Protein AF-A0A8T4X0I9-F1 (afdb_monomer_lite)

Foldseek 3Di:
DDDDDDDDDDDFDWDADPPPRDTDGPPDQADPPPGDGDDDPPPDDDDDDDDPDDPPDPDDDDDDDDDDDDDDDDDDDDDDDDDDDDDDDDDDDDDPPPDPDDLVVLLVVLVVLVVVCVVPPDDCVVLVVLSVVLVVCVVVVVVVVVVVSSVVSVVVSVVSVVVSVVVVVVVVVVVVVVPDDDVVVVVVVVVVCVVVVPPVVVVVVLVVVVVVLVVVVVVCVVVVPPPVVVVVVSVVVVVVSVVVVVVVVVVVVVVVVLVVQCVVLVVVPDPVSNVVSVVVVVVVVVLVVLVVLLVVLLVLLVVLLVVCVVVVHDRPVSVVLSVVLVVCVVVSNSVVSVVSSVVSSVVSVVVVVVVVVVVVVVVVVLVVLLVVLVVLLVVLVVLLVLCVVLVWDRPQLVVLSVVLVVCVVVSNSVVSVVSSVVSLVVSLVRLVVSLVVLVVVLVVQDPDPCVVLVVVLVVCSVVVVSVVNSVSSVVSVVVSVVVVVVVVVPPPPVVLVVLLVVLVVVQVLCVVVVHHQPQLVVLSVVLVVCVVVVNNVSSSVSSVVSVCSCLVCLLVVLVVVLVVLVVLLVVLVVLVFDCPQLVVLSVQLVVCSVVSNSVSNSVSVSVSVVVVVVRCVVSVD

pLDDT: mean 76.98, std 19.74, range [31.86, 97.94]

Radius of gyration: 53.5 Å; chains: 1; bounding box: 100×76×156 Å

Sequence (621 aa):
GDEAETETSEEIITFECPICESEVSEDASECPNCGVVFEEPGEGEEEIEETEEELEKEESREFDEGTEDEEESFEFEEDLDIDLDIGEGTEEVGEETEVPLGPEDKIASFHEDIDDLKDSDLNLKSLEDEIEKLEKAQEEGEEEKITELSDNIEEQIQFVQDIRESVKRSQNYIDWLSGRTDVSELKSSIEQIYKGCDIGEYKIAAKRAKDVEEDIKEAASDKGLEDEKLKSEIEEKSEEIEERLSAVESLDIEVDSIKKTLRDALDRKEEEDLEKAFHGIMGALRETEGLSEFSEKMEKAQFHLEKIKEKGQEHEKFADDLEESKEKAKEGKFSEANGILDRTIDEMKSKLKEKEEEKEAEGRDKKDLFKKVQKKIPEMKSLLNTAKDFDVEVEGGKNLINEALKKTKQNDYEEAIDSLEQCRVFFQTKLDKNIDTEIENIKKKTDADVTEIIEDIEEYREKGEYEKVAGLIEKGKEKKEEETEEELEEEPAEEIDEEFFEIKEIIEEAEGLDLKFPKGEHLLDEAKKEWGKGNRDQARENIEKAKNEVSSRLPGIIENEIKGAKEELKKTKVQGANISKPVELLKKTNRALKEGDLQQSFESFKSFKKKMEEIRSNYDI

Secondary structure (DSSP, 8-state):
-------------EEE-TTT--EEETT-SB-TTT-PBPPP--S--------S--SS--S---------------------------------------PPPPHHHHHHHHHHHHHHHHTT----HHHHHHHHHHHHHHHTT-HHHHHHHHHHHHHHHHHHHHHHHHHHHHHHHHHHHHT---HHHHHHHHHHHHHH--HHHHHHHHHHHHHHHHHHHHHHHHTT---HHHHHHHHHHHHHHHHHHHHHHHHHHHHHHHHHHHHHHHHHT-HHHHHHHHHHHHHHHHHHHHHHHHHHHHHHHHHHHHHHHHTT---HHHHHHHHHHHHHHHTT-HHHHHHHHHHHHHHHHHHHHHHHHHHHHHHHHHHHHHHHHHHHHHHHHHHHHHHHHTT---HHHHHHHHHHHHHHHTT-HHHHHHHHHHHHHHHHHHHHHHHHHHHHHHHHH--S--HHHHHHHHHHHHHT-HHHHHHHHHHHHHHHHHHHHHHGGGS-HHHHHHHHHHHHHHHHHHHTTT---HHHHHHHHHHHHHHHTT-HHHHHHHHHHHHHHHHHHHHHHHHHHHHHHHHHHHHHHHTT---HHHHHHHHHHHHHHHHT-HHHHHHHHHHHHHHHHHHHHHHT-

Structure (mmCIF, N/CA/C/O backbone):
data_AF-A0A8T4X0I9-F1
#
_entry.id   AF-A0A8T4X0I9-F1
#
loop_
_atom_site.group_PDB
_atom_site.id
_atom_site.type_symbol
_atom_site.label_atom_id
_atom_site.label_alt_id
_atom_site.label_comp_id
_atom_site.label_asym_id
_atom_site.label_entity_id
_atom_site.label_seq_id
_atom_site.pdbx_PDB_ins_code
_atom_site.Cartn_x
_atom_site.Cartn_y
_atom_site.Cartn_z
_atom_site.occupancy
_atom_site.B_iso_or_equiv
_atom_site.auth_seq_id
_atom_site.auth_comp_id
_atom_site.auth_asym_id
_atom_site.auth_atom_id
_atom_site.pdbx_PDB_model_num
ATOM 1 N N . GLY A 1 1 ? -41.729 48.273 -21.801 1.00 39.22 1 GLY A N 1
ATOM 2 C CA . GLY A 1 1 ? -40.995 49.082 -20.813 1.00 39.22 1 GLY A CA 1
ATOM 3 C C . GLY A 1 1 ? -40.270 48.056 -20.020 1.00 39.22 1 GLY A C 1
ATOM 4 O O . GLY A 1 1 ? -40.797 47.600 -19.020 1.00 39.22 1 GLY A O 1
ATOM 5 N N . ASP A 1 2 ? -39.214 47.573 -20.651 1.00 45.84 2 ASP A N 1
ATOM 6 C CA . ASP A 1 2 ? -38.576 46.296 -20.399 1.00 45.84 2 ASP A CA 1
ATOM 7 C C . ASP A 1 2 ? -37.136 46.649 -20.076 1.00 45.84 2 ASP A C 1
ATOM 9 O O . ASP A 1 2 ? -36.431 47.184 -20.934 1.00 45.84 2 ASP A O 1
ATOM 13 N N . GLU A 1 3 ? -36.748 46.429 -18.829 1.00 46.22 3 GLU A N 1
ATOM 14 C CA . GLU A 1 3 ? -35.356 46.469 -18.409 1.00 46.22 3 GLU A CA 1
ATOM 15 C C . GLU A 1 3 ? -34.975 45.031 -18.073 1.00 46.22 3 GLU A C 1
ATOM 17 O O . GLU A 1 3 ? -35.616 44.368 -17.258 1.00 46.22 3 GLU A O 1
ATOM 22 N N . ALA A 1 4 ? -34.009 44.539 -18.842 1.00 49.84 4 ALA A N 1
ATOM 23 C CA . ALA A 1 4 ? -33.374 43.248 -18.698 1.00 49.84 4 ALA A CA 1
ATOM 24 C C . ALA A 1 4 ? -32.128 43.446 -17.834 1.00 49.84 4 ALA A C 1
ATOM 26 O O . ALA A 1 4 ? -31.266 44.254 -18.183 1.00 49.84 4 ALA A O 1
ATOM 27 N N . GLU A 1 5 ? -32.051 42.720 -16.726 1.00 53.19 5 GLU A N 1
ATOM 28 C CA . GLU A 1 5 ? -30.841 42.598 -15.922 1.00 53.19 5 GLU A CA 1
ATOM 29 C C . GLU A 1 5 ? -29.965 41.503 -16.539 1.00 53.19 5 GLU A C 1
ATOM 31 O O . GLU A 1 5 ? -30.408 40.382 -16.790 1.00 53.19 5 GLU A O 1
ATOM 36 N N . THR A 1 6 ? -28.734 41.875 -16.871 1.00 43.94 6 THR A N 1
ATOM 37 C CA . THR A 1 6 ? -27.675 40.987 -17.347 1.00 43.94 6 THR A CA 1
ATOM 38 C C . THR A 1 6 ? -26.917 40.445 -16.141 1.00 43.94 6 THR A C 1
ATOM 40 O O . THR A 1 6 ? -26.187 41.199 -15.500 1.00 43.94 6 THR A O 1
ATOM 43 N N . GLU A 1 7 ? -27.095 39.159 -15.843 1.00 56.62 7 GLU A N 1
ATOM 44 C CA . GLU A 1 7 ? -26.275 38.403 -14.893 1.00 56.62 7 GLU A CA 1
ATOM 45 C C . GLU A 1 7 ? -24.879 38.171 -15.492 1.00 56.62 7 GLU A C 1
ATOM 47 O O . GLU A 1 7 ? -24.726 37.535 -16.536 1.00 56.62 7 GLU A O 1
ATOM 52 N N . THR A 1 8 ? -23.860 38.723 -14.840 1.00 46.38 8 THR A N 1
ATOM 53 C CA . THR A 1 8 ? -22.450 38.382 -15.033 1.00 46.38 8 THR A CA 1
ATOM 54 C C . THR A 1 8 ? -22.125 37.208 -14.116 1.00 46.38 8 THR A C 1
ATOM 56 O O . THR A 1 8 ? -22.080 37.372 -12.901 1.00 46.38 8 THR A O 1
ATOM 59 N N . SER A 1 9 ? -21.952 36.016 -14.685 1.00 50.47 9 SER A N 1
ATOM 60 C CA . SER A 1 9 ? -21.429 34.847 -13.978 1.00 50.47 9 SER A CA 1
ATOM 61 C C . SER A 1 9 ? -19.910 34.974 -13.874 1.00 50.47 9 SER A C 1
ATOM 63 O O . SER A 1 9 ? -19.214 34.782 -14.870 1.00 50.47 9 SER A O 1
ATOM 65 N N . GLU A 1 10 ? -19.414 35.344 -12.698 1.00 66.94 10 GLU A N 1
ATOM 66 C CA . GLU A 1 10 ? -17.995 35.223 -12.358 1.00 66.94 10 GLU A CA 1
ATOM 67 C C . GLU A 1 10 ? -17.658 33.727 -12.254 1.00 66.94 10 GLU A C 1
ATOM 69 O O . GLU A 1 10 ? -18.356 32.966 -11.578 1.00 66.94 10 GLU A O 1
ATOM 74 N N . GLU A 1 11 ? -16.657 33.282 -13.014 1.00 69.50 11 GLU A N 1
ATOM 75 C CA . GLU A 1 11 ? -16.151 31.910 -12.966 1.00 69.50 11 GLU A CA 1
ATOM 76 C C . GLU A 1 11 ? -15.435 31.713 -11.624 1.00 69.50 11 GLU A C 1
ATOM 78 O O . GLU A 1 11 ? -14.400 32.321 -11.371 1.00 69.50 11 GLU A O 1
ATOM 83 N N . ILE A 1 12 ? -16.025 30.901 -10.744 1.00 77.81 12 ILE A N 1
ATOM 84 C CA . ILE A 1 12 ? -15.439 30.552 -9.447 1.00 77.81 12 ILE A CA 1
ATOM 85 C C . ILE A 1 12 ? -14.297 29.571 -9.711 1.00 77.81 12 ILE A C 1
ATOM 87 O O . ILE A 1 12 ? -14.525 28.481 -10.238 1.00 77.81 12 ILE A O 1
ATOM 91 N N . ILE A 1 13 ? -13.080 29.967 -9.355 1.00 79.12 13 ILE A N 1
ATOM 92 C CA . ILE A 1 13 ? -11.889 29.124 -9.428 1.00 79.12 13 ILE A CA 1
ATOM 93 C C . ILE A 1 13 ? -11.949 28.127 -8.257 1.00 79.12 13 ILE A C 1
ATOM 95 O O . ILE A 1 13 ? -12.160 28.500 -7.102 1.00 79.12 13 ILE A O 1
ATOM 99 N N . THR A 1 14 ? -11.822 26.835 -8.559 1.00 92.56 14 THR A N 1
ATOM 100 C CA . THR A 1 14 ? -11.830 25.732 -7.582 1.00 92.56 14 THR A CA 1
ATOM 101 C C . THR A 1 14 ? -10.543 24.923 -7.704 1.00 92.56 14 THR A C 1
ATOM 103 O O . THR A 1 14 ? -10.088 24.680 -8.822 1.00 92.56 14 THR A O 1
ATOM 106 N N . PHE A 1 15 ? -9.985 24.459 -6.585 1.00 93.62 15 PHE A N 1
ATOM 107 C CA . PHE A 1 15 ? -8.780 23.619 -6.539 1.00 93.62 15 PHE A CA 1
ATOM 108 C C . PHE A 1 15 ? -9.050 22.268 -5.851 1.00 93.62 15 PHE A C 1
ATOM 110 O O . PHE A 1 15 ? -10.021 22.122 -5.114 1.00 93.62 15 PHE A O 1
ATOM 117 N N . GLU A 1 16 ? -8.219 21.250 -6.092 1.00 95.25 16 GLU A N 1
ATOM 118 C CA . GLU A 1 16 ? -8.391 19.907 -5.513 1.00 95.25 16 GLU A CA 1
ATOM 119 C C . GLU A 1 16 ? -7.616 19.757 -4.193 1.00 95.25 16 GLU A C 1
ATOM 121 O O . GLU A 1 16 ? -6.425 20.060 -4.108 1.00 95.25 16 GLU A O 1
ATOM 126 N N . CYS A 1 17 ? -8.273 19.257 -3.141 1.00 94.56 17 CYS A N 1
ATOM 127 C CA . CYS A 1 17 ? -7.619 18.992 -1.859 1.00 94.56 17 CYS A CA 1
ATOM 128 C C . CYS A 1 17 ? -6.549 17.884 -1.995 1.00 94.56 17 CYS A C 1
ATOM 130 O O . CYS A 1 17 ? -6.898 16.762 -2.364 1.00 94.56 17 CYS A O 1
ATOM 132 N N . PRO A 1 18 ? -5.287 18.098 -1.574 1.00 93.50 18 PRO A N 1
ATOM 133 C CA . PRO A 1 18 ? -4.204 17.124 -1.758 1.00 93.50 18 PRO A CA 1
ATOM 134 C C . PRO A 1 18 ? -4.348 15.853 -0.904 1.00 93.50 18 PRO A C 1
ATOM 136 O O . PRO A 1 18 ? -3.674 14.857 -1.152 1.00 93.50 18 PRO A O 1
ATOM 139 N N . ILE A 1 19 ? -5.208 15.870 0.121 1.00 95.56 19 ILE A N 1
ATOM 140 C CA . ILE A 1 19 ? -5.424 14.727 1.021 1.00 95.56 19 ILE A CA 1
ATOM 141 C C . ILE A 1 19 ? -6.563 13.825 0.537 1.00 95.56 19 ILE A C 1
ATOM 143 O O . ILE A 1 19 ? -6.501 12.608 0.707 1.00 95.56 19 ILE A O 1
ATOM 147 N N . CYS A 1 20 ? -7.639 14.408 0.002 1.00 94.50 20 CYS A N 1
ATOM 148 C CA . CYS A 1 20 ? -8.868 13.666 -0.291 1.00 94.50 20 CYS A CA 1
ATOM 149 C C . CYS A 1 20 ? -9.467 13.913 -1.680 1.00 94.50 20 CYS A C 1
ATOM 151 O O . CYS A 1 20 ? -10.534 13.369 -1.955 1.00 94.50 20 CYS A O 1
ATOM 153 N N . GLU A 1 21 ? -8.795 14.702 -2.525 1.00 95.25 21 GLU A N 1
ATOM 154 C CA . GLU A 1 21 ? -9.138 14.968 -3.933 1.00 95.25 21 GLU A CA 1
ATOM 155 C C . GLU A 1 21 ? -10.528 15.603 -4.144 1.00 95.25 21 GLU A C 1
ATOM 157 O O . GLU A 1 21 ? -11.068 15.595 -5.245 1.00 95.25 21 GLU A O 1
ATOM 162 N N . SER A 1 22 ? -11.149 16.164 -3.100 1.00 95.62 22 SER A N 1
ATOM 163 C CA . SER A 1 22 ? -12.401 16.915 -3.249 1.00 95.62 22 SER A CA 1
ATOM 164 C C . SER A 1 22 ? -12.137 18.324 -3.778 1.00 95.62 22 SER A C 1
ATOM 166 O O . SER A 1 22 ? -11.185 18.957 -3.324 1.00 95.62 22 SER A O 1
ATOM 168 N N . GLU A 1 23 ? -13.013 18.833 -4.647 1.00 95.75 23 GLU A N 1
ATOM 169 C CA . GLU A 1 23 ? -13.017 20.235 -5.090 1.00 95.75 23 GLU A CA 1
ATOM 170 C C . GLU A 1 23 ? -13.279 21.177 -3.903 1.00 95.75 23 GLU A C 1
ATOM 172 O O . GLU A 1 23 ? -14.228 20.992 -3.132 1.00 95.75 23 GLU A O 1
ATOM 177 N N . VAL A 1 24 ? -12.423 22.182 -3.748 1.00 95.88 24 VAL A N 1
ATOM 178 C CA . VAL A 1 24 ? -12.447 23.185 -2.685 1.00 95.88 24 VAL A CA 1
ATOM 179 C C . VAL A 1 24 ? -12.430 24.582 -3.319 1.00 95.88 24 VAL A C 1
ATOM 181 O O . VAL A 1 24 ? -11.799 24.805 -4.351 1.00 95.88 24 VAL A O 1
ATOM 184 N N . SER A 1 25 ? -13.181 25.513 -2.728 1.00 93.94 25 SER A N 1
ATOM 185 C CA . SER A 1 25 ? -13.201 26.926 -3.133 1.00 93.94 25 SER A CA 1
ATOM 186 C C . SER A 1 25 ? -11.863 27.589 -2.817 1.00 93.94 25 SER A C 1
ATOM 188 O O . SER A 1 25 ? -11.322 27.316 -1.751 1.00 93.94 25 SER A O 1
ATOM 190 N N . GLU A 1 26 ? -11.383 28.494 -3.675 1.00 92.19 26 GLU A N 1
ATOM 191 C CA . GLU A 1 26 ? -10.120 29.231 -3.476 1.00 92.19 26 GLU A CA 1
ATOM 192 C C . GLU A 1 26 ? -10.021 29.913 -2.096 1.00 92.19 26 GLU A C 1
ATOM 194 O O . GLU A 1 26 ? -8.983 29.845 -1.449 1.00 92.19 26 GLU A O 1
ATOM 199 N N . ASP A 1 27 ? -11.134 30.453 -1.590 1.00 91.06 27 ASP A N 1
ATOM 200 C CA . ASP A 1 27 ? -11.192 31.140 -0.289 1.00 91.06 27 ASP A CA 1
ATOM 201 C C . ASP A 1 27 ? -11.322 30.216 0.943 1.00 91.06 27 ASP A C 1
ATOM 203 O O . ASP A 1 27 ? -11.500 30.699 2.065 1.00 91.06 27 ASP A O 1
ATOM 207 N N . ALA A 1 28 ? -11.338 28.889 0.782 1.00 93.62 28 ALA A N 1
ATOM 208 C CA . ALA A 1 28 ? -11.519 27.989 1.921 1.00 93.62 28 ALA A CA 1
ATOM 209 C C . ALA A 1 28 ? -10.190 27.769 2.657 1.00 93.62 28 ALA A C 1
ATOM 211 O O . ALA A 1 28 ? -9.266 27.179 2.108 1.00 93.62 28 ALA A O 1
ATOM 212 N N . SER A 1 29 ? -10.127 28.162 3.931 1.00 93.94 29 SER A N 1
ATOM 213 C CA . SER A 1 29 ? -8.977 27.925 4.818 1.00 93.94 29 SER A CA 1
ATOM 214 C C . SER A 1 29 ? -8.853 26.470 5.292 1.00 93.94 29 SER A C 1
ATOM 216 O O . SER A 1 29 ? -7.794 26.048 5.752 1.00 93.94 29 SER A O 1
ATOM 218 N N . GLU A 1 30 ? -9.912 25.670 5.147 1.00 96.12 30 GLU A N 1
ATOM 219 C CA . GLU A 1 30 ? -9.932 24.248 5.488 1.00 96.12 30 GLU A CA 1
ATOM 220 C C . GLU A 1 30 ? -10.755 23.431 4.485 1.00 96.12 30 GLU A C 1
ATOM 222 O O . GLU A 1 30 ? -11.767 23.884 3.942 1.00 96.12 30 GLU A O 1
ATOM 227 N N . CYS A 1 31 ? -10.339 22.190 4.227 1.00 95.62 31 CYS A N 1
ATOM 228 C CA . CYS A 1 31 ? -11.093 21.298 3.357 1.00 95.62 31 CYS A CA 1
ATOM 229 C C . CYS A 1 31 ? -12.376 20.812 4.060 1.00 95.62 31 CYS A C 1
ATOM 231 O O . CYS A 1 31 ? -12.278 20.104 5.067 1.00 95.62 31 CYS A O 1
ATOM 233 N N . PRO A 1 32 ? -13.577 21.031 3.489 1.00 95.31 32 PRO A N 1
ATOM 234 C CA . PRO A 1 32 ? -14.837 20.619 4.114 1.00 95.31 32 PRO A CA 1
ATOM 235 C C . PRO A 1 32 ? -15.022 19.094 4.195 1.00 95.31 32 PRO A C 1
ATOM 237 O O . PRO A 1 32 ? -15.919 18.619 4.892 1.00 95.31 32 PRO A O 1
ATOM 240 N N . ASN A 1 33 ? -14.213 18.313 3.469 1.00 94.00 33 ASN A N 1
ATOM 241 C CA . ASN A 1 33 ? -14.329 16.856 3.424 1.00 94.00 33 ASN A CA 1
ATOM 242 C C . ASN A 1 33 ? -13.376 16.142 4.399 1.00 94.00 33 ASN A C 1
ATOM 244 O O . ASN A 1 33 ? -13.785 15.180 5.051 1.00 94.00 33 ASN A O 1
ATOM 248 N N . CYS A 1 34 ? -12.119 16.585 4.518 1.00 93.44 34 CYS A N 1
ATOM 249 C CA . CYS A 1 34 ? -11.123 15.926 5.376 1.00 93.44 34 CYS A CA 1
ATOM 250 C C . CYS A 1 34 ? -10.597 16.773 6.543 1.00 93.44 34 CYS A C 1
ATOM 252 O O . CYS A 1 34 ? -9.908 16.214 7.393 1.00 93.44 34 CYS A O 1
ATOM 254 N N . GLY A 1 35 ? -10.920 18.070 6.605 1.00 94.62 35 GLY A N 1
ATOM 255 C CA . GLY A 1 35 ? -10.491 18.967 7.683 1.00 94.62 35 GLY A CA 1
ATOM 256 C C . GLY A 1 35 ? -9.008 19.344 7.649 1.00 94.62 35 GLY A C 1
ATOM 257 O O . GLY A 1 35 ? -8.475 19.771 8.666 1.00 94.62 35 GLY A O 1
ATOM 258 N N . VAL A 1 36 ? -8.317 19.153 6.516 1.00 95.25 36 VAL A N 1
ATOM 259 C CA . VAL A 1 36 ? -6.950 19.673 6.361 1.00 95.25 36 VAL A CA 1
ATOM 260 C C . VAL A 1 36 ? -7.006 21.195 6.238 1.00 95.25 36 VAL A C 1
ATOM 262 O O . VAL A 1 36 ? -7.776 21.710 5.427 1.00 95.25 36 VAL A O 1
ATOM 265 N N . VAL A 1 37 ? -6.217 21.888 7.055 1.00 95.25 37 VAL A N 1
ATOM 266 C CA . VAL A 1 37 ? -6.059 23.346 7.025 1.00 95.25 37 VAL A CA 1
ATOM 267 C C . VAL A 1 37 ? -5.021 23.690 5.958 1.00 95.25 37 VAL A C 1
ATOM 269 O O . VAL A 1 37 ? -3.970 23.049 5.898 1.00 95.25 37 VAL A O 1
ATOM 272 N N . PHE A 1 38 ? -5.323 24.657 5.096 1.00 93.19 38 PHE A N 1
ATOM 273 C CA . PHE A 1 38 ? -4.377 25.158 4.103 1.00 93.19 38 PHE A CA 1
ATOM 274 C C . PHE A 1 38 ? -3.566 26.291 4.736 1.00 93.19 38 PHE A C 1
ATOM 276 O O . PHE A 1 38 ? -4.142 27.231 5.278 1.00 93.19 38 PHE A O 1
ATOM 283 N N . GLU A 1 39 ? -2.236 26.192 4.713 1.00 84.56 39 GLU A N 1
ATOM 284 C CA . GLU A 1 39 ? -1.379 27.304 5.132 1.00 84.56 39 GLU A CA 1
ATOM 285 C C . GLU A 1 39 ? -1.559 28.449 4.129 1.00 84.56 39 GLU A C 1
ATOM 287 O O . GLU A 1 39 ? -1.289 28.277 2.937 1.00 84.56 39 GLU A O 1
ATOM 292 N N . GLU A 1 40 ? -2.059 29.597 4.598 1.00 76.00 40 GLU A N 1
ATOM 293 C CA . GLU A 1 40 ? -2.139 30.804 3.776 1.00 76.00 40 GLU A CA 1
ATOM 294 C C . GLU A 1 40 ? -0.731 31.121 3.247 1.00 76.00 40 GLU A C 1
ATOM 296 O O . GLU A 1 40 ? 0.215 31.177 4.044 1.00 76.00 40 GLU A O 1
ATOM 301 N N . PRO A 1 41 ? -0.550 31.298 1.924 1.00 56.06 41 PRO A N 1
ATOM 302 C CA . PRO A 1 41 ? 0.745 31.661 1.378 1.00 56.06 41 PRO A CA 1
ATOM 303 C C . PRO A 1 41 ? 1.147 33.004 1.985 1.00 56.06 41 PRO A C 1
ATOM 305 O O . PRO A 1 41 ? 0.520 34.031 1.729 1.00 56.06 41 PRO A O 1
ATOM 308 N N . GLY A 1 42 ? 2.165 32.973 2.846 1.00 46.28 42 GLY A N 1
ATOM 309 C CA . GLY A 1 42 ? 2.672 34.157 3.521 1.00 46.28 42 GLY A CA 1
ATOM 310 C C . GLY A 1 42 ? 3.015 35.240 2.503 1.00 46.28 42 GLY A C 1
ATOM 311 O O . GLY A 1 42 ? 3.740 34.985 1.544 1.00 46.28 42 GLY A O 1
ATOM 312 N N . GLU A 1 43 ? 2.471 36.438 2.722 1.00 50.47 43 GLU A N 1
ATOM 313 C CA . GLU A 1 43 ? 2.720 37.647 1.938 1.00 50.47 43 GLU A CA 1
ATOM 314 C C . GLU A 1 43 ? 4.229 37.891 1.792 1.00 50.47 43 GLU A C 1
ATOM 316 O O . GLU A 1 43 ? 4.891 38.427 2.683 1.00 50.47 43 GLU A O 1
ATOM 321 N N . GLY A 1 44 ? 4.793 37.474 0.666 1.00 47.50 44 GLY A N 1
ATOM 322 C CA . GLY A 1 44 ? 6.221 37.586 0.453 1.00 47.50 44 GLY A CA 1
ATOM 323 C C . GLY A 1 44 ? 6.658 36.960 -0.850 1.00 47.50 44 GLY A C 1
ATOM 324 O O . GLY A 1 44 ? 7.397 35.992 -0.810 1.00 47.50 44 GLY A O 1
ATOM 325 N N . GLU A 1 45 ? 6.227 37.523 -1.978 1.00 38.56 45 GLU A N 1
ATOM 326 C CA . GLU A 1 45 ? 7.054 37.620 -3.185 1.00 38.56 45 GLU A CA 1
ATOM 327 C C . GLU A 1 45 ? 6.416 38.597 -4.183 1.00 38.56 45 GLU A C 1
ATOM 329 O O . GLU A 1 45 ? 5.228 38.536 -4.493 1.00 38.56 45 GLU A O 1
ATOM 334 N N . GLU A 1 46 ? 7.223 39.579 -4.585 1.00 40.12 46 GLU A N 1
ATOM 335 C CA . GLU A 1 46 ? 6.875 40.674 -5.484 1.00 40.12 46 GLU A CA 1
ATOM 336 C C . GLU A 1 46 ? 6.645 40.178 -6.921 1.00 40.12 46 GLU A C 1
ATOM 338 O O . GLU A 1 46 ? 7.285 39.241 -7.397 1.00 40.12 46 GLU A O 1
ATOM 343 N N . GLU A 1 47 ? 5.732 40.874 -7.601 1.00 43.94 47 GLU A N 1
ATOM 344 C CA . GLU A 1 47 ? 5.347 40.728 -9.004 1.00 43.94 47 GLU A CA 1
ATOM 345 C C . GLU A 1 47 ? 6.545 40.569 -9.958 1.00 43.94 47 GLU A C 1
ATOM 347 O O . GLU A 1 47 ? 7.399 41.451 -10.067 1.00 43.94 47 GLU A O 1
ATOM 352 N N . ILE A 1 48 ? 6.528 39.502 -10.761 1.00 35.88 48 ILE A N 1
ATOM 353 C CA . ILE A 1 48 ? 7.206 39.470 -12.060 1.00 35.88 48 ILE A CA 1
ATOM 354 C C . ILE A 1 48 ? 6.118 39.307 -13.127 1.00 35.88 48 ILE A C 1
ATOM 356 O O . ILE A 1 48 ? 5.687 38.202 -13.449 1.00 35.88 48 ILE A O 1
ATOM 360 N N . GLU A 1 49 ? 5.647 40.439 -13.653 1.00 43.19 49 GLU A N 1
ATOM 361 C CA . GLU A 1 49 ? 4.926 40.497 -14.926 1.00 43.19 49 GLU A CA 1
ATOM 362 C C . GLU A 1 49 ? 5.920 40.216 -16.066 1.00 43.19 49 GLU A C 1
ATOM 364 O O . GLU A 1 49 ? 6.657 41.107 -16.492 1.00 43.19 49 GLU A O 1
ATOM 369 N N . GLU A 1 50 ? 5.921 38.998 -16.607 1.00 39.25 50 GLU A N 1
ATOM 370 C CA . GLU A 1 50 ? 6.454 38.741 -17.947 1.00 39.25 50 GLU A CA 1
ATOM 371 C C . GLU A 1 50 ? 5.296 38.562 -18.930 1.00 39.25 50 GLU A C 1
ATOM 373 O O . GLU A 1 50 ? 4.459 37.667 -18.826 1.00 39.25 50 GLU A O 1
ATOM 378 N N . THR A 1 51 ? 5.233 39.492 -19.878 1.00 37.12 51 THR A N 1
ATOM 379 C CA . THR A 1 51 ? 4.247 39.551 -20.952 1.00 37.12 51 THR A CA 1
ATOM 380 C C . THR A 1 51 ? 4.721 38.703 -22.132 1.00 37.12 51 THR A C 1
ATOM 382 O O . THR A 1 51 ? 5.768 38.951 -22.727 1.00 37.12 51 THR A O 1
ATOM 385 N N . GLU A 1 52 ? 3.920 37.704 -22.498 1.00 42.00 52 GLU A N 1
ATOM 386 C CA . GLU A 1 52 ? 4.069 36.906 -23.716 1.00 42.00 52 GLU A CA 1
ATOM 387 C C . GLU A 1 52 ? 3.689 37.730 -24.962 1.00 42.00 52 GLU A C 1
ATOM 389 O O . GLU A 1 52 ? 2.582 37.613 -25.484 1.00 42.00 52 GLU A O 1
ATOM 394 N N . GLU A 1 53 ? 4.582 38.584 -25.473 1.00 44.00 53 GLU A N 1
ATOM 395 C CA . GLU A 1 53 ? 4.368 39.202 -26.795 1.00 44.00 53 GLU A CA 1
ATOM 396 C C . GLU A 1 53 ? 5.665 39.619 -27.516 1.00 44.00 53 GLU A C 1
ATOM 398 O O . GLU A 1 53 ? 5.732 40.711 -28.067 1.00 44.00 53 GLU A O 1
ATOM 403 N N . GLU A 1 54 ? 6.715 38.782 -27.569 1.00 39.03 54 GLU A N 1
ATOM 404 C CA . GLU A 1 54 ? 7.906 39.120 -28.387 1.00 39.03 54 GLU A CA 1
ATOM 405 C C . GLU A 1 54 ? 8.670 37.941 -29.039 1.00 39.03 54 GLU A C 1
ATOM 407 O O . GLU A 1 54 ? 9.867 38.031 -29.291 1.00 39.03 54 GLU A O 1
ATOM 412 N N . LEU A 1 55 ? 7.993 36.843 -29.415 1.00 37.56 55 LEU A N 1
ATOM 413 C CA . LEU A 1 55 ? 8.631 35.703 -30.118 1.00 37.56 55 LEU A CA 1
ATOM 414 C C . LEU A 1 55 ? 8.385 35.609 -31.639 1.00 37.56 55 LEU A C 1
ATOM 416 O O . LEU A 1 55 ? 8.796 34.640 -32.274 1.00 37.56 55 LEU A O 1
ATOM 420 N N . GLU A 1 56 ? 7.809 36.632 -32.275 1.00 41.12 56 GLU A N 1
ATOM 421 C CA . GLU A 1 56 ? 7.636 36.662 -33.738 1.00 41.12 56 GLU A CA 1
ATOM 422 C C . GLU A 1 56 ? 8.220 37.926 -34.385 1.00 41.12 56 GLU A C 1
ATOM 424 O O . GLU A 1 56 ? 7.475 38.698 -34.997 1.00 41.12 56 GLU A O 1
ATOM 429 N N . LYS A 1 57 ? 9.541 38.181 -34.286 1.00 40.94 57 LYS A N 1
ATOM 430 C CA . LYS A 1 57 ? 10.181 39.180 -35.178 1.00 40.94 57 LYS A CA 1
ATOM 431 C C . LYS A 1 57 ? 11.708 39.241 -35.290 1.00 40.94 57 LYS A C 1
ATOM 433 O O . LYS A 1 57 ? 12.224 40.324 -35.533 1.00 40.94 57 LYS A O 1
ATOM 438 N N . GLU A 1 58 ? 12.444 38.134 -35.280 1.00 34.66 58 GLU A N 1
ATOM 439 C CA . GLU A 1 58 ? 13.870 38.177 -35.668 1.00 34.66 58 GLU A CA 1
ATOM 440 C C . GLU A 1 58 ? 14.253 37.114 -36.705 1.00 34.66 58 GLU A C 1
ATOM 442 O O . GLU A 1 58 ? 15.096 36.253 -36.496 1.00 34.66 58 GLU A O 1
ATOM 447 N N . GLU A 1 59 ? 13.662 37.227 -37.898 1.00 38.19 59 GLU A N 1
ATOM 448 C CA . GLU A 1 59 ? 14.207 36.636 -39.127 1.00 38.19 59 GLU A CA 1
ATOM 449 C C . GLU A 1 59 ? 14.330 37.720 -40.211 1.00 38.19 59 GLU A C 1
ATOM 451 O O . GLU A 1 59 ? 13.661 37.683 -41.235 1.00 38.19 59 GLU A O 1
ATOM 456 N N . SER A 1 60 ? 15.143 38.751 -39.950 1.00 40.97 60 SER A N 1
ATOM 457 C CA . SER A 1 60 ? 15.878 39.512 -40.977 1.00 40.97 60 SER A CA 1
ATOM 458 C C . SER A 1 60 ? 16.563 40.734 -40.361 1.00 40.97 60 SER A C 1
ATOM 460 O O . SER A 1 60 ? 15.964 41.812 -40.313 1.00 40.97 60 SER A O 1
ATOM 462 N N . ARG A 1 61 ? 17.842 40.638 -39.980 1.00 36.34 61 ARG A N 1
ATOM 463 C CA . ARG A 1 61 ? 18.709 41.817 -40.078 1.00 36.34 61 ARG A CA 1
ATOM 464 C C . ARG A 1 61 ? 20.185 41.469 -40.172 1.00 36.34 61 ARG A C 1
ATOM 466 O O . ARG A 1 61 ? 20.713 40.646 -39.441 1.00 36.34 61 ARG A O 1
ATOM 473 N N . GLU A 1 62 ? 20.794 42.100 -41.161 1.00 41.78 62 GLU A N 1
ATOM 474 C CA . GLU A 1 62 ? 22.180 41.993 -41.578 1.00 41.78 62 GLU A CA 1
ATOM 475 C C . GLU A 1 62 ? 23.153 42.485 -40.496 1.00 41.78 62 GLU A C 1
ATOM 477 O O . GLU A 1 62 ? 22.934 43.526 -39.884 1.00 41.78 62 GLU A O 1
ATOM 482 N N . PHE A 1 63 ? 24.229 41.716 -40.323 1.00 39.81 63 PHE A N 1
ATOM 483 C CA . PHE A 1 63 ? 25.635 42.142 -40.330 1.00 39.81 63 PHE A CA 1
ATOM 484 C C . PHE A 1 63 ? 25.908 43.642 -40.089 1.00 39.81 63 PHE A C 1
ATOM 486 O O . PHE A 1 63 ? 25.767 44.440 -41.015 1.00 39.81 63 PHE A O 1
ATOM 493 N N . ASP A 1 64 ? 26.420 43.996 -38.906 1.00 37.84 64 ASP A N 1
ATOM 494 C CA . ASP A 1 64 ? 27.370 45.109 -38.757 1.00 37.84 64 ASP A CA 1
ATOM 495 C C . ASP A 1 64 ? 28.263 44.927 -37.511 1.00 37.84 64 ASP A C 1
ATOM 497 O O . ASP A 1 64 ? 27.836 44.369 -36.502 1.00 37.84 64 ASP A O 1
ATOM 501 N N . GLU A 1 65 ? 29.523 45.340 -37.636 1.00 49.41 65 GLU A N 1
ATOM 502 C CA . GLU A 1 65 ? 30.652 45.110 -36.719 1.00 49.41 65 GLU A CA 1
ATOM 503 C C . GLU A 1 65 ? 30.723 46.128 -35.554 1.00 49.41 65 GLU A C 1
ATOM 505 O O . GLU A 1 65 ? 30.352 47.289 -35.718 1.00 49.41 65 GLU A O 1
ATOM 510 N N . GLY A 1 66 ? 31.329 45.734 -34.420 1.00 35.09 66 GLY A N 1
ATOM 511 C CA . GLY A 1 66 ? 31.859 46.645 -33.378 1.00 35.09 66 GLY A CA 1
ATOM 512 C C . GLY A 1 66 ? 31.731 46.071 -31.956 1.00 35.09 66 GLY A C 1
ATOM 513 O O . GLY A 1 66 ? 30.619 45.968 -31.463 1.00 35.09 66 GLY A O 1
ATOM 514 N N . THR A 1 67 ? 32.764 45.445 -31.370 1.00 39.44 67 THR A N 1
ATOM 515 C CA . THR A 1 67 ? 33.893 45.987 -30.558 1.00 39.44 67 THR A CA 1
ATOM 516 C C . THR A 1 67 ? 33.583 46.297 -29.086 1.00 39.44 67 THR A C 1
ATOM 518 O O . THR A 1 67 ? 32.625 47.008 -28.812 1.00 39.44 67 THR A O 1
ATOM 521 N N . GLU A 1 68 ? 34.538 45.872 -28.236 1.00 39.03 68 GLU A N 1
ATOM 522 C CA . GLU A 1 68 ? 34.834 46.238 -26.827 1.00 39.03 68 GLU A CA 1
ATOM 523 C C . GLU A 1 68 ? 34.032 45.450 -25.769 1.00 39.03 68 GLU A C 1
ATOM 525 O O . GLU A 1 68 ? 32.809 45.498 -25.732 1.00 39.03 68 GLU A O 1
ATOM 530 N N . ASP A 1 69 ? 34.655 44.460 -25.116 1.00 40.78 69 ASP A N 1
ATOM 531 C CA . ASP A 1 69 ? 35.562 44.532 -23.943 1.00 40.78 69 ASP A CA 1
ATOM 532 C C . ASP A 1 69 ? 34.781 44.779 -22.643 1.00 40.78 69 ASP A C 1
ATOM 534 O O . ASP A 1 69 ? 34.258 45.867 -22.452 1.00 40.78 69 ASP A O 1
ATOM 538 N N . GLU A 1 70 ? 34.752 43.786 -21.745 1.00 43.81 70 GLU A N 1
ATOM 539 C CA . GLU A 1 70 ? 35.063 43.967 -20.317 1.00 43.81 70 GLU A CA 1
ATOM 540 C C . GLU A 1 70 ? 35.150 42.607 -19.596 1.00 43.81 70 GLU A C 1
ATOM 542 O O . GLU A 1 70 ? 34.267 41.752 -19.670 1.00 43.81 70 GLU A O 1
ATOM 547 N N . GLU A 1 71 ? 36.302 42.410 -18.956 1.00 48.03 71 GLU A N 1
ATOM 548 C CA . GLU A 1 71 ? 36.651 41.326 -18.045 1.00 48.03 71 GLU A CA 1
ATOM 549 C C . GLU A 1 71 ? 35.995 41.581 -16.680 1.00 48.03 71 GLU A C 1
ATOM 551 O O . GLU A 1 71 ? 36.062 42.706 -16.193 1.00 48.03 71 GLU A O 1
ATOM 556 N N . GLU A 1 72 ? 35.502 40.550 -15.987 1.00 41.00 72 GLU A N 1
ATOM 557 C CA . GLU A 1 72 ? 35.592 40.558 -14.522 1.00 41.00 72 GLU A CA 1
ATOM 558 C C . GLU A 1 72 ? 35.671 39.144 -13.930 1.00 41.00 72 GLU A C 1
ATOM 560 O O . GLU A 1 72 ? 34.893 38.237 -14.227 1.00 41.00 72 GLU A O 1
ATOM 565 N N . SER A 1 73 ? 36.718 38.976 -13.131 1.00 37.59 73 SER A N 1
ATOM 566 C CA . SER A 1 73 ? 37.198 37.784 -12.446 1.00 37.59 73 SER A CA 1
ATOM 567 C C . SER A 1 73 ? 36.426 37.502 -11.157 1.00 37.59 73 SER A C 1
ATOM 569 O O . SER A 1 73 ? 36.226 38.409 -10.352 1.00 37.59 73 SER A O 1
ATOM 571 N N . PHE A 1 74 ? 36.102 36.232 -10.909 1.00 31.86 74 PHE A N 1
ATOM 572 C CA . PHE A 1 74 ? 35.550 35.743 -9.645 1.00 31.86 74 PHE A CA 1
ATOM 573 C C . PHE A 1 74 ? 36.624 34.923 -8.908 1.00 31.86 74 PHE A C 1
ATOM 575 O O . PHE A 1 74 ? 37.029 33.864 -9.391 1.00 31.86 74 PHE A O 1
ATOM 582 N N . GLU A 1 75 ? 37.121 35.437 -7.778 1.00 41.62 75 GLU A N 1
ATOM 583 C CA . GLU A 1 75 ? 38.064 34.751 -6.881 1.00 41.62 75 GLU A CA 1
ATOM 584 C C . GLU A 1 75 ? 37.327 34.095 -5.701 1.00 41.62 75 GLU A C 1
ATOM 586 O O . GLU A 1 75 ? 36.368 34.635 -5.150 1.00 41.62 75 GLU A O 1
ATOM 591 N N . PHE A 1 76 ? 37.817 32.913 -5.339 1.00 37.62 76 PHE A N 1
ATOM 592 C CA . PHE A 1 76 ? 37.354 31.989 -4.307 1.00 37.62 76 PHE A CA 1
ATOM 593 C C . PHE A 1 76 ? 38.510 31.795 -3.315 1.00 37.62 76 PHE A C 1
ATOM 595 O O . PHE A 1 76 ? 39.622 31.598 -3.789 1.00 37.62 76 PHE A O 1
ATOM 602 N N . GLU A 1 77 ? 38.263 31.837 -2.001 1.00 40.84 77 GLU A N 1
ATOM 603 C CA . GLU A 1 77 ? 39.098 31.289 -0.899 1.00 40.84 77 GLU A CA 1
ATOM 604 C C . GLU A 1 77 ? 38.327 31.552 0.423 1.00 40.84 77 GLU A C 1
ATOM 606 O O . GLU A 1 77 ? 37.898 32.679 0.666 1.00 40.84 77 GLU A O 1
ATOM 611 N N . GLU A 1 78 ? 37.807 30.554 1.147 1.00 45.16 78 GLU A N 1
ATOM 612 C CA . GLU A 1 78 ? 38.428 29.578 2.074 1.00 45.16 78 GLU A CA 1
ATOM 613 C C . GLU A 1 78 ? 38.995 30.142 3.405 1.00 45.16 78 GLU A C 1
ATOM 615 O O . GLU A 1 78 ? 39.856 31.015 3.435 1.00 45.16 78 GLU A O 1
ATOM 620 N N . ASP A 1 79 ? 38.494 29.518 4.485 1.00 40.47 79 ASP A N 1
ATOM 621 C CA . ASP A 1 79 ? 39.057 29.265 5.822 1.00 40.47 79 ASP A CA 1
ATOM 622 C C . ASP A 1 79 ? 39.207 30.378 6.881 1.00 40.47 79 ASP A C 1
ATOM 624 O O . ASP A 1 79 ? 39.877 31.390 6.681 1.00 40.47 79 ASP A O 1
ATOM 628 N N . LEU A 1 80 ? 38.704 30.101 8.104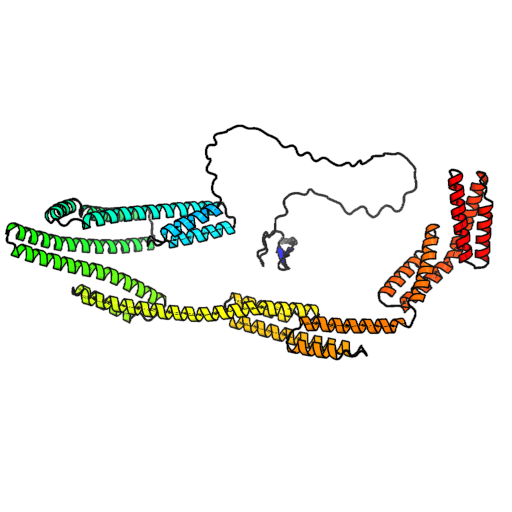 1.00 33.91 80 LEU A N 1
ATOM 629 C CA . LEU A 1 80 ? 39.557 29.856 9.290 1.00 33.91 80 LEU A CA 1
ATOM 630 C C . LEU A 1 80 ? 38.771 29.588 10.595 1.00 33.91 80 LEU A C 1
ATOM 632 O O . LEU A 1 80 ? 38.076 30.458 11.119 1.00 33.91 80 LEU A O 1
ATOM 636 N N . ASP A 1 81 ? 39.017 28.403 11.163 1.00 41.50 81 ASP A N 1
ATOM 637 C CA . ASP A 1 81 ? 38.786 28.018 12.562 1.00 41.50 81 ASP A CA 1
ATOM 638 C C . ASP A 1 81 ? 39.739 28.752 13.523 1.00 41.50 81 ASP A C 1
ATOM 640 O O . ASP A 1 81 ? 40.949 28.785 13.277 1.00 41.50 81 ASP A O 1
ATOM 644 N N . ILE A 1 82 ? 39.241 29.234 14.673 1.00 34.09 82 ILE A N 1
ATOM 645 C CA . ILE A 1 82 ? 40.065 29.524 15.864 1.00 34.09 82 ILE A CA 1
ATOM 646 C C . ILE A 1 82 ? 39.297 29.174 17.149 1.00 34.09 82 ILE A C 1
ATOM 648 O O . ILE A 1 82 ? 38.427 29.922 17.593 1.00 34.09 82 ILE A O 1
ATOM 652 N N . ASP A 1 83 ? 39.713 28.078 17.787 1.00 41.00 83 ASP A N 1
ATOM 653 C CA . ASP A 1 83 ? 39.529 27.806 19.216 1.00 41.00 83 ASP A CA 1
ATOM 654 C C . ASP A 1 83 ? 40.507 28.651 20.048 1.00 41.00 83 ASP A C 1
ATOM 656 O O . ASP A 1 83 ? 41.718 28.600 19.815 1.00 41.00 83 ASP A O 1
ATOM 660 N N . LEU A 1 84 ? 40.020 29.344 21.083 1.00 35.56 84 LEU A N 1
ATOM 661 C CA . LEU A 1 84 ? 40.849 29.812 22.198 1.00 35.56 84 LEU A CA 1
ATOM 662 C C . LEU A 1 84 ? 40.065 29.786 23.514 1.00 35.56 84 LEU A C 1
ATOM 664 O O . LEU A 1 84 ? 39.122 30.543 23.727 1.00 35.56 84 LEU A O 1
ATOM 668 N N . ASP A 1 85 ? 40.533 28.911 24.396 1.00 40.84 85 ASP A N 1
ATOM 669 C CA . ASP A 1 85 ? 40.123 28.743 25.785 1.00 40.84 85 ASP A CA 1
ATOM 670 C C . ASP A 1 85 ? 41.025 29.579 26.730 1.00 40.84 85 ASP A C 1
ATOM 672 O O . ASP A 1 85 ? 42.123 29.996 26.345 1.00 40.84 85 ASP A O 1
ATOM 676 N N . ILE A 1 86 ? 40.597 29.694 27.997 1.00 34.50 86 ILE A N 1
ATOM 677 C CA . ILE A 1 86 ? 41.253 30.247 29.211 1.00 34.50 86 ILE A CA 1
ATOM 678 C C . ILE A 1 86 ? 40.785 31.656 29.660 1.00 34.50 86 ILE A C 1
ATOM 680 O O . ILE A 1 86 ? 41.364 32.676 29.299 1.00 34.50 86 ILE A O 1
ATOM 684 N N . GLY A 1 87 ? 39.842 31.677 30.616 1.00 32.00 87 GLY A N 1
ATOM 685 C CA . GLY A 1 87 ? 40.206 31.792 32.042 1.00 32.00 87 GLY A CA 1
ATOM 686 C C . GLY A 1 87 ? 39.895 33.088 32.824 1.00 32.00 87 GLY A C 1
ATOM 687 O O . GLY A 1 87 ? 40.349 34.169 32.474 1.00 32.00 87 GLY A O 1
ATOM 688 N N . GLU A 1 88 ? 39.288 32.869 34.003 1.00 34.88 88 GLU A N 1
ATOM 689 C CA . GLU A 1 88 ? 39.323 33.667 35.254 1.00 34.88 88 GLU A CA 1
ATOM 690 C C . GLU A 1 88 ? 38.267 34.775 35.493 1.00 34.88 88 GLU A C 1
ATOM 692 O O . GLU A 1 88 ? 38.493 35.955 35.262 1.00 34.88 88 GLU A O 1
ATOM 697 N N . GLY A 1 89 ? 37.157 34.374 36.131 1.00 33.62 89 GLY A N 1
ATOM 698 C CA . GLY A 1 89 ? 36.891 34.685 37.546 1.00 33.62 89 GLY A CA 1
ATOM 699 C C . GLY A 1 89 ? 36.198 36.005 37.908 1.00 33.62 89 GLY A C 1
ATOM 700 O O . GLY A 1 89 ? 36.848 37.039 37.934 1.00 33.62 89 GLY A O 1
ATOM 701 N N . THR A 1 90 ? 34.958 35.915 38.409 1.00 34.22 90 THR A N 1
ATOM 702 C CA . THR A 1 90 ? 34.418 36.756 39.499 1.00 34.22 90 THR A CA 1
ATOM 703 C C . THR A 1 90 ? 33.252 36.044 40.193 1.00 34.22 90 THR A C 1
ATOM 705 O O . THR A 1 90 ? 32.340 35.557 39.533 1.00 34.22 90 THR A O 1
ATOM 708 N N . GLU A 1 91 ? 33.305 35.972 41.526 1.00 46.12 91 GLU A N 1
ATOM 709 C CA . GLU A 1 91 ? 32.199 35.574 42.405 1.00 46.12 91 GLU A CA 1
ATOM 710 C C . GLU A 1 91 ? 31.070 36.614 42.318 1.00 46.12 91 GLU A C 1
ATOM 712 O O . GLU A 1 91 ? 31.274 37.769 42.695 1.00 46.12 91 GLU A O 1
ATOM 717 N N . GLU A 1 92 ? 29.881 36.203 41.873 1.00 39.66 92 GLU A N 1
ATOM 718 C CA . GLU A 1 92 ? 28.640 36.960 42.049 1.00 39.66 92 GLU A CA 1
ATOM 719 C C . GLU A 1 92 ? 27.628 36.130 42.843 1.00 39.66 92 GLU A C 1
ATOM 721 O O . GLU A 1 92 ? 27.382 34.954 42.579 1.00 39.66 92 GLU A O 1
ATOM 726 N N . VAL A 1 93 ? 27.084 36.773 43.873 1.00 44.41 93 VAL A N 1
ATOM 727 C CA . VAL A 1 93 ? 25.991 36.293 44.713 1.00 44.41 93 VAL A CA 1
ATOM 728 C C . VAL A 1 93 ? 24.708 36.467 43.901 1.00 44.41 93 VAL A C 1
ATOM 730 O O . VAL A 1 93 ? 24.223 37.588 43.772 1.00 44.41 93 VAL A O 1
ATOM 733 N N . GLY A 1 94 ? 24.204 35.382 43.314 1.00 36.44 94 GLY A N 1
ATOM 734 C CA . GLY A 1 94 ? 22.923 35.370 42.611 1.00 36.44 94 GLY A CA 1
ATOM 735 C C . GLY A 1 94 ? 21.762 35.286 43.599 1.00 36.44 94 GLY A C 1
ATOM 736 O O . GLY A 1 94 ? 21.696 34.352 44.395 1.00 36.44 94 GLY A O 1
ATOM 737 N N . GLU A 1 95 ? 20.861 36.268 43.553 1.00 44.69 95 GLU A N 1
ATOM 738 C CA . GLU A 1 95 ? 19.486 36.097 44.024 1.00 44.69 95 GLU A CA 1
ATOM 739 C C . GLU A 1 95 ? 18.854 34.963 43.207 1.00 44.69 95 GLU A C 1
ATOM 741 O O . GLU A 1 95 ? 18.857 35.011 41.974 1.00 44.69 95 GLU A O 1
ATOM 746 N N . GLU A 1 96 ? 18.361 33.931 43.895 1.00 37.81 96 GLU A N 1
ATOM 747 C CA . GLU A 1 96 ? 17.564 32.858 43.301 1.00 37.81 96 GLU A CA 1
ATOM 748 C C . GLU A 1 96 ? 16.299 33.491 42.716 1.00 37.81 96 GLU A C 1
ATOM 750 O O . GLU A 1 96 ? 15.326 33.779 43.408 1.00 37.81 96 GLU A O 1
ATOM 755 N N . THR A 1 97 ? 16.355 33.792 41.424 1.00 42.44 97 THR A N 1
ATOM 756 C CA . THR A 1 97 ? 15.171 34.054 40.621 1.00 42.44 97 THR A CA 1
ATOM 757 C C . THR A 1 97 ? 14.548 32.690 40.385 1.00 42.44 97 THR A C 1
ATOM 759 O O . THR A 1 97 ? 15.120 31.865 39.674 1.00 42.44 97 THR A O 1
ATOM 762 N N . GLU A 1 98 ? 13.429 32.421 41.061 1.00 49.16 98 GLU A N 1
ATOM 763 C CA . GLU A 1 98 ? 12.608 31.242 40.795 1.00 49.16 98 GLU A CA 1
ATOM 764 C C . GLU A 1 98 ? 12.277 31.247 39.303 1.00 49.16 98 GLU A C 1
ATOM 766 O O . GLU A 1 98 ? 11.592 32.138 38.795 1.00 49.16 98 GLU A O 1
ATOM 771 N N . VAL A 1 99 ? 12.867 30.299 38.578 1.00 55.75 99 VAL A N 1
ATOM 772 C CA . VAL A 1 99 ? 12.572 30.100 37.165 1.00 55.75 99 VAL A CA 1
ATOM 773 C C . VAL A 1 99 ? 11.134 29.586 37.118 1.00 55.75 99 VAL A C 1
ATOM 775 O O . VAL A 1 99 ? 10.861 28.567 37.756 1.00 55.75 99 VAL A O 1
ATOM 778 N N . PRO A 1 100 ? 10.204 30.277 36.435 1.00 61.78 100 PRO A N 1
ATOM 779 C CA . PRO A 1 100 ? 8.836 29.798 36.326 1.00 61.78 100 PRO A CA 1
ATOM 780 C C . PRO A 1 100 ? 8.851 28.397 35.709 1.00 61.78 100 PRO A C 1
ATOM 782 O O . PRO A 1 100 ? 9.447 28.190 34.650 1.00 61.78 100 PRO A O 1
ATOM 785 N N . LEU A 1 101 ? 8.242 27.441 36.416 1.00 74.00 101 LEU A N 1
ATOM 786 C CA . LEU A 1 101 ? 8.112 26.058 35.966 1.00 74.00 101 LEU A CA 1
ATOM 787 C C . LEU A 1 101 ? 7.380 26.015 34.623 1.00 74.00 101 LEU A C 1
ATOM 789 O O . LEU A 1 101 ? 6.408 26.749 34.415 1.00 74.00 101 LEU A O 1
ATOM 793 N N . GLY A 1 102 ? 7.853 25.153 33.722 1.00 76.19 102 GLY A N 1
ATOM 794 C CA . GLY A 1 102 ? 7.171 24.905 32.458 1.00 76.19 102 GLY A CA 1
ATOM 795 C C . GLY A 1 102 ? 5.804 24.239 32.683 1.00 76.19 102 GLY A C 1
ATOM 796 O O . GLY A 1 102 ? 5.579 23.646 33.740 1.00 76.19 102 GLY A O 1
ATOM 797 N N . PRO A 1 103 ? 4.887 24.293 31.699 1.00 74.94 103 PRO A N 1
ATOM 798 C CA . PRO A 1 103 ? 3.562 23.669 31.804 1.00 74.94 103 PRO A CA 1
ATOM 799 C C . PRO A 1 103 ? 3.619 22.175 32.164 1.00 74.94 103 PRO A C 1
ATOM 801 O O . PRO A 1 103 ? 2.825 21.704 32.973 1.00 74.94 103 PRO A O 1
ATOM 804 N N . GLU A 1 104 ? 4.608 21.451 31.629 1.00 72.94 104 GLU A N 1
ATOM 805 C CA . GLU A 1 104 ? 4.843 20.028 31.918 1.00 72.94 104 GLU A CA 1
ATOM 806 C C . GLU A 1 104 ? 5.191 19.776 33.393 1.00 72.94 104 GLU A C 1
ATOM 808 O O . GLU A 1 104 ? 4.670 18.844 34.008 1.00 72.94 104 GLU A O 1
ATOM 813 N N . ASP A 1 105 ? 6.024 20.636 33.984 1.00 81.62 105 ASP A N 1
ATOM 814 C CA . ASP A 1 105 ? 6.437 20.519 35.384 1.00 81.62 105 ASP A CA 1
ATOM 815 C C . ASP A 1 105 ? 5.288 20.870 36.347 1.00 81.62 105 ASP A C 1
ATOM 817 O O . ASP A 1 105 ? 5.171 20.264 37.413 1.00 81.62 105 ASP A O 1
ATOM 821 N N . LYS A 1 106 ? 4.405 21.805 35.962 1.00 80.44 106 LYS A N 1
ATOM 822 C CA . LYS A 1 106 ? 3.198 22.150 36.736 1.00 80.44 106 LYS A CA 1
ATOM 823 C C . LYS A 1 106 ? 2.170 21.019 36.756 1.00 80.44 106 LYS A C 1
ATOM 825 O O . LYS A 1 106 ? 1.608 20.708 37.801 1.00 80.44 106 LYS A O 1
ATOM 830 N N . ILE A 1 107 ? 1.938 20.366 35.617 1.00 78.56 107 ILE A N 1
ATOM 831 C CA . ILE A 1 107 ? 1.021 19.218 35.551 1.00 78.56 107 ILE A CA 1
ATOM 832 C C . ILE A 1 107 ? 1.551 18.064 36.405 1.00 78.56 107 ILE A C 1
ATOM 834 O O . ILE A 1 107 ? 0.791 17.437 37.144 1.00 78.56 107 ILE A O 1
ATOM 838 N N . ALA A 1 108 ? 2.864 17.823 36.369 1.00 80.44 108 ALA A N 1
ATOM 839 C CA . ALA A 1 108 ? 3.495 16.830 37.228 1.00 80.44 108 ALA A CA 1
ATOM 840 C C . ALA A 1 108 ? 3.325 17.155 38.725 1.00 80.44 108 ALA A C 1
ATOM 842 O O . ALA A 1 108 ? 3.021 16.244 39.497 1.00 80.44 108 ALA A O 1
ATOM 843 N N . SER A 1 109 ? 3.451 18.426 39.136 1.00 86.06 109 SER A N 1
ATOM 844 C CA . SER A 1 109 ? 3.226 18.809 40.537 1.00 86.06 109 SER A CA 1
ATOM 845 C C . SER A 1 109 ? 1.765 18.651 40.964 1.00 86.06 109 SER A C 1
ATOM 847 O O . SER A 1 109 ? 1.511 18.185 42.069 1.00 86.06 109 SER A O 1
ATOM 849 N N . PHE A 1 110 ? 0.796 18.950 40.090 1.00 81.50 110 PHE A N 1
ATOM 850 C CA . PHE A 1 110 ? -0.622 18.737 40.407 1.00 81.50 110 PHE A CA 1
ATOM 851 C C . PHE A 1 110 ? -0.975 17.259 40.593 1.00 81.50 110 PHE A C 1
ATOM 853 O O . PHE A 1 110 ? -1.750 16.924 41.489 1.00 81.50 110 PHE A O 1
ATOM 860 N N . HIS A 1 111 ? -0.392 16.360 39.794 1.00 79.06 111 HIS A N 1
ATOM 861 C CA . HIS A 1 111 ? -0.565 14.917 39.991 1.00 79.06 111 HIS A CA 1
ATOM 862 C C . HIS A 1 111 ? 0.014 14.448 41.335 1.00 79.06 111 HIS A C 1
ATOM 864 O O . HIS A 1 111 ? -0.626 13.649 42.021 1.00 79.06 111 HIS A O 1
ATOM 870 N N . GLU A 1 112 ? 1.176 14.972 41.744 1.00 82.19 112 GLU A N 1
ATOM 871 C CA . GLU A 1 112 ? 1.779 14.684 43.056 1.00 82.19 112 GLU A CA 1
ATOM 872 C C . GLU A 1 112 ? 0.898 15.195 44.212 1.00 82.19 112 GLU A C 1
ATOM 874 O O . GLU A 1 112 ? 0.595 14.439 45.139 1.00 82.19 112 GLU A O 1
ATOM 879 N N . ASP A 1 113 ? 0.394 16.429 44.117 1.00 76.31 113 ASP A N 1
ATOM 880 C CA . ASP A 1 113 ? -0.510 17.015 45.113 1.00 76.31 113 ASP A CA 1
ATOM 881 C C . ASP A 1 113 ? -1.834 16.239 45.229 1.00 76.31 113 ASP A C 1
ATOM 883 O O . ASP A 1 113 ? -2.339 16.017 46.334 1.00 76.31 113 ASP A O 1
ATOM 887 N N . ILE A 1 114 ? -2.407 15.783 44.108 1.00 69.94 114 ILE A N 1
ATOM 888 C CA . ILE A 1 114 ? -3.606 14.934 44.122 1.00 69.94 114 ILE A CA 1
ATOM 889 C C . ILE A 1 114 ? -3.322 13.591 44.790 1.00 69.94 114 ILE A C 1
ATOM 891 O O . ILE A 1 114 ? -4.148 13.117 45.575 1.00 69.94 114 ILE A O 1
ATOM 895 N N . ASP A 1 115 ? -2.191 12.958 44.489 1.00 73.06 115 ASP A N 1
ATOM 896 C CA . ASP A 1 115 ? -1.835 11.672 45.085 1.00 73.06 115 ASP A CA 1
ATOM 897 C C . ASP A 1 115 ? -1.683 11.785 46.612 1.00 73.06 115 ASP A C 1
ATOM 899 O O . ASP A 1 115 ? -2.204 10.936 47.343 1.00 73.06 115 ASP A O 1
ATOM 903 N N . ASP A 1 116 ? -1.123 12.889 47.110 1.00 73.94 116 ASP A N 1
ATOM 904 C CA . ASP A 1 116 ? -1.052 13.217 48.542 1.00 73.94 116 ASP A CA 1
ATOM 905 C C . ASP A 1 116 ? -2.424 13.510 49.191 1.00 73.94 116 ASP A C 1
ATOM 907 O O . ASP A 1 116 ? -2.587 13.454 50.426 1.00 73.94 116 ASP A O 1
ATOM 911 N N . LEU A 1 117 ? -3.430 13.831 48.371 1.00 70.69 117 LEU A N 1
ATOM 912 C CA . LEU A 1 117 ? -4.813 14.075 48.777 1.00 70.69 117 LEU A CA 1
ATOM 913 C C . LEU A 1 117 ? -5.710 12.837 48.654 1.00 70.69 117 LEU A C 1
ATOM 915 O O . LEU A 1 117 ? -6.715 12.767 49.367 1.00 70.69 117 LEU A O 1
ATOM 919 N N . LYS A 1 118 ? -5.366 11.831 47.841 1.00 70.69 118 LYS A N 1
ATOM 920 C CA . LYS A 1 118 ? -6.162 10.593 47.682 1.00 70.69 118 LYS A CA 1
ATOM 921 C C . LYS A 1 118 ? -6.333 9.812 48.987 1.00 70.69 118 LYS A C 1
ATOM 923 O O . LYS A 1 118 ? -7.346 9.142 49.173 1.00 70.69 118 LYS A O 1
ATOM 928 N N . ASP A 1 119 ? -5.412 9.974 49.932 1.00 65.00 119 ASP A N 1
ATOM 929 C CA . ASP A 1 119 ? -5.495 9.386 51.274 1.00 65.00 119 ASP A CA 1
ATOM 930 C C . ASP A 1 119 ? -6.517 10.079 52.207 1.00 65.00 119 ASP A C 1
ATOM 932 O O . ASP A 1 119 ? -6.675 9.671 53.360 1.00 65.00 119 ASP A O 1
ATOM 936 N N . SER A 1 120 ? -7.197 11.148 51.765 1.00 57.56 120 SER A N 1
ATOM 937 C CA . SER A 1 120 ? -8.016 12.010 52.636 1.00 57.56 120 SER A CA 1
ATOM 938 C C . SER A 1 120 ? -9.536 11.754 52.641 1.00 57.56 120 SER A C 1
ATOM 940 O O . SER A 1 120 ? -10.256 12.530 53.263 1.00 57.56 120 SER A O 1
ATOM 942 N N . ASP A 1 121 ? -10.046 10.675 52.030 1.00 55.75 121 ASP A N 1
ATOM 943 C CA . ASP A 1 121 ? -11.494 10.356 51.901 1.00 55.75 121 ASP A CA 1
ATOM 944 C C . ASP A 1 121 ? -12.348 11.470 51.233 1.00 55.75 121 ASP A C 1
ATOM 946 O O . ASP A 1 121 ? -13.581 11.400 51.207 1.00 55.75 121 ASP A O 1
ATOM 950 N N . LEU A 1 122 ? -11.719 12.502 50.659 1.00 65.75 122 LEU A N 1
ATOM 951 C CA . LEU A 1 122 ? -12.396 13.598 49.964 1.00 65.75 122 LEU A CA 1
ATOM 952 C C . LEU A 1 122 ? -12.685 13.227 48.500 1.00 65.75 122 LEU A C 1
ATOM 954 O O . LEU A 1 122 ? -11.929 12.509 47.850 1.00 65.75 122 LEU A O 1
ATOM 958 N N . ASN A 1 123 ? -13.811 13.709 47.970 1.00 68.50 123 ASN A N 1
ATOM 959 C CA . ASN A 1 123 ? -14.208 13.466 46.582 1.00 68.50 123 ASN A CA 1
ATOM 960 C C . ASN A 1 123 ? -13.427 14.394 45.636 1.00 68.50 123 ASN A C 1
ATOM 962 O O . ASN A 1 123 ? -13.806 15.551 45.471 1.00 68.50 123 ASN A O 1
ATOM 966 N N . LEU A 1 124 ? -12.361 13.877 45.019 1.00 79.44 124 LEU A N 1
ATOM 967 C CA . LEU A 1 124 ? -11.447 14.635 44.148 1.00 79.44 124 LEU A CA 1
ATOM 968 C C . LEU A 1 124 ? -11.852 14.662 42.665 1.00 79.44 124 LEU A C 1
ATOM 970 O O . LEU A 1 124 ? -11.138 15.246 41.859 1.00 79.44 124 LEU A O 1
ATOM 974 N N . LYS A 1 125 ? -13.003 14.088 42.287 1.00 75.62 125 LYS A N 1
ATOM 975 C CA . LYS A 1 125 ? -13.410 13.963 40.872 1.00 75.62 125 LYS A CA 1
ATOM 976 C C . LYS A 1 125 ? -13.439 15.284 40.106 1.00 75.62 125 LYS A C 1
ATOM 978 O O . LYS A 1 125 ? -13.072 15.316 38.946 1.00 75.62 125 LYS A O 1
ATOM 983 N N . SER A 1 126 ? -13.855 16.368 40.764 1.00 77.06 126 SER A N 1
ATOM 984 C CA . SER A 1 126 ? -13.870 17.700 40.142 1.00 77.06 126 SER A CA 1
ATOM 985 C C . SER A 1 126 ? -12.469 18.166 39.733 1.00 77.06 126 SER A C 1
ATOM 987 O O . SER A 1 126 ? -12.328 18.842 38.724 1.00 77.06 126 SER A O 1
ATOM 989 N N . LEU A 1 127 ? -11.451 17.780 40.506 1.00 81.75 127 LEU A N 1
ATOM 990 C CA . LEU A 1 127 ? -10.051 18.152 40.313 1.00 81.75 127 LEU A CA 1
ATOM 991 C C . LEU A 1 127 ? -9.390 17.253 39.253 1.00 81.75 127 LEU A C 1
ATOM 993 O O . LEU A 1 127 ? -8.648 17.736 38.405 1.00 81.75 127 LEU A O 1
ATOM 997 N N 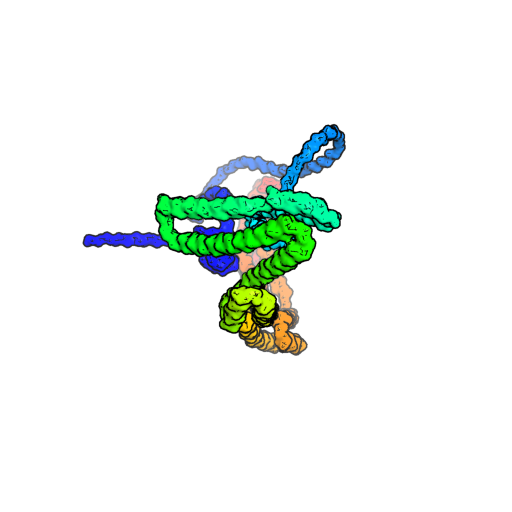. GLU A 1 128 ? -9.742 15.961 39.237 1.00 82.06 128 GLU A N 1
ATOM 998 C CA . GLU A 1 128 ? -9.350 15.018 38.176 1.00 82.06 128 GLU A CA 1
ATOM 999 C C . GLU A 1 128 ? -9.903 15.451 36.801 1.00 82.06 128 GLU A C 1
ATOM 1001 O O . GLU A 1 128 ? -9.159 15.482 35.822 1.00 82.06 128 GLU A O 1
ATOM 1006 N N . ASP A 1 129 ? -11.176 15.868 36.739 1.00 83.56 129 ASP A N 1
ATOM 1007 C CA . ASP A 1 129 ? -11.821 16.357 35.511 1.00 83.56 129 ASP A CA 1
ATOM 1008 C C . ASP A 1 129 ? -11.203 17.679 34.998 1.00 83.56 129 ASP A C 1
ATOM 1010 O O . ASP A 1 129 ? -11.281 17.986 33.806 1.00 83.56 129 ASP A O 1
ATOM 1014 N N . GLU A 1 130 ? -10.638 18.512 35.879 1.00 86.62 130 GLU A N 1
ATOM 1015 C CA . GLU A 1 130 ? -9.946 19.747 35.485 1.00 86.62 130 GLU A CA 1
ATOM 1016 C C . GLU A 1 130 ? -8.524 19.494 34.984 1.00 86.62 130 GLU A C 1
ATOM 1018 O O . GLU A 1 130 ? -8.122 20.122 34.003 1.00 86.62 130 GLU A O 1
ATOM 1023 N N . ILE A 1 131 ? -7.805 18.524 35.558 1.00 87.94 131 ILE A N 1
ATOM 1024 C CA . ILE A 1 131 ? -6.502 18.093 35.032 1.00 87.94 131 ILE A CA 1
ATOM 1025 C C . ILE A 1 131 ? -6.646 17.474 33.640 1.00 87.94 131 ILE A C 1
ATOM 1027 O O . ILE A 1 131 ? -5.866 17.811 32.754 1.00 87.94 131 ILE A O 1
ATOM 1031 N N . GLU A 1 132 ? -7.675 16.658 33.391 1.00 89.25 132 GLU A N 1
ATOM 1032 C CA . GLU A 1 132 ? -7.916 16.102 32.048 1.00 89.25 132 GLU A CA 1
ATOM 1033 C C . GLU A 1 132 ? -8.158 17.216 31.006 1.00 89.25 132 GLU A C 1
ATOM 1035 O O . GLU A 1 132 ? -7.698 17.140 29.864 1.00 89.25 132 GLU A O 1
ATOM 1040 N N . LYS A 1 133 ? -8.836 18.306 31.398 1.00 92.31 133 LYS A N 1
ATOM 1041 C CA . LYS A 1 133 ? -9.002 19.487 30.531 1.00 92.31 133 LYS A CA 1
ATOM 1042 C C . LYS A 1 133 ? -7.685 20.227 30.306 1.00 92.31 133 LYS A C 1
ATOM 1044 O O . LYS A 1 133 ? -7.488 20.743 29.206 1.00 92.31 133 LYS A O 1
ATOM 1049 N N . LEU A 1 134 ? -6.825 20.301 31.323 1.00 90.44 134 LEU A N 1
ATOM 1050 C CA . LEU A 1 134 ? -5.517 20.954 31.248 1.00 90.44 134 LEU A CA 1
ATOM 1051 C C . LEU A 1 134 ? -4.572 20.186 30.312 1.00 90.44 134 LEU A C 1
ATOM 1053 O O . LEU A 1 134 ? -3.965 20.798 29.436 1.00 90.44 134 LEU A O 1
ATOM 1057 N N . GLU A 1 135 ? -4.519 18.856 30.433 1.00 89.88 135 GLU A N 1
ATOM 1058 C CA . GLU A 1 135 ? -3.742 17.973 29.549 1.00 89.88 135 GLU A CA 1
ATOM 1059 C C . GLU A 1 135 ? -4.188 18.129 28.089 1.00 89.88 135 GLU A C 1
ATOM 1061 O O . GLU A 1 135 ? -3.367 18.313 27.192 1.00 89.88 135 GLU A O 1
ATOM 1066 N N . LYS A 1 136 ? -5.504 18.168 27.851 1.00 92.00 136 LYS A N 1
ATOM 1067 C CA . LYS A 1 136 ? -6.049 18.395 26.512 1.00 92.00 136 LYS A CA 1
ATOM 1068 C C . LYS A 1 136 ? -5.698 19.781 25.949 1.00 92.00 136 LYS A C 1
ATOM 1070 O O . LYS A 1 136 ? -5.322 19.884 24.785 1.00 92.00 136 LYS A O 1
ATOM 1075 N N . ALA A 1 137 ? -5.798 20.838 26.758 1.00 90.38 137 ALA A N 1
ATOM 1076 C CA . ALA A 1 137 ? -5.424 22.191 26.334 1.00 90.38 137 ALA A CA 1
ATOM 1077 C C . ALA A 1 137 ? -3.929 22.291 25.976 1.00 90.38 137 ALA A C 1
ATOM 1079 O O . ALA A 1 137 ? -3.559 23.041 25.072 1.00 90.38 137 ALA A O 1
ATOM 1080 N N . GLN A 1 138 ? -3.076 21.507 26.646 1.00 90.94 138 GLN A N 1
ATOM 1081 C CA . GLN A 1 138 ? -1.656 21.395 26.322 1.00 90.94 138 GLN A CA 1
ATOM 1082 C C . GLN A 1 138 ? -1.411 20.687 24.984 1.00 90.94 138 GLN A C 1
ATOM 1084 O O . GLN A 1 138 ? -0.611 21.175 24.188 1.00 90.94 138 GLN A O 1
ATOM 1089 N N . GLU A 1 139 ? -2.105 19.577 24.709 1.00 88.75 139 GLU A N 1
ATOM 1090 C CA . GLU A 1 139 ? -2.026 18.884 23.412 1.00 88.75 139 GLU A CA 1
ATOM 1091 C C . GLU A 1 139 ? -2.472 19.781 22.243 1.00 88.75 139 GLU A C 1
ATOM 1093 O O . GLU A 1 139 ? -1.927 19.684 21.143 1.00 88.75 139 GLU A O 1
ATOM 1098 N N . GLU A 1 140 ? -3.440 20.668 22.489 1.00 92.62 140 GLU A N 1
ATOM 1099 C CA . GLU A 1 140 ? -3.993 21.614 21.510 1.00 92.62 140 GLU A CA 1
ATOM 1100 C C . GLU A 1 140 ? -3.161 22.911 21.374 1.00 92.62 140 GLU A C 1
ATOM 1102 O O . GLU A 1 140 ? -3.403 23.697 20.459 1.00 92.62 140 GLU A O 1
ATOM 1107 N N . GLY A 1 141 ? -2.159 23.138 22.236 1.00 91.06 141 GLY A N 1
ATOM 1108 C CA . GLY A 1 141 ? -1.317 24.343 22.215 1.00 91.06 141 GLY A CA 1
ATOM 1109 C C . GLY A 1 141 ? -2.034 25.628 22.658 1.00 91.06 141 GLY A C 1
ATOM 1110 O O . GLY A 1 141 ? -1.638 26.725 22.266 1.00 91.06 141 GLY A O 1
ATOM 1111 N N . GLU A 1 142 ? -3.096 25.520 23.464 1.00 95.06 142 GLU A N 1
ATOM 1112 C CA . GLU A 1 142 ? -3.946 26.647 23.877 1.00 95.06 142 GLU A CA 1
ATOM 1113 C C . GLU A 1 142 ? -3.390 27.370 25.128 1.00 95.06 142 GLU A C 1
ATOM 1115 O O . GLU A 1 142 ? -3.926 27.238 26.230 1.00 95.06 142 GLU A O 1
ATOM 1120 N N . GLU A 1 143 ? -2.317 28.160 24.980 1.00 87.50 143 GLU A N 1
ATOM 1121 C CA . GLU A 1 143 ? -1.575 28.786 26.102 1.00 87.50 143 GLU A CA 1
ATOM 1122 C C . GLU A 1 143 ? -2.441 29.586 27.107 1.00 87.50 143 GLU A C 1
ATOM 1124 O O . GLU A 1 143 ? -2.216 29.525 28.321 1.00 87.50 143 GLU A O 1
ATOM 1129 N N . GLU A 1 144 ? -3.459 30.315 26.633 1.00 87.19 144 GLU A N 1
ATOM 1130 C CA . GLU A 1 144 ? -4.351 31.114 27.494 1.00 87.19 144 GLU A CA 1
ATOM 1131 C C . GLU A 1 144 ? -5.213 30.221 28.402 1.00 87.19 144 GLU A C 1
ATOM 1133 O O . GLU A 1 144 ? -5.352 30.474 29.600 1.00 87.19 144 GLU A O 1
ATOM 1138 N N . LYS A 1 145 ? -5.715 29.113 27.853 1.00 90.19 145 LYS A N 1
ATOM 1139 C CA . LYS A 1 145 ? -6.559 28.150 28.564 1.00 90.19 145 LYS A CA 1
ATOM 1140 C C . LYS A 1 145 ? -5.756 27.280 29.526 1.00 90.19 145 LYS A C 1
ATOM 1142 O O . LYS A 1 145 ? -6.259 26.932 30.591 1.00 90.19 145 LYS A O 1
ATOM 1147 N N . ILE A 1 146 ? -4.502 26.971 29.186 1.00 89.94 146 ILE A N 1
ATOM 1148 C CA . ILE A 1 146 ? -3.558 26.298 30.094 1.00 89.94 146 ILE A CA 1
ATOM 1149 C C . ILE A 1 146 ? -3.358 27.136 31.361 1.00 89.94 146 ILE A C 1
ATOM 1151 O O . ILE A 1 146 ? -3.358 26.595 32.468 1.00 89.94 146 ILE A O 1
ATOM 1155 N N . THR A 1 147 ? -3.227 28.455 31.208 1.00 89.06 147 THR A N 1
ATOM 1156 C CA . THR A 1 147 ? -3.049 29.377 32.338 1.00 89.06 147 THR A CA 1
ATOM 1157 C C . THR A 1 147 ? -4.307 29.432 33.211 1.00 89.06 147 THR A C 1
ATOM 1159 O O . THR A 1 147 ? -4.215 29.224 34.417 1.00 89.06 147 THR A O 1
ATOM 1162 N N . GLU A 1 148 ? -5.489 29.612 32.610 1.00 92.19 148 GLU A N 1
ATOM 1163 C CA . GLU A 1 148 ? -6.770 29.659 33.337 1.00 92.19 148 GLU A CA 1
ATOM 1164 C C . GLU A 1 148 ? -7.060 28.360 34.109 1.00 92.19 148 GLU A C 1
ATOM 1166 O O . GLU A 1 148 ? -7.451 28.395 35.278 1.00 92.19 148 GLU A O 1
ATOM 1171 N N . LEU A 1 149 ? -6.850 27.205 33.471 1.00 88.81 149 LEU A N 1
ATOM 1172 C CA . LEU A 1 149 ? -7.071 25.904 34.104 1.00 88.81 149 LEU A CA 1
ATOM 1173 C C . LEU A 1 149 ? -6.066 25.635 35.230 1.00 88.81 149 LEU A C 1
ATOM 1175 O O . LEU A 1 149 ? -6.460 25.096 36.261 1.00 88.81 149 LEU A O 1
ATOM 1179 N N . SER A 1 150 ? -4.804 26.045 35.068 1.00 88.94 150 SER A N 1
ATOM 1180 C CA . SER A 1 150 ? -3.788 25.909 36.122 1.00 88.94 150 SER A CA 1
ATOM 1181 C C . SER A 1 150 ? -4.154 26.712 37.374 1.00 88.94 150 SER A C 1
ATOM 1183 O O . SER A 1 150 ? -4.083 26.174 38.476 1.00 88.94 150 SER A O 1
ATOM 1185 N N . ASP A 1 151 ? -4.604 27.961 37.214 1.00 88.00 151 ASP A N 1
ATOM 1186 C CA . ASP A 1 151 ? -4.990 28.817 38.345 1.00 88.00 151 ASP A CA 1
ATOM 1187 C C . ASP A 1 151 ? -6.204 28.247 39.110 1.00 88.00 151 ASP A C 1
ATOM 1189 O O . ASP A 1 151 ? -6.240 28.268 40.342 1.00 88.00 151 ASP A O 1
ATOM 1193 N N . ASN A 1 152 ? -7.191 27.692 38.395 1.00 85.00 152 ASN A N 1
ATOM 1194 C CA . ASN A 1 152 ? -8.371 27.070 39.009 1.00 85.00 152 ASN A CA 1
ATOM 1195 C C . ASN A 1 152 ? -8.007 25.785 39.781 1.00 85.00 152 ASN A C 1
ATOM 1197 O O . ASN A 1 152 ? -8.472 25.577 40.904 1.00 85.00 152 ASN A O 1
ATOM 1201 N N . ILE A 1 153 ? -7.114 24.959 39.224 1.00 86.88 153 ILE A N 1
ATOM 1202 C CA . ILE A 1 153 ? -6.607 23.753 39.895 1.00 86.88 153 ILE A CA 1
ATOM 1203 C C . ILE A 1 153 ? -5.841 24.128 41.176 1.00 86.88 153 ILE A C 1
ATOM 1205 O O . ILE A 1 153 ? -6.088 23.526 42.224 1.00 86.88 153 ILE A O 1
ATOM 1209 N N . GLU A 1 154 ? -4.980 25.154 41.138 1.00 87.94 154 GLU A N 1
ATOM 1210 C CA . GLU A 1 154 ? -4.278 25.668 42.327 1.00 87.94 154 GLU A CA 1
ATOM 1211 C C . GLU A 1 154 ? -5.260 26.131 43.421 1.00 87.94 154 GLU A C 1
ATOM 1213 O O . GLU A 1 154 ? -5.100 25.777 44.596 1.00 87.94 154 GLU A O 1
ATOM 1218 N N . GLU A 1 155 ? -6.318 26.866 43.056 1.00 84.75 155 GLU A N 1
ATOM 1219 C CA . GLU A 1 155 ? -7.339 27.331 44.005 1.00 84.75 155 GLU A CA 1
ATOM 1220 C C . GLU A 1 155 ? -8.099 26.159 44.657 1.00 84.75 155 GLU A C 1
ATOM 1222 O O . GLU A 1 155 ? -8.324 26.149 45.875 1.00 84.75 155 GLU A O 1
ATOM 1227 N N . GLN A 1 156 ? -8.449 25.130 43.878 1.00 80.00 156 GLN A N 1
ATOM 1228 C CA . GLN A 1 156 ? -9.138 23.944 44.393 1.00 80.00 156 GLN A CA 1
ATOM 1229 C C . GLN A 1 156 ? -8.248 23.098 45.311 1.00 80.00 156 GLN A C 1
ATOM 1231 O O . GLN A 1 156 ? -8.720 22.638 46.357 1.00 80.00 156 GLN A O 1
ATOM 1236 N N . ILE A 1 157 ? -6.964 22.929 44.977 1.00 80.75 157 ILE A N 1
ATOM 1237 C CA . ILE A 1 157 ? -5.994 22.235 45.839 1.00 80.75 157 ILE A CA 1
ATOM 1238 C C . ILE A 1 157 ? -5.878 22.965 47.179 1.00 80.75 157 ILE A C 1
ATOM 1240 O O . ILE A 1 157 ? -5.991 22.335 48.237 1.00 80.75 157 ILE A O 1
ATOM 1244 N N . GLN A 1 158 ? -5.744 24.294 47.159 1.00 81.69 158 GLN A N 1
ATOM 1245 C CA . GLN A 1 158 ? -5.654 25.094 48.380 1.00 81.69 158 GLN A CA 1
ATOM 1246 C C . GLN A 1 158 ? -6.916 24.961 49.250 1.00 81.69 158 GLN A C 1
ATOM 1248 O O . GLN A 1 158 ? -6.820 24.774 50.466 1.00 81.69 158 GLN A O 1
ATOM 1253 N N . PHE A 1 159 ? -8.108 24.981 48.645 1.00 75.06 159 PHE A N 1
ATOM 1254 C CA . PHE A 1 159 ? -9.371 24.788 49.365 1.00 75.06 159 PHE A CA 1
ATOM 1255 C C . PHE A 1 159 ? -9.451 23.416 50.059 1.00 75.06 159 PHE A C 1
ATOM 1257 O O . PHE A 1 159 ? -9.869 23.309 51.218 1.00 75.06 159 PHE A O 1
ATOM 1264 N N . VAL A 1 160 ? -9.020 22.354 49.375 1.00 72.81 160 VAL A N 1
ATOM 1265 C CA . VAL A 1 160 ? -8.992 20.995 49.933 1.00 72.81 160 VAL A CA 1
ATOM 1266 C C . VAL A 1 160 ? -7.989 20.892 51.090 1.00 72.81 160 VAL A C 1
ATOM 1268 O O . VAL A 1 160 ? -8.299 20.294 52.129 1.00 72.81 160 VAL A O 1
ATOM 1271 N N . GLN A 1 161 ? -6.814 21.513 50.959 1.00 75.25 161 GLN A N 1
ATOM 1272 C CA . GLN A 1 161 ? -5.818 21.577 52.031 1.00 75.25 161 GLN A CA 1
ATOM 1273 C C . GLN A 1 161 ? -6.366 22.296 53.279 1.00 75.25 161 GLN A C 1
ATOM 1275 O O . GLN A 1 161 ? -6.214 21.789 54.398 1.00 75.25 161 GLN A O 1
ATOM 1280 N N . ASP A 1 162 ? -7.099 23.397 53.105 1.00 71.44 162 ASP A N 1
ATOM 1281 C CA . ASP A 1 162 ? -7.736 24.135 54.202 1.00 71.44 162 ASP A CA 1
ATOM 1282 C C . ASP A 1 162 ? -8.791 23.288 54.945 1.00 71.44 162 ASP A C 1
ATOM 1284 O O . ASP A 1 162 ? -8.854 23.285 56.186 1.00 71.44 162 ASP A O 1
ATOM 1288 N N . ILE A 1 163 ? -9.600 22.508 54.213 1.00 65.62 163 ILE A N 1
ATOM 1289 C CA . ILE A 1 163 ? -10.555 21.554 54.805 1.00 65.62 163 ILE A CA 1
ATOM 1290 C C . ILE A 1 163 ? -9.813 20.493 55.619 1.00 65.62 163 ILE A C 1
ATOM 1292 O O . ILE A 1 163 ? -10.183 20.228 56.770 1.00 65.62 163 ILE A O 1
ATOM 1296 N N . ARG A 1 164 ? -8.751 19.902 55.059 1.00 71.56 164 ARG A N 1
ATOM 1297 C CA . ARG A 1 164 ? -7.943 18.872 55.729 1.00 71.56 164 ARG A CA 1
ATOM 1298 C C . ARG A 1 164 ? -7.378 19.388 57.050 1.00 71.56 164 ARG A C 1
ATOM 1300 O O . ARG A 1 164 ? -7.445 18.695 58.072 1.00 71.56 164 ARG A O 1
ATOM 1307 N N . GLU A 1 165 ? -6.867 20.617 57.072 1.00 70.62 165 GLU A N 1
ATOM 1308 C CA . GLU A 1 165 ? -6.411 21.249 58.307 1.00 70.62 165 GLU A CA 1
ATOM 1309 C C . GLU A 1 165 ? -7.538 21.446 59.328 1.00 70.62 165 GLU A C 1
ATOM 1311 O O . GLU A 1 165 ? -7.342 21.196 60.523 1.00 70.62 165 GLU A O 1
ATOM 1316 N N . SER A 1 166 ? -8.720 21.876 58.883 1.00 59.16 166 SER A N 1
ATOM 1317 C CA . SER A 1 166 ? -9.892 22.076 59.743 1.00 59.16 166 SER A CA 1
ATOM 1318 C C . SER A 1 166 ? -10.370 20.767 60.391 1.00 59.16 166 SER A C 1
ATOM 1320 O O . SER A 1 166 ? -10.604 20.708 61.607 1.00 59.16 166 SER A O 1
ATOM 1322 N N . VAL A 1 167 ? -10.421 19.680 59.614 1.00 61.66 167 VAL A N 1
ATOM 1323 C CA . VAL A 1 167 ? -10.743 18.331 60.108 1.00 61.66 167 VAL A CA 1
ATOM 1324 C C . VAL A 1 167 ? -9.696 17.872 61.120 1.00 61.66 167 VAL A C 1
ATOM 1326 O O . VAL A 1 167 ? -10.047 17.420 62.210 1.00 61.66 167 VAL A O 1
ATOM 1329 N N . LYS A 1 168 ? -8.405 18.076 60.834 1.00 65.56 168 LYS A N 1
ATOM 1330 C CA . LYS A 1 168 ? -7.313 17.735 61.758 1.00 65.56 168 LYS A CA 1
ATOM 1331 C C . LYS A 1 168 ? -7.418 18.495 63.085 1.00 65.56 168 LYS A C 1
ATOM 1333 O O . LYS A 1 168 ? -7.191 17.911 64.145 1.00 65.56 168 LYS A O 1
ATOM 1338 N N . ARG A 1 169 ? -7.793 19.782 63.066 1.00 62.88 169 ARG A N 1
ATOM 1339 C CA . ARG A 1 169 ? -8.048 20.568 64.292 1.00 62.88 169 ARG A CA 1
ATOM 1340 C C . ARG A 1 169 ? -9.225 19.998 65.091 1.00 62.88 169 ARG A C 1
ATOM 1342 O O . ARG A 1 169 ? -9.103 19.851 66.306 1.00 62.88 169 ARG A O 1
ATOM 1349 N N . SER A 1 170 ? -10.318 19.638 64.417 1.00 55.97 170 SER A N 1
ATOM 1350 C CA . SER A 1 170 ? -11.501 19.026 65.040 1.00 55.97 170 SER A CA 1
ATOM 1351 C C . SER A 1 170 ? -11.189 17.658 65.656 1.00 55.97 170 SER A C 1
ATOM 1353 O O . SER A 1 170 ? -11.564 17.397 66.798 1.00 55.97 170 SER A O 1
ATOM 1355 N N . GLN A 1 171 ? -10.424 16.817 64.958 1.00 55.53 171 GLN A N 1
ATOM 1356 C CA . GLN A 1 171 ? -10.024 15.496 65.446 1.00 55.53 171 GLN A CA 1
ATOM 1357 C C . GLN A 1 171 ? -9.118 15.590 66.681 1.00 55.53 171 GLN A C 1
ATOM 1359 O O . GLN A 1 171 ? -9.383 14.943 67.691 1.00 55.53 171 GLN A O 1
ATOM 1364 N N . ASN A 1 172 ? -8.119 16.481 66.660 1.00 63.97 172 ASN A N 1
ATOM 1365 C CA . ASN A 1 172 ? -7.271 16.754 67.827 1.00 63.97 172 ASN A CA 1
ATOM 1366 C C . ASN A 1 172 ? -8.089 17.211 69.049 1.00 63.97 172 ASN A C 1
ATOM 1368 O O . ASN A 1 172 ? -7.723 16.928 70.192 1.00 63.97 172 ASN A O 1
ATOM 1372 N N . TYR A 1 173 ? -9.193 17.926 68.824 1.00 56.16 173 TYR A N 1
ATOM 1373 C CA . TYR A 1 173 ? -10.094 18.364 69.885 1.00 56.16 173 TYR A CA 1
ATOM 1374 C C . TYR A 1 173 ? -10.946 17.213 70.450 1.00 56.16 173 TYR A C 1
ATOM 1376 O O . TYR A 1 173 ? -11.113 17.109 71.666 1.00 56.16 173 TYR A O 1
ATOM 1384 N N . ILE A 1 174 ? -11.432 16.309 69.594 1.00 53.00 174 ILE A N 1
ATOM 1385 C CA . ILE A 1 174 ? -12.151 15.089 69.999 1.00 53.00 174 ILE A CA 1
ATOM 1386 C C . ILE A 1 174 ? -11.235 14.153 70.802 1.00 53.00 174 ILE A C 1
ATOM 1388 O O . ILE A 1 174 ? -11.615 13.661 71.871 1.00 53.00 174 ILE A O 1
ATOM 1392 N N . ASP A 1 175 ? -10.002 13.954 70.340 1.00 57.25 175 ASP A N 1
ATOM 1393 C CA . ASP A 1 175 ? -8.990 13.152 71.033 1.00 57.25 175 ASP A CA 1
ATOM 1394 C C . ASP A 1 175 ? -8.633 13.765 72.399 1.00 57.25 175 ASP A C 1
ATOM 1396 O O . ASP A 1 175 ? -8.458 13.061 73.396 1.00 57.25 175 ASP A O 1
ATOM 1400 N N . TRP A 1 176 ? -8.609 15.098 72.487 1.00 70.81 176 TRP A N 1
ATOM 1401 C CA . TRP A 1 176 ? -8.435 15.803 73.755 1.00 70.81 176 TRP A CA 1
ATOM 1402 C C . TRP A 1 176 ? -9.610 15.592 74.729 1.00 70.81 176 TRP A C 1
ATOM 1404 O O . TRP A 1 176 ? -9.385 15.412 75.929 1.00 70.81 176 TRP A O 1
ATOM 1414 N N . LEU A 1 177 ? -10.855 15.585 74.238 1.00 49.25 177 LEU A N 1
ATOM 1415 C CA . LEU A 1 177 ? -12.054 15.363 75.060 1.00 49.25 177 LEU A CA 1
ATOM 1416 C C . LEU A 1 177 ? -12.167 13.920 75.569 1.00 49.25 177 LEU A C 1
ATOM 1418 O O . LEU A 1 177 ? -12.508 13.694 76.732 1.00 49.25 177 LEU A O 1
ATOM 1422 N N . SER A 1 178 ? -11.858 12.944 74.718 1.00 50.19 178 SER A N 1
ATOM 1423 C CA . SER A 1 178 ? -11.992 11.513 75.022 1.00 50.19 178 SER A CA 1
ATOM 1424 C C . SER A 1 178 ? -11.016 11.004 76.098 1.00 50.19 178 SER A C 1
ATOM 1426 O O . SER A 1 178 ? -11.250 9.958 76.704 1.00 50.19 178 SER A O 1
ATOM 1428 N N . GLY A 1 179 ? -9.965 11.767 76.416 1.00 61.41 179 GLY A N 1
ATOM 1429 C CA . GLY A 1 179 ? -8.974 11.429 77.443 1.00 61.41 179 GLY A CA 1
ATOM 1430 C C . GLY A 1 179 ? -9.344 11.752 78.902 1.00 61.41 179 GLY A C 1
ATOM 1431 O O . GLY A 1 179 ? -8.520 11.509 79.787 1.00 61.41 179 GLY A O 1
ATOM 1432 N N . ARG A 1 180 ? -10.530 12.306 79.207 1.00 56.66 180 ARG A N 1
ATOM 1433 C CA . ARG A 1 180 ? -10.906 12.714 80.582 1.00 56.66 180 ARG A CA 1
ATOM 1434 C C . ARG A 1 180 ? -11.925 11.774 81.242 1.00 56.66 180 ARG A C 1
ATOM 1436 O O . ARG A 1 180 ? -13.020 11.575 80.734 1.00 56.66 180 ARG A O 1
ATOM 1443 N N . THR A 1 181 ? -11.597 11.255 82.433 1.00 43.97 181 THR A N 1
ATOM 1444 C CA . THR A 1 181 ? -12.428 10.304 83.214 1.00 43.97 181 THR A CA 1
ATOM 1445 C C . THR A 1 181 ? -13.074 10.884 84.485 1.00 43.97 181 THR A C 1
ATOM 1447 O O . THR A 1 181 ? -13.681 10.134 85.248 1.00 43.97 181 THR A O 1
ATOM 1450 N N . ASP A 1 182 ? -12.952 12.187 84.766 1.00 49.78 182 ASP A N 1
ATOM 1451 C CA . ASP A 1 182 ? -13.507 12.794 85.988 1.00 49.78 182 ASP A CA 1
ATOM 1452 C C . ASP A 1 182 ? -14.858 13.486 85.726 1.00 49.78 182 ASP A C 1
ATOM 1454 O O . ASP A 1 182 ? -14.953 14.472 84.994 1.00 49.78 182 ASP A O 1
ATOM 1458 N N . VAL A 1 183 ? -15.913 12.981 86.371 1.00 44.44 183 VAL A N 1
ATOM 1459 C CA . VAL A 1 183 ? -17.302 13.467 86.276 1.00 44.44 183 VAL A CA 1
ATOM 1460 C C . VAL A 1 183 ? -17.440 14.939 86.698 1.00 44.44 183 VAL A C 1
ATOM 1462 O O . VAL A 1 183 ? -18.333 15.636 86.216 1.00 44.44 183 VAL A O 1
ATOM 1465 N N . SER A 1 184 ? -16.558 15.455 87.561 1.00 48.44 184 SER A N 1
ATOM 1466 C CA . SER A 1 184 ? -16.568 16.866 87.974 1.00 48.44 184 SER A CA 1
ATOM 1467 C C . SER A 1 184 ? -16.019 17.809 86.894 1.00 48.44 184 SER A C 1
ATOM 1469 O O . SER A 1 184 ? -16.554 18.904 86.702 1.00 48.44 184 SER A O 1
ATOM 1471 N N . GLU A 1 185 ? -15.030 17.358 86.118 1.00 48.22 185 GLU A N 1
ATOM 1472 C CA . GLU A 1 185 ? -14.537 18.071 84.936 1.00 48.22 185 GLU A CA 1
ATOM 1473 C C . GLU A 1 185 ? -15.490 17.917 83.750 1.00 48.22 185 GLU A C 1
ATOM 1475 O O . GLU A 1 185 ? -15.689 18.877 83.004 1.00 48.22 185 GLU A O 1
ATOM 1480 N N . LEU A 1 186 ? -16.154 16.762 83.621 1.00 47.28 186 LEU A N 1
ATOM 1481 C CA . LEU A 1 186 ? -17.238 16.566 82.660 1.00 47.28 186 LEU A CA 1
ATOM 1482 C C . LEU A 1 186 ? -18.396 17.528 82.953 1.00 47.28 186 LEU A C 1
ATOM 1484 O O . LEU A 1 186 ? -18.941 18.120 82.036 1.00 47.28 186 LEU A O 1
ATOM 1488 N N . LYS A 1 187 ? -18.718 17.769 84.231 1.00 45.97 187 LYS A N 1
ATOM 1489 C CA . LYS A 1 187 ? -19.727 18.750 84.655 1.00 45.97 187 LYS A CA 1
ATOM 1490 C C . LYS A 1 187 ? -19.324 20.191 84.328 1.00 45.97 187 LYS A C 1
ATOM 1492 O O . LYS A 1 187 ? -20.162 20.943 83.848 1.00 45.97 187 LYS A O 1
ATOM 1497 N N . SER A 1 188 ? -18.054 20.563 84.521 1.00 48.19 188 SER A N 1
ATOM 1498 C CA . SER A 1 188 ? -17.528 21.873 84.095 1.00 48.19 188 SER A CA 1
ATOM 1499 C C . SER A 1 188 ? -17.497 22.022 82.570 1.00 48.19 188 SER A C 1
ATOM 1501 O O . SER A 1 188 ? -17.706 23.120 82.062 1.00 48.19 188 SER A O 1
ATOM 1503 N N . SER A 1 189 ? -17.238 20.936 81.840 1.00 46.69 189 SER A N 1
ATOM 1504 C CA . SER A 1 189 ? -17.206 20.917 80.373 1.00 46.69 189 SER A CA 1
ATOM 1505 C C . SER A 1 189 ? -18.620 20.951 79.798 1.00 46.69 189 SER A C 1
ATOM 1507 O O . SER A 1 189 ? -18.884 21.723 78.891 1.00 46.69 189 SER A O 1
ATOM 1509 N N . ILE A 1 190 ? -19.567 20.233 80.406 1.00 46.97 190 ILE A N 1
ATOM 1510 C CA . ILE A 1 190 ? -21.001 20.327 80.127 1.00 46.97 190 ILE A CA 1
ATOM 1511 C C . ILE A 1 190 ? -21.517 21.724 80.483 1.00 46.97 190 ILE A C 1
ATOM 1513 O O . ILE A 1 190 ? -22.275 22.274 79.708 1.00 46.97 190 ILE A O 1
ATOM 1517 N N . GLU A 1 191 ? -21.085 22.358 81.580 1.00 47.78 191 GLU A N 1
ATOM 1518 C CA . GLU A 1 191 ? -21.421 23.760 81.896 1.00 47.78 191 GLU A CA 1
ATOM 1519 C C . GLU A 1 191 ? -20.804 24.774 80.910 1.00 47.78 191 GLU A C 1
ATOM 1521 O O . GLU A 1 191 ? -21.390 25.833 80.679 1.00 47.78 191 GLU A O 1
ATOM 1526 N N . GLN A 1 192 ? -19.648 24.468 80.307 1.00 48.75 192 GLN A N 1
ATOM 1527 C CA . GLN A 1 192 ? -19.069 25.251 79.207 1.00 48.75 192 GLN A CA 1
ATOM 1528 C C . GLN A 1 192 ? -19.792 25.003 77.876 1.00 48.75 192 GLN A C 1
ATOM 1530 O O . GLN A 1 192 ? -20.024 25.959 77.146 1.00 48.75 192 GLN A O 1
ATOM 1535 N N . ILE A 1 193 ? -20.252 23.779 77.614 1.00 44.53 193 ILE A N 1
ATOM 1536 C CA . ILE A 1 193 ? -21.156 23.432 76.508 1.00 44.53 193 ILE A CA 1
ATOM 1537 C C . ILE A 1 193 ? -22.534 24.087 76.726 1.00 44.53 193 ILE A C 1
ATOM 1539 O O . ILE A 1 193 ? -23.079 24.665 75.805 1.00 44.53 193 ILE A O 1
ATOM 1543 N N . TYR A 1 194 ? -23.064 24.167 77.951 1.00 43.91 194 TYR A N 1
ATOM 1544 C CA . TYR A 1 194 ? -24.269 24.946 78.295 1.00 43.91 194 TYR A CA 1
ATOM 1545 C C . TYR A 1 194 ? -24.095 26.454 78.052 1.00 43.91 194 TYR A C 1
ATOM 1547 O O . TYR A 1 194 ? -25.088 27.169 77.937 1.00 43.91 194 TYR A O 1
ATOM 1555 N N . LYS A 1 195 ? -22.849 26.946 78.010 1.00 46.53 195 LYS A N 1
ATOM 1556 C CA . LYS A 1 195 ? -22.504 28.333 77.665 1.00 46.53 195 LYS A CA 1
ATOM 1557 C C . LYS A 1 195 ? -22.088 28.518 76.200 1.00 46.53 195 LYS A C 1
ATOM 1559 O O . LYS A 1 195 ? -21.963 29.667 75.793 1.00 46.53 195 LYS A O 1
ATOM 1564 N N . GLY A 1 196 ? -21.856 27.437 75.451 1.00 43.16 196 GLY A N 1
ATOM 1565 C CA . GLY A 1 196 ? -21.275 27.458 74.101 1.00 43.16 196 GLY A CA 1
ATOM 1566 C C . GLY A 1 196 ? -22.066 26.705 73.024 1.00 43.16 196 GLY A C 1
ATOM 1567 O O . GLY A 1 196 ? -21.835 26.939 71.848 1.00 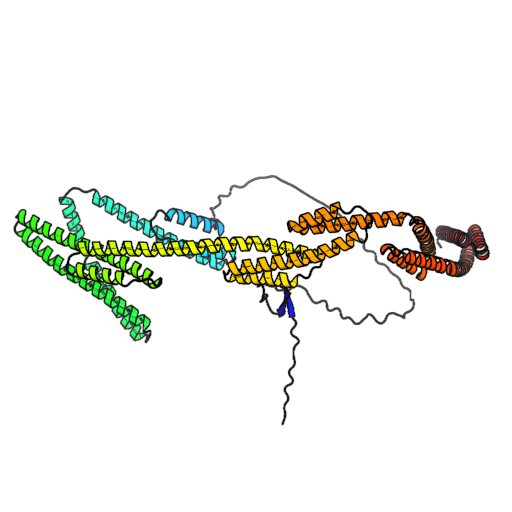43.16 196 GLY A O 1
ATOM 1568 N N . CYS A 1 197 ? -23.028 25.850 73.380 1.00 39.06 197 CYS A N 1
ATOM 1569 C CA . CYS A 1 197 ? -24.063 25.365 72.469 1.00 39.06 197 CYS A CA 1
ATOM 1570 C C . CYS A 1 197 ? -25.101 26.467 72.340 1.00 39.06 197 CYS A C 1
ATOM 1572 O O . CYS A 1 197 ? -26.128 26.487 73.027 1.00 39.06 197 CYS A O 1
ATOM 1574 N N . ASP A 1 198 ? -24.790 27.424 71.480 1.00 48.22 198 ASP A N 1
ATOM 1575 C CA . ASP A 1 198 ? -25.695 28.496 71.153 1.00 48.22 198 ASP A CA 1
ATOM 1576 C C . ASP A 1 198 ? -26.794 27.926 70.242 1.00 48.22 198 ASP A C 1
ATOM 1578 O O . ASP A 1 198 ? -26.757 27.993 69.020 1.00 48.22 198 ASP A O 1
ATOM 1582 N N . ILE A 1 199 ? -27.839 27.357 70.848 1.00 45.31 199 ILE A N 1
ATOM 1583 C CA . ILE A 1 199 ? -29.142 27.193 70.176 1.00 45.31 199 ILE A CA 1
ATOM 1584 C C . ILE A 1 199 ? -29.607 28.567 69.638 1.00 45.31 199 ILE A C 1
ATOM 1586 O O . ILE A 1 199 ? -30.386 28.643 68.689 1.00 45.31 199 ILE A O 1
ATOM 1590 N N . GLY A 1 200 ? -29.084 29.667 70.199 1.00 49.56 200 GLY A N 1
ATOM 1591 C CA . GLY A 1 200 ? -29.169 31.003 69.633 1.00 49.56 200 GLY A CA 1
ATOM 1592 C C . GLY A 1 200 ? -28.489 31.146 68.272 1.00 49.56 200 GLY A C 1
ATOM 1593 O O . GLY A 1 200 ? -29.067 31.827 67.442 1.00 49.56 200 GLY A O 1
ATOM 1594 N N . GLU A 1 201 ? -27.373 30.479 67.966 1.00 46.59 201 GLU A N 1
ATOM 1595 C CA . GLU A 1 201 ? -26.740 30.520 66.636 1.00 46.59 201 GLU A CA 1
ATOM 1596 C C . GLU A 1 201 ? -27.574 29.798 65.577 1.00 46.59 201 GLU A C 1
ATOM 1598 O O . GLU A 1 201 ? -27.745 30.345 64.495 1.00 46.59 201 GLU A O 1
ATOM 1603 N N . TYR A 1 202 ? -28.198 28.657 65.894 1.00 47.81 202 TYR A N 1
ATOM 1604 C CA . TYR A 1 202 ? -29.176 28.025 64.992 1.00 47.81 202 TYR A CA 1
ATOM 1605 C C . TYR A 1 202 ? -30.444 28.877 64.833 1.00 47.81 202 TYR A C 1
ATOM 1607 O O . TYR A 1 202 ? -30.957 29.009 63.725 1.00 47.81 202 TYR A O 1
ATOM 1615 N N . LYS A 1 203 ? -30.921 29.537 65.901 1.00 49.59 203 LYS A N 1
ATOM 1616 C CA . LYS A 1 203 ? -32.031 30.508 65.819 1.00 49.59 203 LYS A CA 1
ATOM 1617 C C . LYS A 1 203 ? -31.644 31.760 65.026 1.00 49.59 203 LYS A C 1
ATOM 1619 O O . LYS A 1 203 ? -32.480 32.299 64.311 1.00 49.59 203 LYS A O 1
ATOM 1624 N N . ILE A 1 204 ? -30.396 32.218 65.117 1.00 54.53 204 ILE A N 1
ATOM 1625 C CA . ILE A 1 204 ? -29.854 33.347 64.352 1.00 54.53 204 ILE A CA 1
ATOM 1626 C C . ILE A 1 204 ? -29.648 32.939 62.893 1.00 54.53 204 ILE A C 1
ATOM 1628 O O . ILE A 1 204 ? -29.964 33.735 62.020 1.00 54.53 204 ILE A O 1
ATOM 1632 N N . ALA A 1 205 ? -29.175 31.725 62.611 1.00 48.97 205 ALA A N 1
ATOM 1633 C CA . ALA A 1 205 ? -28.989 31.200 61.263 1.00 48.97 205 ALA A CA 1
ATOM 1634 C C . ALA A 1 205 ? -30.332 30.961 60.565 1.00 48.97 205 ALA A C 1
ATOM 1636 O O . ALA A 1 205 ? -30.513 31.417 59.444 1.00 48.97 205 ALA A O 1
ATOM 1637 N N . ALA A 1 206 ? -31.305 30.354 61.248 1.00 52.41 206 ALA A N 1
ATOM 1638 C CA . ALA A 1 206 ? -32.650 30.166 60.713 1.00 52.41 206 ALA A CA 1
ATOM 1639 C C . ALA A 1 206 ? -33.399 31.496 60.542 1.00 52.41 206 ALA A C 1
ATOM 1641 O O . ALA A 1 206 ? -34.092 31.699 59.550 1.00 52.41 206 ALA A O 1
ATOM 1642 N N . LYS A 1 207 ? -33.213 32.447 61.470 1.00 61.72 207 LYS A N 1
ATOM 1643 C CA . LYS A 1 207 ? -33.748 33.803 61.317 1.00 61.72 207 LYS A CA 1
ATOM 1644 C C . LYS A 1 207 ? -33.081 34.552 60.161 1.00 61.72 207 LYS A C 1
ATOM 1646 O O . LYS A 1 207 ? -33.787 35.158 59.377 1.00 61.72 207 LYS A O 1
ATOM 1651 N N . ARG A 1 208 ? -31.757 34.451 60.005 1.00 55.88 208 ARG A N 1
ATOM 1652 C CA . ARG A 1 208 ? -31.028 35.019 58.859 1.00 55.88 208 ARG A CA 1
ATOM 1653 C C . ARG A 1 208 ? -31.447 34.381 57.540 1.00 55.88 208 ARG A C 1
ATOM 1655 O O . ARG A 1 208 ? -31.562 35.102 56.568 1.00 55.88 208 ARG A O 1
ATOM 1662 N N . ALA A 1 209 ? -31.696 33.073 57.502 1.00 55.25 209 ALA A N 1
ATOM 1663 C CA . ALA A 1 209 ? -32.212 32.401 56.311 1.00 55.25 209 ALA A CA 1
ATOM 1664 C C . ALA A 1 209 ? -33.599 32.939 55.929 1.00 55.25 209 ALA A C 1
ATOM 1666 O O . ALA A 1 209 ? -33.838 33.213 54.759 1.00 55.25 209 ALA A O 1
ATOM 1667 N N . LYS A 1 210 ? -34.467 33.183 56.920 1.00 62.94 210 LYS A N 1
ATOM 1668 C CA . LYS A 1 210 ? -35.787 33.792 56.714 1.00 62.94 210 LYS A CA 1
ATOM 1669 C C . LYS A 1 210 ? -35.715 35.265 56.293 1.00 62.94 210 LYS A C 1
ATOM 1671 O O . LYS A 1 210 ? -36.463 35.679 55.417 1.00 62.94 210 LYS A O 1
ATOM 1676 N N . ASP A 1 211 ? -34.798 36.033 56.880 1.00 67.69 211 ASP A N 1
ATOM 1677 C CA . ASP A 1 211 ? -34.553 37.430 56.504 1.00 67.69 211 ASP A CA 1
ATOM 1678 C C . ASP A 1 211 ? -33.999 37.505 55.057 1.00 67.69 211 ASP A C 1
ATOM 1680 O O . ASP A 1 211 ? -34.470 38.301 54.254 1.00 67.69 211 ASP A O 1
ATOM 1684 N N . VAL A 1 212 ? -33.077 36.605 54.677 1.00 57.28 212 VAL A N 1
ATOM 1685 C CA . VAL A 1 212 ? -32.549 36.480 53.301 1.00 57.28 212 VAL A CA 1
ATOM 1686 C C . VAL A 1 212 ? -33.637 36.045 52.314 1.00 57.28 212 VAL A C 1
ATOM 1688 O O . VAL A 1 212 ? -33.661 36.510 51.179 1.00 57.28 212 VAL A O 1
ATOM 1691 N N . GLU A 1 213 ? -34.554 35.172 52.724 1.00 63.09 213 GLU A N 1
ATOM 1692 C CA . GLU A 1 213 ? -35.699 34.767 51.907 1.00 63.09 213 GLU A CA 1
ATOM 1693 C C . GLU A 1 213 ? -36.669 35.935 51.651 1.00 63.09 213 GLU A C 1
ATOM 1695 O O . GLU A 1 213 ? -37.126 36.112 50.520 1.00 63.09 213 GLU A O 1
ATOM 1700 N N . GLU A 1 214 ? -36.969 36.751 52.670 1.00 68.06 214 GLU A N 1
ATOM 1701 C CA . GLU A 1 214 ? -37.761 37.978 52.502 1.00 68.06 214 GLU A CA 1
ATOM 1702 C C . GLU A 1 214 ? -37.048 38.982 51.585 1.00 68.06 214 GLU A C 1
ATOM 1704 O O . GLU A 1 214 ? -37.683 39.495 50.662 1.00 68.06 214 GLU A O 1
ATOM 1709 N N . ASP A 1 215 ? -35.734 39.170 51.745 1.00 66.69 215 ASP A N 1
ATOM 1710 C CA . ASP A 1 215 ? -34.924 40.047 50.889 1.00 66.69 215 ASP A CA 1
ATOM 1711 C C . ASP A 1 215 ? -34.901 39.564 49.423 1.00 66.69 215 ASP A C 1
ATOM 1713 O O . ASP A 1 215 ? -34.983 40.369 48.492 1.00 66.69 215 ASP A O 1
ATOM 1717 N N . ILE A 1 216 ? -34.832 38.247 49.187 1.00 59.44 216 ILE A N 1
ATOM 1718 C CA . ILE A 1 216 ? -34.901 37.654 47.840 1.00 59.44 216 ILE A CA 1
ATOM 1719 C C . ILE A 1 216 ? -36.298 37.847 47.237 1.00 59.44 216 ILE A C 1
ATOM 1721 O O . ILE A 1 216 ? -36.407 38.200 46.060 1.00 59.44 216 ILE A O 1
ATOM 1725 N N . LYS A 1 217 ? -37.371 37.660 48.019 1.00 65.06 217 LYS A N 1
ATOM 1726 C CA . LYS A 1 217 ? -38.755 37.890 47.567 1.00 65.06 217 LYS A CA 1
ATOM 1727 C C . LYS A 1 217 ? -39.008 39.366 47.241 1.00 65.06 217 LYS A C 1
ATOM 1729 O O . LYS A 1 217 ? -39.656 39.659 46.233 1.00 65.06 217 LYS A O 1
ATOM 1734 N N . GLU A 1 218 ? -38.472 40.288 48.039 1.00 68.81 218 GLU A N 1
ATOM 1735 C CA . GLU A 1 218 ? -38.548 41.734 47.800 1.00 68.81 218 GLU A CA 1
ATOM 1736 C C . GLU A 1 218 ? -37.744 42.129 46.549 1.00 68.81 218 GLU A C 1
ATOM 1738 O O . GLU A 1 218 ? -38.282 42.768 45.645 1.00 68.81 218 GLU A O 1
ATOM 1743 N N . ALA A 1 219 ? -36.509 41.634 46.406 1.00 58.53 219 ALA A N 1
ATOM 1744 C CA . ALA A 1 219 ? -35.669 41.888 45.234 1.00 58.53 219 ALA A CA 1
ATOM 1745 C C . ALA A 1 219 ? -36.238 41.297 43.929 1.00 58.53 219 ALA A C 1
ATOM 1747 O O . ALA A 1 219 ? -36.099 41.907 42.864 1.00 58.53 219 ALA A O 1
ATOM 1748 N N . ALA A 1 220 ? -36.881 40.126 43.989 1.00 59.12 220 ALA A N 1
ATOM 1749 C CA . ALA A 1 220 ? -37.563 39.516 42.847 1.00 59.12 220 ALA A CA 1
ATOM 1750 C C . ALA A 1 220 ? -38.808 40.322 42.431 1.00 59.12 220 ALA A C 1
ATOM 1752 O O . ALA A 1 220 ? -39.039 40.528 41.236 1.00 59.12 220 ALA A O 1
ATOM 1753 N N . SER A 1 221 ? -39.565 40.840 43.409 1.00 65.44 221 SER A N 1
ATOM 1754 C CA . SER A 1 221 ? -40.715 41.724 43.182 1.00 65.44 221 SER A CA 1
ATOM 1755 C C . SER A 1 221 ? -40.301 43.072 42.577 1.00 65.44 221 SER A C 1
ATOM 1757 O O . SER A 1 221 ? -40.948 43.552 41.646 1.00 65.44 221 SER A O 1
ATOM 1759 N N . ASP A 1 222 ? -39.202 43.666 43.049 1.00 68.00 222 ASP A N 1
ATOM 1760 C CA . ASP A 1 222 ? -38.709 44.968 42.576 1.00 68.00 222 ASP A CA 1
ATOM 1761 C C . ASP A 1 222 ? -38.092 44.914 41.170 1.00 68.00 222 ASP A C 1
ATOM 1763 O O . ASP A 1 222 ? -38.115 45.908 40.437 1.00 68.00 222 ASP A O 1
ATOM 1767 N N . LYS A 1 223 ? -37.557 43.756 40.764 1.00 60.41 223 LYS A N 1
ATOM 1768 C CA . LYS A 1 223 ? -36.940 43.563 39.441 1.00 60.41 223 LYS A CA 1
ATOM 1769 C C . LYS A 1 223 ? -37.898 43.056 38.361 1.00 60.41 223 LYS A C 1
ATOM 1771 O O . LYS A 1 223 ? -37.478 42.949 37.212 1.00 60.41 223 LYS A O 1
ATOM 1776 N N . GLY A 1 224 ? -39.160 42.765 38.691 1.00 57.47 224 GLY A N 1
ATOM 1777 C CA . GLY A 1 224 ? -40.147 42.274 37.719 1.00 57.47 224 GLY A CA 1
ATOM 1778 C C . GLY A 1 224 ? -39.742 40.954 37.053 1.00 57.47 224 GLY A C 1
ATOM 1779 O O . GLY A 1 224 ? -40.058 40.733 35.885 1.00 57.47 224 GLY A O 1
ATOM 1780 N N . LEU A 1 225 ? -38.999 40.103 37.769 1.00 52.31 225 LEU A N 1
ATOM 1781 C CA . LEU A 1 225 ? -38.558 38.803 37.270 1.00 52.31 225 LEU A CA 1
ATOM 1782 C C . LEU A 1 225 ? -39.742 37.822 37.311 1.00 52.31 225 LEU A C 1
ATOM 1784 O O . LEU A 1 225 ? -40.023 37.216 38.341 1.00 52.31 225 LEU A O 1
ATOM 1788 N N . GLU A 1 226 ? -40.447 37.678 36.186 1.00 52.44 226 GLU A N 1
ATOM 1789 C CA . GLU A 1 226 ? -41.506 36.675 35.966 1.00 52.44 226 GLU A CA 1
ATOM 1790 C C . GLU A 1 226 ? -40.931 35.292 35.584 1.00 52.44 226 GLU A C 1
ATOM 1792 O O . GLU A 1 226 ? -41.477 34.597 34.729 1.00 52.44 226 GLU A O 1
ATOM 1797 N N . ASP A 1 227 ? -39.810 34.877 36.182 1.00 63.75 227 ASP A N 1
ATOM 1798 C CA . ASP A 1 227 ? -39.287 33.524 35.967 1.00 63.75 227 ASP A CA 1
ATOM 1799 C C . ASP A 1 227 ? -40.026 32.539 36.888 1.00 63.75 227 ASP A C 1
ATOM 1801 O O . ASP A 1 227 ? -39.724 32.411 38.079 1.00 63.75 227 ASP A O 1
ATOM 1805 N N . GLU A 1 228 ? -41.049 31.873 36.341 1.00 64.19 228 GLU A N 1
ATOM 1806 C CA . GLU A 1 228 ? -41.853 30.875 37.061 1.00 64.19 228 GLU A CA 1
ATOM 1807 C C . GLU A 1 228 ? -41.000 29.735 37.637 1.00 64.19 228 GLU A C 1
ATOM 1809 O O . GLU A 1 228 ? -41.356 29.193 38.685 1.00 64.19 228 GLU A O 1
ATOM 1814 N N . LYS A 1 229 ? -39.860 29.405 37.013 1.00 59.47 229 LYS A N 1
ATOM 1815 C CA . LYS A 1 229 ? -38.987 28.319 37.468 1.00 59.47 229 LYS A CA 1
ATOM 1816 C C . LYS A 1 229 ? -38.244 28.703 38.745 1.00 59.47 229 LYS A C 1
ATOM 1818 O O . LYS A 1 229 ? -38.283 27.960 39.726 1.00 59.47 229 LYS A O 1
ATOM 1823 N N . LEU A 1 230 ? -37.653 29.899 38.770 1.00 57.62 230 LEU A N 1
ATOM 1824 C CA . LEU A 1 230 ? -36.974 30.424 39.959 1.00 57.62 230 LEU A CA 1
ATOM 1825 C C . LEU A 1 230 ? -37.953 30.558 41.134 1.00 57.62 230 LEU A C 1
ATOM 1827 O O . LEU A 1 230 ? -37.619 30.267 42.280 1.00 57.62 230 LEU A O 1
ATOM 1831 N N . LYS A 1 231 ? -39.195 30.959 40.843 1.00 60.59 231 LYS A N 1
ATOM 1832 C CA . LYS A 1 231 ? -40.247 31.071 41.851 1.00 60.59 231 LYS A CA 1
ATOM 1833 C C . LYS A 1 231 ? -40.617 29.712 42.453 1.00 60.59 231 LYS A C 1
ATOM 1835 O O . LYS A 1 231 ? -40.729 29.632 43.671 1.00 60.59 231 LYS A O 1
ATOM 1840 N N . SER A 1 232 ? -40.747 28.663 41.634 1.00 67.25 232 SER A N 1
ATOM 1841 C CA . SER A 1 232 ? -41.011 27.307 42.135 1.00 67.25 232 SER A CA 1
ATOM 1842 C C . SER A 1 232 ? -39.858 26.736 42.965 1.00 67.25 232 SER A C 1
ATOM 1844 O O . SER A 1 232 ? -40.112 26.129 43.999 1.00 67.25 232 SER A O 1
ATOM 1846 N N . GLU A 1 233 ? -38.602 26.991 42.578 1.00 59.00 233 GLU A N 1
ATOM 1847 C CA . GLU A 1 233 ? -37.423 26.531 43.330 1.00 59.00 233 GLU A CA 1
ATOM 1848 C C . GLU A 1 233 ? -37.311 27.230 44.699 1.00 59.00 233 GLU A C 1
ATOM 1850 O O . GLU A 1 233 ? -36.980 26.596 45.702 1.00 59.00 233 GLU A O 1
ATOM 1855 N N . ILE A 1 234 ? -37.637 28.528 44.772 1.00 58.50 234 ILE A N 1
ATOM 1856 C CA . ILE A 1 234 ? -37.685 29.278 46.039 1.00 58.50 234 ILE A CA 1
ATOM 1857 C C . ILE A 1 234 ? -38.813 28.763 46.943 1.00 58.50 234 ILE A C 1
ATOM 1859 O O . ILE A 1 234 ? -38.630 28.668 48.155 1.00 58.50 234 ILE A O 1
ATOM 1863 N N . GLU A 1 235 ? -39.977 28.441 46.376 1.00 65.06 235 GLU A N 1
ATOM 1864 C CA . GLU A 1 235 ? -41.142 27.962 47.128 1.00 65.06 235 GLU A CA 1
ATOM 1865 C C . GLU A 1 235 ? -40.897 26.552 47.702 1.00 65.06 235 GLU A C 1
ATOM 1867 O O . GLU A 1 235 ? -41.131 26.334 48.888 1.00 65.06 235 GLU A O 1
ATOM 1872 N N . GLU A 1 236 ? -40.291 25.645 46.926 1.00 64.56 236 GLU A N 1
ATOM 1873 C CA . GLU A 1 236 ? -39.867 24.312 47.390 1.00 64.56 236 GLU A CA 1
ATOM 1874 C C . GLU A 1 236 ? -38.827 24.396 48.522 1.00 64.56 236 GLU A C 1
ATOM 1876 O O . GLU A 1 236 ? -38.949 23.728 49.552 1.00 64.56 236 GLU A O 1
ATOM 1881 N N . LYS A 1 237 ? -37.822 25.272 48.379 1.00 59.22 237 LYS A N 1
ATOM 1882 C CA . LYS A 1 237 ? -36.805 25.487 49.421 1.00 59.22 237 LYS A CA 1
ATOM 1883 C C . LYS A 1 237 ? -37.379 26.123 50.688 1.00 59.22 237 LYS A C 1
ATOM 1885 O O . LYS A 1 237 ? -36.895 25.831 51.780 1.00 59.22 237 LYS A O 1
ATOM 1890 N N . SER A 1 238 ? -38.401 26.967 50.557 1.00 57.81 238 SER A N 1
ATOM 1891 C CA . SER A 1 238 ? -39.115 27.570 51.688 1.00 57.81 238 SER A CA 1
ATOM 1892 C C . SER A 1 238 ? -39.866 26.509 52.501 1.00 57.81 238 SER A C 1
ATOM 1894 O O . SER A 1 238 ? -39.725 26.464 53.725 1.00 57.81 238 SER A O 1
ATOM 1896 N N . GLU A 1 239 ? -40.576 25.593 51.833 1.00 64.88 239 GLU A N 1
ATOM 1897 C CA . GLU A 1 239 ? -41.270 24.479 52.495 1.00 64.88 239 GLU A CA 1
ATOM 1898 C C . GLU A 1 239 ? -40.290 23.541 53.229 1.00 64.88 239 GLU A C 1
ATOM 1900 O O . GLU A 1 239 ? -40.534 23.184 54.384 1.00 64.88 239 GLU A O 1
ATOM 1905 N N . GLU A 1 240 ? -39.136 23.221 52.624 1.00 54.44 240 GLU A N 1
ATOM 1906 C CA . GLU A 1 240 ? -38.069 22.418 53.256 1.00 54.44 240 GLU A CA 1
ATOM 1907 C C . GLU A 1 240 ? -37.535 23.085 54.545 1.00 54.44 240 GLU A C 1
ATOM 1909 O O . GLU A 1 240 ? -37.282 22.425 55.561 1.00 54.44 240 GLU A O 1
ATOM 1914 N N . ILE A 1 241 ? -37.373 24.413 54.527 1.00 53.53 241 ILE A N 1
ATOM 1915 C CA . ILE A 1 241 ? -36.906 25.196 55.680 1.00 53.53 241 ILE A CA 1
ATOM 1916 C C . ILE A 1 241 ? -37.974 25.252 56.782 1.00 53.53 241 ILE A C 1
ATOM 1918 O O . ILE A 1 241 ? -37.632 25.098 57.958 1.00 53.53 241 ILE A O 1
ATOM 1922 N N . GLU A 1 242 ? -39.252 25.445 56.440 1.00 61.59 242 GLU A N 1
ATOM 1923 C CA . GLU A 1 242 ? -40.348 25.442 57.419 1.00 61.59 242 GLU A CA 1
ATOM 1924 C C . GLU A 1 242 ? -40.528 24.069 58.083 1.00 61.59 242 GLU A C 1
ATOM 1926 O O . GLU A 1 242 ? -40.704 23.998 59.305 1.00 61.59 242 GLU A O 1
ATOM 1931 N N . GLU A 1 243 ? -40.405 22.973 57.328 1.00 61.56 243 GLU A N 1
ATOM 1932 C CA . GLU A 1 243 ? -40.458 21.614 57.875 1.00 61.56 243 GLU A CA 1
ATOM 1933 C C . GLU A 1 243 ? -39.319 21.386 58.882 1.00 61.56 243 GLU A C 1
ATOM 1935 O O . GLU A 1 243 ? -39.562 20.969 60.022 1.00 61.56 243 GLU A O 1
ATOM 1940 N N . ARG A 1 244 ? -38.088 21.772 58.520 1.00 50.81 244 ARG A N 1
ATOM 1941 C CA . ARG A 1 244 ? -36.919 21.709 59.413 1.00 50.81 244 ARG A CA 1
ATOM 1942 C C . ARG A 1 244 ? -37.078 22.577 60.660 1.00 50.81 244 ARG A C 1
ATOM 1944 O O . ARG A 1 244 ? -36.728 22.139 61.756 1.00 50.81 244 ARG A O 1
ATOM 1951 N N . LEU A 1 245 ? -37.636 23.779 60.529 1.00 52.34 245 LEU A N 1
ATOM 1952 C CA . LEU A 1 245 ? -37.925 24.661 61.662 1.00 52.34 245 LEU A CA 1
ATOM 1953 C C . LEU A 1 245 ? -38.957 24.050 62.614 1.00 52.34 245 LEU A C 1
ATOM 1955 O O . LEU A 1 245 ? -38.753 24.075 63.828 1.00 52.34 245 LEU A O 1
ATOM 1959 N N . SER A 1 246 ? -40.022 23.448 62.082 1.00 60.03 246 SER A N 1
ATOM 1960 C CA . SER A 1 246 ? -41.050 22.787 62.892 1.00 60.03 246 SER A CA 1
ATOM 1961 C C . SER A 1 246 ? -40.500 21.580 63.667 1.00 60.03 246 SER A C 1
ATOM 1963 O O . SER A 1 246 ? -40.843 21.379 64.837 1.00 60.03 246 SER A O 1
ATOM 1965 N N . ALA A 1 247 ? -39.572 20.825 63.066 1.00 54.53 247 ALA A N 1
ATOM 1966 C CA . ALA A 1 247 ? -38.862 19.737 63.731 1.00 54.53 247 ALA A CA 1
ATOM 1967 C C . ALA A 1 247 ? -37.986 20.261 64.885 1.00 54.53 247 ALA A C 1
ATOM 1969 O O . ALA A 1 247 ? -38.022 19.711 65.988 1.00 54.53 247 ALA A O 1
ATOM 1970 N N . VAL A 1 248 ? -37.273 21.374 64.680 1.00 46.81 248 VAL A N 1
ATOM 1971 C CA . VAL A 1 248 ? -36.472 22.036 65.727 1.00 46.81 248 VAL A CA 1
ATOM 1972 C C . VAL A 1 248 ? -37.348 22.573 66.868 1.00 46.81 248 VAL A C 1
ATOM 1974 O O . VAL A 1 248 ? -36.984 22.432 68.036 1.00 46.81 248 VAL A O 1
ATOM 1977 N N . GLU A 1 249 ? -38.524 23.135 66.575 1.00 56.16 249 GLU A N 1
ATOM 1978 C CA . GLU A 1 249 ? -39.474 23.586 67.604 1.00 56.16 249 GLU A CA 1
ATOM 1979 C C . GLU A 1 249 ? -40.062 22.420 68.413 1.00 56.16 249 GLU A C 1
ATOM 1981 O O . GLU A 1 249 ? -40.255 22.541 69.626 1.00 56.16 249 GLU A O 1
ATOM 1986 N N . SER A 1 250 ? -40.298 21.268 67.775 1.00 54.31 250 SER A N 1
ATOM 1987 C CA . SER A 1 250 ? -40.766 20.057 68.462 1.00 54.31 250 SER A CA 1
ATOM 1988 C C . SER A 1 250 ? -39.728 19.506 69.451 1.00 54.31 250 SER A C 1
ATOM 1990 O O . SER A 1 250 ? -40.085 19.127 70.570 1.00 54.31 250 SER A O 1
ATOM 1992 N N . LEU A 1 251 ? -38.438 19.585 69.101 1.00 48.88 251 LEU A N 1
ATOM 1993 C CA . LEU A 1 251 ? -37.328 19.245 69.992 1.00 48.88 251 LEU A CA 1
ATOM 1994 C C . LEU A 1 251 ? -37.245 20.204 71.194 1.00 48.88 251 LEU A C 1
ATOM 1996 O O . LEU A 1 251 ? -36.914 19.768 72.295 1.00 48.88 251 LEU A O 1
ATOM 2000 N N . ASP A 1 252 ? -37.605 21.486 71.039 1.00 48.97 252 ASP A N 1
ATOM 2001 C CA . ASP A 1 252 ? -37.625 22.468 72.144 1.00 48.97 252 ASP A CA 1
ATOM 2002 C C . ASP A 1 252 ? -38.665 22.074 73.223 1.00 48.97 252 ASP A C 1
ATOM 2004 O O . ASP A 1 252 ? -38.409 22.197 74.425 1.00 48.97 252 ASP A O 1
ATOM 2008 N N . ILE A 1 253 ? -39.810 21.501 72.820 1.00 52.81 253 ILE A N 1
ATOM 2009 C CA . ILE A 1 253 ? -40.869 21.026 73.735 1.00 52.81 253 ILE A CA 1
ATOM 2010 C C . ILE A 1 253 ? -40.393 19.823 74.566 1.00 52.81 253 ILE A C 1
ATOM 2012 O O . ILE A 1 253 ? -40.646 19.758 75.778 1.00 52.81 253 ILE A O 1
ATOM 2016 N N . GLU A 1 254 ? -39.682 18.878 73.950 1.00 55.38 254 GLU A N 1
ATOM 2017 C CA . GLU A 1 254 ? -39.117 17.725 74.658 1.00 55.38 254 GLU A CA 1
ATOM 2018 C C . GLU A 1 254 ? -37.954 18.130 75.561 1.00 55.38 254 GLU A C 1
ATOM 2020 O O . GLU A 1 254 ? -37.894 17.713 76.722 1.00 55.38 254 GLU A O 1
ATOM 2025 N N . VAL A 1 255 ? -37.088 19.029 75.087 1.00 53.47 255 VAL A N 1
ATOM 2026 C CA . VAL A 1 255 ? -35.978 19.585 75.863 1.00 53.47 255 VAL A CA 1
ATOM 2027 C C . VAL A 1 255 ? -36.490 20.343 77.091 1.00 53.47 255 VAL A C 1
ATOM 2029 O O . VAL A 1 255 ? -35.913 20.205 78.169 1.00 53.47 255 VAL A O 1
ATOM 2032 N N . ASP A 1 256 ? -37.584 21.100 77.000 1.00 59.50 256 ASP A N 1
ATOM 2033 C CA . ASP A 1 256 ? -38.174 21.789 78.154 1.00 59.50 256 ASP A CA 1
ATOM 2034 C C . ASP A 1 256 ? -38.862 20.837 79.143 1.00 59.50 256 ASP A C 1
ATOM 2036 O O . ASP A 1 256 ? -38.767 21.034 80.362 1.00 59.50 256 ASP A O 1
ATOM 2040 N N . SER A 1 257 ? -39.482 19.762 78.652 1.00 58.84 257 SER A N 1
ATOM 2041 C CA . SER A 1 257 ? -40.015 18.680 79.489 1.00 58.84 257 SER A CA 1
ATOM 2042 C C . SER A 1 257 ? -38.897 17.942 80.242 1.00 58.84 257 SER A C 1
ATOM 2044 O O . SER A 1 257 ? -38.982 17.722 81.458 1.00 58.84 257 SER A O 1
ATOM 2046 N N . ILE A 1 258 ? -37.790 17.653 79.554 1.00 56.94 258 ILE A N 1
ATOM 2047 C CA . ILE A 1 258 ? -36.576 17.050 80.114 1.00 56.94 258 ILE A CA 1
ATOM 2048 C C . ILE A 1 258 ? -35.926 17.993 81.132 1.00 56.94 258 ILE A C 1
ATOM 2050 O O . ILE A 1 258 ? -35.658 17.586 82.264 1.00 56.94 258 ILE A O 1
ATOM 2054 N N . LYS A 1 259 ? -35.744 19.276 80.789 1.00 59.97 259 LYS A N 1
ATOM 2055 C CA . LYS A 1 259 ? -35.207 20.314 81.687 1.00 59.97 259 LYS A CA 1
ATOM 2056 C C . LYS A 1 259 ? -36.049 20.454 82.948 1.00 59.97 259 LYS A C 1
ATOM 2058 O O . LYS A 1 259 ? -35.489 20.651 84.025 1.00 59.97 259 LYS A O 1
ATOM 2063 N N . LYS A 1 260 ? -37.378 20.385 82.829 1.00 70.69 260 LYS A N 1
ATOM 2064 C CA . LYS A 1 260 ? -38.300 20.442 83.967 1.00 70.69 260 LYS A CA 1
ATOM 2065 C C . LYS A 1 260 ? -38.159 19.206 84.854 1.00 70.69 260 LYS A C 1
ATOM 2067 O O . LYS A 1 260 ? -38.019 19.359 86.060 1.00 70.69 260 LYS A O 1
ATOM 2072 N N . THR A 1 261 ? -38.112 18.015 84.263 1.00 61.19 261 THR A N 1
ATOM 2073 C CA . THR A 1 261 ? -37.944 16.746 84.993 1.00 61.19 261 THR A CA 1
ATOM 2074 C C . THR A 1 261 ? -36.595 16.682 85.717 1.00 61.19 261 THR A C 1
ATOM 2076 O O . THR A 1 261 ? -36.537 16.302 86.884 1.00 61.19 261 THR A O 1
ATOM 2079 N N . LEU A 1 262 ? -35.518 17.143 85.073 1.00 56.34 262 LEU A N 1
ATOM 2080 C CA . LEU A 1 262 ? -34.192 17.294 85.681 1.00 56.34 262 LEU A CA 1
ATOM 2081 C C . LEU A 1 262 ? -34.182 18.313 86.822 1.00 56.34 262 LEU A C 1
ATOM 2083 O O . LEU A 1 262 ? -33.578 18.044 87.856 1.00 56.34 262 LEU A O 1
ATOM 2087 N N . ARG A 1 263 ? -34.846 19.467 86.661 1.00 67.06 263 ARG A N 1
ATOM 2088 C CA . ARG A 1 263 ? -34.983 20.473 87.729 1.00 67.06 263 ARG A CA 1
ATOM 2089 C C . ARG A 1 263 ? -35.741 19.914 88.928 1.00 67.06 263 ARG A C 1
ATOM 2091 O O . ARG A 1 263 ? -35.250 20.008 90.048 1.00 67.06 263 ARG A O 1
ATOM 2098 N N . ASP A 1 264 ? -36.880 19.275 88.680 1.00 64.06 264 ASP A N 1
ATOM 2099 C CA . ASP A 1 264 ? -37.717 18.684 89.722 1.00 64.06 264 ASP A CA 1
ATOM 2100 C C . ASP A 1 264 ? -36.984 17.544 90.463 1.00 64.06 264 ASP A C 1
ATOM 2102 O O . ASP A 1 264 ? -37.149 17.400 91.675 1.00 64.06 264 ASP A O 1
ATOM 2106 N N . ALA A 1 265 ? -36.141 16.765 89.771 1.00 56.81 265 ALA A N 1
ATOM 2107 C CA . ALA A 1 265 ? -35.296 15.727 90.374 1.00 56.81 265 ALA A CA 1
ATOM 2108 C C . ALA A 1 265 ? -34.108 16.313 91.167 1.00 56.81 265 ALA A C 1
ATOM 2110 O O . ALA A 1 265 ? -33.827 15.880 92.288 1.00 56.81 265 ALA A O 1
ATOM 2111 N N . LEU A 1 266 ? -33.441 17.342 90.629 1.00 57.78 266 LEU A N 1
ATOM 2112 C CA . LEU A 1 266 ? -32.347 18.057 91.299 1.00 57.78 266 LEU A CA 1
ATOM 2113 C C . LEU A 1 266 ? -32.808 18.741 92.594 1.00 57.78 266 LEU A C 1
ATOM 2115 O O . LEU A 1 266 ? -32.078 18.722 93.588 1.00 57.78 266 LEU A O 1
ATOM 2119 N N . ASP A 1 267 ? -34.022 19.294 92.609 1.00 66.56 267 ASP A N 1
ATOM 2120 C CA . ASP A 1 267 ? -34.594 19.955 93.786 1.00 66.56 267 ASP A CA 1
ATOM 2121 C C . ASP A 1 267 ? -34.968 18.965 94.904 1.00 66.56 267 ASP A C 1
ATOM 2123 O O . ASP A 1 267 ? -34.935 19.324 96.085 1.00 66.56 267 ASP A O 1
ATOM 2127 N N . ARG A 1 268 ? -35.271 17.704 94.565 1.00 64.31 268 ARG A N 1
ATOM 2128 C CA . ARG A 1 268 ? -35.636 16.656 95.538 1.00 64.31 268 ARG A CA 1
ATOM 2129 C C . ARG A 1 268 ? -34.439 15.959 96.183 1.00 64.31 268 ARG A C 1
ATOM 2131 O O . ARG A 1 268 ? -34.585 15.433 97.281 1.00 64.31 268 ARG A O 1
ATOM 2138 N N . LYS A 1 269 ? -33.254 16.012 95.561 1.00 55.03 269 LYS A N 1
ATOM 2139 C CA . LYS A 1 269 ? -31.995 15.399 96.047 1.00 55.03 269 LYS A CA 1
ATOM 2140 C C . LYS A 1 269 ? -32.071 13.891 96.342 1.00 55.03 269 LYS A C 1
ATOM 2142 O O . LYS A 1 269 ? -31.252 13.388 97.110 1.00 55.03 269 LYS A O 1
ATOM 2147 N N . GLU A 1 270 ? -33.018 13.171 95.751 1.00 61.62 270 GLU A N 1
ATOM 2148 C CA . GLU A 1 270 ? -33.113 11.716 95.883 1.00 61.62 270 GLU A CA 1
ATOM 2149 C C . GLU A 1 270 ? -32.463 11.051 94.662 1.00 61.62 270 GLU A C 1
ATOM 2151 O O . GLU A 1 270 ? -32.806 11.332 93.516 1.00 61.62 270 GLU A O 1
ATOM 2156 N N . GLU A 1 271 ? -31.478 10.192 94.919 1.00 55.34 271 GLU A N 1
ATOM 2157 C CA . GLU A 1 271 ? -30.644 9.526 93.906 1.00 55.34 271 GLU A CA 1
ATOM 2158 C C . GLU A 1 271 ? -31.482 8.661 92.944 1.00 55.34 271 GLU A C 1
ATOM 2160 O O . GLU A 1 271 ? -31.237 8.649 91.740 1.00 55.34 271 GLU A O 1
ATOM 2165 N N . GLU A 1 272 ? -32.555 8.045 93.448 1.00 61.06 272 GLU A N 1
ATOM 2166 C CA . GLU A 1 272 ? -33.467 7.199 92.666 1.00 61.06 272 GLU A CA 1
ATOM 2167 C C . GLU A 1 272 ? -34.299 7.994 91.634 1.00 61.06 272 GLU A C 1
ATOM 2169 O O . GLU A 1 272 ? -34.608 7.490 90.551 1.00 61.06 272 GLU A O 1
ATOM 2174 N N . ASP A 1 273 ? -34.646 9.250 91.934 1.00 62.50 273 ASP A N 1
ATOM 2175 C CA . ASP A 1 273 ? -35.392 10.122 91.015 1.00 62.50 273 ASP A CA 1
ATOM 2176 C C . ASP A 1 273 ? -34.479 10.668 89.903 1.00 62.50 273 ASP A C 1
ATOM 2178 O O . ASP A 1 273 ? -34.911 10.814 88.757 1.00 62.50 273 ASP A O 1
ATOM 2182 N N . LEU A 1 274 ? -33.197 10.902 90.211 1.00 58.00 274 LEU A N 1
ATOM 2183 C CA . LEU A 1 274 ? -32.183 11.272 89.220 1.00 58.00 274 LEU A CA 1
ATOM 2184 C C . LEU A 1 274 ? -31.857 10.108 88.278 1.00 58.00 274 LEU A C 1
ATOM 2186 O O . LEU A 1 274 ? -31.738 10.331 87.076 1.00 58.00 274 LEU A O 1
ATOM 2190 N N . GLU A 1 275 ? -31.778 8.873 88.780 1.00 60.94 275 GLU A N 1
ATOM 2191 C CA . GLU A 1 275 ? -31.597 7.690 87.931 1.00 60.94 275 GLU A CA 1
ATOM 2192 C C . GLU A 1 275 ? -32.785 7.467 86.989 1.00 60.94 275 GLU A C 1
ATOM 2194 O O . GLU A 1 275 ? -32.578 7.170 85.811 1.00 60.94 275 GLU A O 1
ATOM 2199 N N . LYS A 1 276 ? -34.026 7.649 87.462 1.00 68.00 276 LYS A N 1
ATOM 2200 C CA . LYS A 1 276 ? -35.227 7.557 86.610 1.00 68.00 276 LYS A CA 1
ATOM 2201 C C . LYS A 1 276 ? -35.266 8.661 85.555 1.00 68.00 276 LYS A C 1
ATOM 2203 O O . LYS A 1 276 ? -35.577 8.374 84.401 1.00 68.00 276 LYS A O 1
ATOM 2208 N N . ALA A 1 277 ? -34.917 9.895 85.922 1.00 63.03 277 ALA A N 1
ATOM 2209 C CA . ALA A 1 277 ? -34.804 10.999 84.972 1.00 63.03 277 ALA A CA 1
ATOM 2210 C C . ALA A 1 277 ? -33.704 10.731 83.931 1.00 63.03 277 ALA A C 1
ATOM 2212 O O . ALA A 1 277 ? -33.934 10.918 82.741 1.00 63.03 277 ALA A O 1
ATOM 2213 N N . PHE A 1 278 ? -32.545 10.216 84.352 1.00 58.66 278 PHE A N 1
ATOM 2214 C CA . PHE A 1 278 ? -31.449 9.844 83.457 1.00 58.66 278 PHE A CA 1
ATOM 2215 C C . PHE A 1 278 ? -31.849 8.720 82.494 1.00 58.66 278 PHE A C 1
ATOM 2217 O O . PHE A 1 278 ? -31.612 8.837 81.298 1.00 58.66 278 PHE A O 1
ATOM 2224 N N . HIS A 1 279 ? -32.528 7.670 82.966 1.00 65.06 279 HIS A N 1
ATOM 2225 C CA . HIS A 1 279 ? -33.038 6.612 82.085 1.00 65.06 279 HIS A CA 1
ATOM 2226 C C . HIS A 1 279 ? -34.103 7.124 81.108 1.00 65.06 279 HIS A C 1
ATOM 2228 O O . HIS A 1 279 ? -34.114 6.692 79.959 1.00 65.06 279 HIS A O 1
ATOM 2234 N N . GLY A 1 280 ? -34.960 8.061 81.528 1.00 65.81 280 GLY A N 1
ATOM 2235 C CA . GLY A 1 280 ? -35.911 8.728 80.634 1.00 65.81 280 GLY A CA 1
ATOM 2236 C C . GLY A 1 280 ? -35.218 9.552 79.545 1.00 65.81 280 GLY A C 1
ATOM 2237 O O . GLY A 1 280 ? -35.596 9.465 78.382 1.00 65.81 280 GLY A O 1
ATOM 2238 N N . ILE A 1 281 ? -34.158 10.282 79.902 1.00 60.12 281 ILE A N 1
ATOM 2239 C CA . ILE A 1 281 ? -33.353 11.076 78.961 1.00 60.12 281 ILE A CA 1
ATOM 2240 C C . ILE A 1 281 ? -32.578 10.183 78.000 1.00 60.12 281 ILE A C 1
ATOM 2242 O O . ILE A 1 281 ? -32.580 10.440 76.806 1.00 60.12 281 ILE A O 1
ATOM 2246 N N . MET A 1 282 ? -31.946 9.118 78.492 1.00 56.47 282 MET A N 1
ATOM 2247 C CA . MET A 1 282 ? -31.241 8.161 77.639 1.00 56.47 282 MET A CA 1
ATOM 2248 C C . MET A 1 282 ? -32.206 7.384 76.733 1.00 56.47 282 MET A C 1
ATOM 2250 O O . MET A 1 282 ? -31.823 7.004 75.632 1.00 56.47 282 MET A O 1
ATOM 2254 N N . GLY A 1 283 ? -33.449 7.162 77.174 1.00 65.81 283 GLY A N 1
ATOM 2255 C CA . GLY A 1 283 ? -34.525 6.624 76.341 1.00 65.81 283 GLY A CA 1
ATOM 2256 C C . GLY A 1 283 ? -34.879 7.564 75.189 1.00 65.81 283 GLY A C 1
ATOM 2257 O O . GLY A 1 283 ? -34.813 7.144 74.040 1.00 65.81 283 GLY A O 1
ATOM 2258 N N . ALA A 1 284 ? -35.141 8.839 75.490 1.00 60.25 284 ALA A N 1
ATOM 2259 C CA . ALA A 1 284 ? -35.428 9.864 74.483 1.00 60.25 284 ALA A CA 1
ATOM 2260 C C . ALA A 1 284 ? -34.240 10.096 73.530 1.00 60.25 284 ALA A C 1
ATOM 2262 O O . ALA A 1 284 ? -34.420 10.158 72.320 1.00 60.25 284 ALA A O 1
ATOM 2263 N N . LEU A 1 285 ? -33.006 10.134 74.048 1.00 51.16 285 LEU A N 1
ATOM 2264 C CA . LEU A 1 285 ? -31.798 10.258 73.225 1.00 51.16 285 LEU A CA 1
ATOM 2265 C C . LEU A 1 285 ? -31.632 9.067 72.272 1.00 51.16 285 LEU A C 1
ATOM 2267 O O . LEU A 1 285 ? -31.320 9.257 71.100 1.00 51.16 285 LEU A O 1
ATOM 2271 N N . ARG A 1 286 ? -31.908 7.842 72.734 1.00 61.34 286 ARG A N 1
ATOM 2272 C CA . ARG A 1 286 ? -31.875 6.646 71.880 1.00 61.34 286 ARG A CA 1
ATOM 2273 C C . ARG A 1 286 ? -32.975 6.666 70.810 1.00 61.34 286 ARG A C 1
ATOM 2275 O O . ARG A 1 286 ? -32.762 6.163 69.711 1.00 61.34 286 ARG A O 1
ATOM 2282 N N . GLU A 1 287 ? -34.134 7.249 71.107 1.00 65.81 287 GLU A N 1
ATOM 2283 C CA . GLU A 1 287 ? -35.191 7.485 70.114 1.00 65.81 287 GLU A CA 1
ATOM 2284 C C . GLU A 1 287 ? -34.758 8.539 69.075 1.00 65.81 287 GLU A C 1
ATOM 2286 O O . GLU A 1 287 ? -34.979 8.332 67.882 1.00 65.81 287 GLU A O 1
ATOM 2291 N N . THR A 1 288 ? -34.039 9.595 69.483 1.00 67.75 288 THR A N 1
ATOM 2292 C CA . THR A 1 288 ? -33.463 10.584 68.549 1.00 67.75 288 THR A CA 1
ATOM 2293 C C . THR A 1 288 ? -32.311 10.037 67.697 1.00 67.75 288 THR A C 1
ATOM 2295 O O . THR A 1 288 ? -32.205 10.388 66.523 1.00 67.75 288 THR A O 1
ATOM 2298 N N . GLU A 1 289 ? -31.486 9.129 68.229 1.00 68.75 289 GLU A N 1
ATOM 2299 C CA . GLU A 1 289 ? -30.476 8.408 67.437 1.00 68.75 289 GLU A CA 1
ATOM 2300 C C . GLU A 1 289 ? -31.146 7.532 66.367 1.00 68.75 289 GLU A C 1
ATOM 2302 O O . GLU A 1 289 ? -30.725 7.535 65.210 1.00 68.75 289 GLU A O 1
ATOM 2307 N N . GLY A 1 290 ? -32.244 6.851 66.721 1.00 72.19 290 GLY A N 1
ATOM 2308 C CA . GLY A 1 290 ? -33.044 6.071 65.774 1.00 72.19 290 GLY A CA 1
ATOM 2309 C C . GLY A 1 290 ? -33.678 6.918 64.664 1.00 72.19 290 GLY A C 1
ATOM 2310 O O . GLY A 1 290 ? -33.752 6.458 63.526 1.00 72.19 290 GLY A O 1
ATOM 2311 N N . LEU A 1 291 ? -34.087 8.155 64.970 1.00 68.25 291 LEU A N 1
ATOM 2312 C CA . LEU A 1 291 ? -34.580 9.140 63.995 1.00 68.25 291 LEU A CA 1
ATOM 2313 C C . LEU A 1 291 ? -33.490 9.585 63.014 1.00 68.25 291 LEU A C 1
ATOM 2315 O O . LEU A 1 291 ? -33.740 9.629 61.811 1.00 68.25 291 LEU A O 1
ATOM 2319 N N . SER A 1 292 ? -32.288 9.880 63.516 1.00 75.31 292 SER A N 1
ATOM 2320 C CA . SER A 1 292 ? -31.149 10.260 62.671 1.00 75.31 292 SER A CA 1
ATOM 2321 C C . SER A 1 292 ? -30.761 9.127 61.719 1.00 75.31 292 SER A C 1
ATOM 2323 O O . SER A 1 292 ? -30.604 9.355 60.522 1.00 75.31 292 SER A O 1
ATOM 2325 N N . GLU A 1 293 ? -30.655 7.897 62.232 1.00 77.44 293 GLU A N 1
ATOM 2326 C CA . GLU A 1 293 ? -30.334 6.718 61.419 1.00 77.44 293 GLU A CA 1
ATOM 2327 C C . GLU A 1 293 ? -31.429 6.432 60.378 1.00 77.44 293 GLU A C 1
ATOM 2329 O O . GLU A 1 293 ? -31.134 6.106 59.226 1.00 77.44 293 GLU A O 1
ATOM 2334 N N . PHE A 1 294 ? -32.699 6.590 60.764 1.00 79.38 294 PHE A N 1
ATOM 2335 C CA . PHE A 1 294 ? -33.834 6.431 59.859 1.00 79.38 294 PHE A CA 1
ATOM 2336 C C . PHE A 1 294 ? -33.811 7.454 58.721 1.00 79.38 294 PHE A C 1
ATOM 2338 O O . PHE A 1 294 ? -33.980 7.066 57.566 1.00 79.38 294 PHE A O 1
ATOM 2345 N N . SER A 1 295 ? -33.555 8.733 59.019 1.00 78.50 295 SER A N 1
ATOM 2346 C CA . SER A 1 295 ? -33.466 9.794 58.006 1.00 78.50 295 SER A CA 1
ATOM 2347 C C . SER A 1 295 ? -32.381 9.495 56.969 1.00 78.50 295 SER A C 1
ATOM 2349 O O . SER A 1 295 ? -32.648 9.523 55.770 1.00 78.50 295 SER A O 1
ATOM 2351 N N . GLU A 1 296 ? -31.181 9.117 57.417 1.00 83.94 296 GLU A N 1
ATOM 2352 C CA . GLU A 1 296 ? -30.059 8.813 56.522 1.00 83.94 296 GLU A CA 1
ATOM 2353 C C . GLU A 1 296 ? -30.348 7.591 55.628 1.00 83.94 296 GLU A C 1
ATOM 2355 O O . GLU A 1 296 ? -30.058 7.582 54.427 1.00 83.94 296 GLU A O 1
ATOM 2360 N N . LYS A 1 297 ? -30.957 6.540 56.191 1.00 88.50 297 LYS A N 1
ATOM 2361 C CA . LYS A 1 297 ? -31.364 5.354 55.421 1.00 88.50 297 LYS A CA 1
ATOM 2362 C C . LYS A 1 297 ? -32.485 5.675 54.432 1.00 88.50 297 LYS A C 1
ATOM 2364 O O . LYS A 1 297 ? -32.487 5.144 53.322 1.00 88.50 297 LYS A O 1
ATOM 2369 N N . MET A 1 298 ? -33.414 6.550 54.807 1.00 85.75 298 MET A N 1
ATOM 2370 C CA . MET A 1 298 ? -34.528 6.974 53.962 1.00 85.75 298 MET A CA 1
ATOM 2371 C C . MET A 1 298 ? -34.029 7.737 52.725 1.00 85.75 298 MET A C 1
ATOM 2373 O O . MET A 1 298 ? -34.454 7.419 51.614 1.00 85.75 298 MET A O 1
ATOM 2377 N N . GLU A 1 299 ? -33.075 8.658 52.893 1.00 85.06 299 GLU A N 1
ATOM 2378 C CA . GLU A 1 299 ? -32.417 9.373 51.786 1.00 85.06 299 GLU A CA 1
ATOM 2379 C C . GLU A 1 299 ? -31.675 8.407 50.850 1.00 85.06 299 GLU A C 1
ATOM 2381 O O . GLU A 1 299 ? -31.870 8.430 49.631 1.00 85.06 299 GLU A O 1
ATOM 2386 N N . LYS A 1 300 ? -30.883 7.476 51.405 1.00 86.94 300 LYS A N 1
ATOM 2387 C CA . LYS A 1 300 ? -30.177 6.453 50.609 1.00 86.94 300 LYS A CA 1
ATOM 2388 C C . LYS A 1 300 ? -31.140 5.587 49.800 1.00 86.94 300 LYS A C 1
ATOM 2390 O O . LYS A 1 300 ? -30.872 5.274 48.639 1.00 86.94 300 LYS A O 1
ATOM 2395 N N . ALA A 1 301 ? -32.260 5.188 50.396 1.00 83.69 301 ALA A N 1
ATOM 2396 C CA . ALA A 1 301 ? -33.261 4.386 49.711 1.00 83.69 301 ALA A CA 1
ATOM 2397 C C . ALA A 1 301 ? -33.977 5.173 48.598 1.00 83.69 301 ALA A C 1
ATOM 2399 O O . ALA A 1 301 ? -34.208 4.621 47.522 1.00 83.69 301 ALA A O 1
ATOM 2400 N N . GLN A 1 302 ? -34.271 6.461 48.810 1.00 87.06 302 GLN A N 1
ATOM 2401 C CA . GLN A 1 302 ? -34.838 7.337 47.777 1.00 87.06 302 GLN A CA 1
ATOM 2402 C C . GLN A 1 302 ? -33.893 7.507 46.584 1.00 87.06 302 GLN A C 1
ATOM 2404 O O . GLN A 1 302 ? -34.318 7.321 45.445 1.00 87.06 302 GLN A O 1
ATOM 2409 N N . PHE A 1 303 ? -32.605 7.744 46.840 1.00 89.94 303 PHE A N 1
ATOM 2410 C CA . PHE A 1 303 ? -31.582 7.840 45.797 1.00 89.94 303 PHE A CA 1
ATOM 2411 C C . PHE A 1 303 ? -31.493 6.570 44.934 1.00 89.94 303 PHE A C 1
ATOM 2413 O O . PHE A 1 303 ? -31.436 6.628 43.704 1.00 89.94 303 PHE A O 1
ATOM 2420 N N . HIS A 1 304 ? -31.505 5.390 45.561 1.00 85.81 304 HIS A N 1
ATOM 2421 C CA . HIS A 1 304 ? -31.483 4.127 44.821 1.00 85.81 304 HIS A CA 1
ATOM 2422 C C . HIS A 1 304 ? -32.768 3.894 44.013 1.00 85.81 304 HIS A C 1
ATOM 2424 O O . HIS A 1 304 ? -32.690 3.394 42.888 1.00 85.81 304 HIS A O 1
ATOM 2430 N N . LEU A 1 305 ? -33.929 4.289 44.544 1.00 84.25 305 LEU A N 1
ATOM 2431 C CA . LEU A 1 305 ? -35.207 4.195 43.839 1.00 84.25 305 LEU A CA 1
ATOM 2432 C C . LEU A 1 305 ? -35.211 5.057 42.571 1.00 84.25 305 LEU A C 1
ATOM 2434 O O . LEU A 1 305 ? -35.686 4.612 41.527 1.00 84.25 305 LEU A O 1
ATOM 2438 N N . GLU A 1 306 ? -34.670 6.270 42.651 1.00 86.94 306 GLU A N 1
ATOM 2439 C CA . GLU A 1 306 ? -34.572 7.190 41.519 1.00 86.94 306 GLU A CA 1
ATOM 2440 C C . GLU A 1 306 ? -33.689 6.618 40.402 1.00 86.94 306 GLU A C 1
ATOM 2442 O O . GLU A 1 306 ? -34.137 6.516 39.260 1.00 86.94 306 GLU A O 1
ATOM 2447 N N . LYS A 1 307 ? -32.522 6.056 40.743 1.00 85.62 307 LYS A N 1
ATOM 2448 C CA . LYS A 1 307 ? -31.667 5.342 39.773 1.00 85.62 307 LYS A CA 1
ATOM 2449 C C . LYS A 1 307 ? -32.359 4.157 39.095 1.00 85.62 307 LYS A C 1
ATOM 2451 O O . LYS A 1 307 ? -32.116 3.871 37.922 1.00 85.62 307 LYS A O 1
ATOM 2456 N N . ILE A 1 308 ? -33.204 3.426 39.821 1.00 83.62 308 ILE A N 1
ATOM 2457 C CA . ILE A 1 308 ? -33.982 2.306 39.265 1.00 83.62 308 ILE A CA 1
ATOM 2458 C C . ILE A 1 308 ? -35.064 2.824 38.305 1.00 83.62 308 ILE A C 1
ATOM 2460 O O . ILE A 1 308 ? -35.267 2.228 37.241 1.00 83.62 308 ILE A O 1
ATOM 2464 N N . LYS A 1 309 ? -35.717 3.948 38.639 1.00 85.19 309 LYS A N 1
ATOM 2465 C CA . LYS A 1 309 ? -36.696 4.623 37.771 1.00 85.19 309 LYS A CA 1
ATOM 2466 C C . LYS A 1 309 ? -36.059 5.130 36.480 1.00 85.19 309 LYS A C 1
ATOM 2468 O O . LYS A 1 309 ? -36.588 4.843 35.410 1.00 85.19 309 LYS A O 1
ATOM 2473 N N . GLU A 1 310 ? -34.907 5.794 36.557 1.00 84.88 310 GLU A N 1
ATOM 2474 C CA . GLU A 1 310 ? -34.140 6.240 35.382 1.00 84.88 310 GLU A CA 1
ATOM 2475 C C . GLU A 1 310 ? -33.757 5.068 34.471 1.00 84.88 310 GLU A C 1
ATOM 2477 O O . GLU A 1 310 ? -33.826 5.155 33.246 1.00 84.88 310 GLU A O 1
ATOM 2482 N N . LYS A 1 311 ? -33.410 3.919 35.067 1.00 81.12 311 LYS A N 1
ATOM 2483 C CA . LYS A 1 311 ? -33.121 2.681 34.336 1.00 81.12 311 LYS A CA 1
ATOM 2484 C C . LYS A 1 311 ? -34.389 1.970 33.824 1.00 81.12 311 LYS A C 1
ATOM 2486 O O . LYS A 1 311 ? -34.244 0.899 33.229 1.00 81.12 311 LYS A O 1
ATOM 2491 N N . GLY A 1 312 ? -35.595 2.507 34.031 1.00 84.62 312 GLY A N 1
ATOM 2492 C CA . GLY A 1 312 ? -36.864 1.954 33.538 1.00 84.62 312 GLY A CA 1
ATOM 2493 C C . GLY A 1 312 ? -37.240 0.593 34.135 1.00 84.62 312 GLY A C 1
ATOM 2494 O O . GLY A 1 312 ? -37.892 -0.209 33.471 1.00 84.62 312 GLY A O 1
ATOM 2495 N N . GLN A 1 313 ? -36.771 0.282 35.345 1.00 82.56 313 GLN A N 1
ATOM 2496 C CA . GLN A 1 313 ? -37.043 -0.993 36.015 1.00 82.56 313 GLN A CA 1
ATOM 2497 C C . GLN A 1 313 ? -38.324 -0.928 36.867 1.00 82.56 313 GLN A C 1
ATOM 2499 O O . GLN A 1 313 ? -38.769 0.142 37.292 1.00 82.56 313 GLN A O 1
ATOM 2504 N N . GLU A 1 314 ? -38.913 -2.096 37.143 1.00 85.25 314 GLU A N 1
ATOM 2505 C CA . GLU A 1 314 ? -40.049 -2.218 38.062 1.00 85.25 314 GLU A CA 1
ATOM 2506 C C . GLU A 1 314 ? -39.657 -1.736 39.467 1.00 85.25 314 GLU A C 1
ATOM 2508 O O . GLU A 1 314 ? -38.779 -2.315 40.119 1.00 85.25 314 GLU A O 1
ATOM 2513 N N . HIS A 1 315 ? -40.319 -0.670 39.919 1.00 88.94 315 HIS A N 1
ATOM 2514 C CA . HIS A 1 315 ? -39.998 0.046 41.155 1.00 88.94 315 HIS A CA 1
ATOM 2515 C C . HIS A 1 315 ? -41.170 0.128 42.144 1.00 88.94 315 HIS A C 1
ATOM 2517 O O . HIS A 1 315 ? -40.964 0.572 43.269 1.00 88.94 315 HIS A O 1
ATOM 2523 N N . GLU A 1 316 ? -42.373 -0.318 41.759 1.00 89.31 316 GLU A N 1
ATOM 2524 C CA . GLU A 1 316 ? -43.590 -0.230 42.587 1.00 89.31 316 GLU A CA 1
ATOM 2525 C C . GLU A 1 316 ? -43.398 -0.906 43.951 1.00 89.31 316 GLU A C 1
ATOM 2527 O O . GLU A 1 316 ? -43.595 -0.269 44.978 1.00 89.31 316 GLU A O 1
ATOM 2532 N N . LYS A 1 317 ? -42.846 -2.129 43.975 1.00 91.25 317 LYS A N 1
ATOM 2533 C CA . LYS A 1 317 ? -42.539 -2.851 45.225 1.00 91.25 317 LYS A CA 1
ATOM 2534 C C . LYS A 1 317 ? -41.634 -2.045 46.174 1.00 91.25 317 LYS A C 1
ATOM 2536 O O . LYS A 1 317 ? -41.822 -2.072 47.382 1.00 91.25 317 LYS A O 1
ATOM 2541 N N . PHE A 1 318 ? -40.643 -1.334 45.636 1.00 92.62 318 PHE A N 1
ATOM 2542 C CA . PHE A 1 318 ? -39.713 -0.551 46.451 1.00 92.62 318 PHE A CA 1
ATOM 2543 C C . PHE A 1 318 ? -40.348 0.737 46.976 1.00 92.62 318 PHE A C 1
ATOM 2545 O O . PHE A 1 318 ? -40.011 1.176 48.071 1.00 92.62 318 PHE A O 1
ATOM 2552 N N . ALA A 1 319 ? -41.262 1.339 46.210 1.00 89.75 319 ALA A N 1
ATOM 2553 C CA . ALA A 1 319 ? -42.043 2.481 46.668 1.00 89.75 319 ALA A CA 1
ATOM 2554 C C . ALA A 1 319 ? -42.987 2.083 47.816 1.00 89.75 319 ALA A C 1
ATOM 2556 O O . ALA A 1 319 ? -43.047 2.802 48.813 1.00 89.75 319 ALA A O 1
ATOM 2557 N N . ASP A 1 320 ? -43.628 0.915 47.712 1.00 92.94 320 ASP A N 1
ATOM 2558 C CA . ASP A 1 320 ? -44.500 0.366 48.757 1.00 92.94 320 ASP A CA 1
ATOM 2559 C C . ASP A 1 320 ? -43.721 0.089 50.058 1.00 92.94 320 ASP A C 1
ATOM 2561 O O . ASP A 1 320 ? -44.149 0.503 51.135 1.00 92.94 320 ASP A O 1
ATOM 2565 N N . ASP A 1 321 ? -42.536 -0.533 49.971 1.00 92.50 321 ASP A N 1
ATOM 2566 C CA . ASP A 1 321 ? -41.677 -0.792 51.140 1.00 92.50 321 ASP A CA 1
ATOM 2567 C C . ASP A 1 321 ? -41.223 0.517 51.828 1.00 92.50 321 ASP A C 1
ATOM 2569 O O . ASP A 1 321 ? -41.113 0.598 53.056 1.00 92.50 321 ASP A O 1
ATOM 2573 N N . LEU A 1 322 ? -40.961 1.571 51.044 1.00 90.94 322 LEU A N 1
ATOM 2574 C CA . LEU A 1 322 ? -40.590 2.892 51.559 1.00 90.94 322 LEU A CA 1
ATOM 2575 C C . LEU A 1 322 ? -41.758 3.578 52.273 1.00 90.94 322 LEU A C 1
ATOM 2577 O O . LEU A 1 322 ? -41.556 4.229 53.300 1.00 90.94 322 LEU A O 1
ATOM 2581 N N . GLU A 1 323 ? -42.973 3.436 51.747 1.00 92.44 323 GLU A N 1
ATOM 2582 C CA . GLU A 1 323 ? -44.183 3.941 52.390 1.00 92.44 323 GLU A CA 1
ATOM 2583 C C . GLU A 1 323 ? -44.486 3.173 53.685 1.00 92.44 323 GLU A C 1
ATOM 2585 O O . GLU A 1 323 ? -44.703 3.808 54.720 1.00 92.44 323 GLU A O 1
ATOM 2590 N N . GLU A 1 324 ? -44.367 1.837 53.682 1.00 94.31 324 GLU A N 1
ATOM 2591 C CA . GLU A 1 324 ? -44.499 1.006 54.889 1.00 94.31 324 GLU A CA 1
ATOM 2592 C C . GLU A 1 324 ? -43.493 1.443 55.964 1.00 94.31 324 GLU A C 1
ATOM 2594 O O . GLU A 1 324 ? -43.842 1.613 57.135 1.00 94.31 324 GLU A O 1
ATOM 2599 N N . SER A 1 325 ? -42.243 1.693 55.573 1.00 90.06 325 SER A N 1
ATOM 2600 C CA . SER A 1 325 ? -41.214 2.152 56.501 1.00 90.06 325 SER A CA 1
ATOM 2601 C C . SER A 1 325 ? -41.527 3.529 57.108 1.00 90.06 325 SER A C 1
ATOM 2603 O O . SER A 1 325 ? -41.413 3.717 58.325 1.00 90.06 325 SER A O 1
ATOM 2605 N N . LYS A 1 326 ? -42.026 4.478 56.300 1.00 87.94 326 LYS A N 1
ATOM 2606 C CA . LYS A 1 326 ? -42.502 5.787 56.785 1.00 87.94 326 LYS A CA 1
ATOM 2607 C C . LYS A 1 326 ? -43.665 5.650 57.767 1.00 87.94 326 LYS A C 1
ATOM 2609 O O . LYS A 1 326 ? -43.704 6.375 58.763 1.00 87.94 326 LYS A O 1
ATOM 2614 N N . GLU A 1 327 ? -44.610 4.743 57.522 1.00 91.44 327 GLU A N 1
ATOM 2615 C CA . GLU A 1 327 ? -45.710 4.482 58.459 1.00 91.44 327 GLU A CA 1
ATOM 2616 C C . GLU A 1 327 ? -45.201 3.920 59.793 1.00 91.44 327 GLU A C 1
ATOM 2618 O O . GLU A 1 327 ? -45.592 4.403 60.857 1.00 91.44 327 GLU A O 1
ATOM 2623 N N . LYS A 1 328 ? -44.257 2.972 59.763 1.00 87.50 328 LYS A N 1
ATOM 2624 C CA . LYS A 1 328 ? -43.635 2.413 60.977 1.00 87.50 328 LYS A CA 1
ATOM 2625 C C . LYS A 1 328 ? -42.869 3.455 61.788 1.00 87.50 328 LYS A C 1
ATOM 2627 O O . LYS A 1 328 ? -42.943 3.440 63.019 1.00 87.50 328 LYS A O 1
ATOM 2632 N N . ALA A 1 329 ? -42.174 4.376 61.123 1.00 82.00 329 ALA A N 1
ATOM 2633 C CA . ALA A 1 329 ? -41.495 5.487 61.782 1.00 82.00 329 ALA A CA 1
ATOM 2634 C C . ALA A 1 329 ? -42.490 6.443 62.466 1.00 82.00 329 ALA A C 1
ATOM 2636 O O . ALA A 1 329 ? -42.275 6.823 63.616 1.00 82.00 329 ALA A O 1
ATOM 2637 N N . LYS A 1 330 ? -43.630 6.751 61.825 1.00 83.62 330 LYS A N 1
ATOM 2638 C CA . LYS A 1 330 ? -44.712 7.558 62.432 1.00 83.62 330 LYS A CA 1
ATOM 2639 C C . LYS A 1 330 ? -45.314 6.910 63.684 1.00 83.62 330 LYS A C 1
ATOM 2641 O O . LYS A 1 330 ? -45.779 7.617 64.572 1.00 83.62 330 LYS A O 1
ATOM 2646 N N . GLU A 1 331 ? -45.295 5.580 63.778 1.00 88.25 331 GLU A N 1
ATOM 2647 C CA . GLU A 1 331 ? -45.711 4.835 64.976 1.00 88.25 331 GLU A CA 1
ATOM 2648 C C . GLU A 1 331 ? -44.642 4.795 66.092 1.00 88.25 331 GLU A C 1
ATOM 2650 O O . GLU A 1 331 ? -44.869 4.162 67.126 1.00 88.25 331 GLU A O 1
ATOM 2655 N N . GLY A 1 332 ? -43.473 5.419 65.897 1.00 83.06 332 GLY A N 1
ATOM 2656 C CA . GLY A 1 332 ? -42.334 5.367 66.824 1.00 83.06 332 GLY A CA 1
ATOM 2657 C C . GLY A 1 332 ? -41.555 4.045 66.784 1.00 83.06 332 GLY A C 1
ATOM 2658 O O . GLY A 1 332 ? -40.734 3.774 67.659 1.00 83.06 332 GLY A O 1
ATOM 2659 N N . LYS A 1 333 ? -41.794 3.187 65.782 1.00 88.25 333 LYS A N 1
ATOM 2660 C CA . LYS A 1 333 ? -41.149 1.869 65.637 1.00 88.25 333 LYS A CA 1
ATOM 2661 C C . LYS A 1 333 ? -39.917 1.941 64.732 1.00 88.25 333 LYS A C 1
ATOM 2663 O O . LYS A 1 333 ? -39.815 1.206 63.750 1.00 88.25 333 LYS A O 1
ATOM 2668 N N . PHE A 1 334 ? -38.954 2.793 65.080 1.00 79.12 334 PHE A N 1
ATOM 2669 C CA . PHE A 1 334 ? -37.762 3.055 64.255 1.00 79.12 334 PHE A CA 1
ATOM 2670 C C . PHE A 1 334 ? -36.927 1.805 63.952 1.00 79.12 334 PHE A C 1
ATOM 2672 O O . PHE A 1 334 ? -36.423 1.659 62.845 1.00 79.12 334 PHE A O 1
ATOM 2679 N N . SER A 1 335 ? -36.847 0.843 64.879 1.00 82.75 335 SER A N 1
ATOM 2680 C CA . SER A 1 335 ? -36.138 -0.420 64.621 1.00 82.75 335 SER A CA 1
ATOM 2681 C C . SER A 1 335 ? -36.810 -1.280 63.541 1.00 82.75 335 SER A C 1
ATOM 2683 O O . SER A 1 335 ? -36.104 -1.941 62.783 1.00 82.75 335 SER A O 1
ATOM 2685 N N . GLU A 1 336 ? -38.147 -1.291 63.460 1.00 89.31 336 GLU A N 1
ATOM 2686 C CA . GLU A 1 336 ? -38.867 -1.998 62.388 1.00 89.31 336 GLU A CA 1
ATOM 2687 C C . GLU A 1 336 ? -38.718 -1.247 61.060 1.00 89.31 336 GLU A C 1
ATOM 2689 O O . GLU A 1 336 ? -38.452 -1.872 60.036 1.00 89.31 336 GLU A O 1
ATOM 2694 N N . ALA A 1 337 ? -38.825 0.085 61.096 1.00 85.38 337 ALA A N 1
ATOM 2695 C CA . ALA A 1 337 ? -38.673 0.955 59.933 1.00 85.38 337 ALA A CA 1
ATOM 2696 C C . ALA A 1 337 ? -37.271 0.830 59.296 1.00 85.38 337 ALA A C 1
ATOM 2698 O O . ALA A 1 337 ? -37.146 0.556 58.100 1.00 85.38 337 ALA A O 1
ATOM 2699 N N . ASN A 1 338 ? -36.210 0.893 60.109 1.00 84.19 338 ASN A N 1
ATOM 2700 C CA . ASN A 1 338 ? -34.829 0.689 59.658 1.00 84.19 338 ASN A CA 1
ATOM 2701 C C . ASN A 1 338 ? -34.617 -0.716 59.078 1.00 84.19 338 ASN A C 1
ATOM 2703 O O . ASN A 1 338 ? -33.982 -0.855 58.039 1.00 84.19 338 ASN A O 1
ATOM 2707 N N . GLY A 1 339 ? -35.215 -1.752 59.678 1.00 90.31 339 GLY A N 1
ATOM 2708 C CA . GLY A 1 339 ? -35.140 -3.118 59.150 1.00 90.31 339 GLY A CA 1
ATOM 2709 C C . GLY A 1 339 ? -35.897 -3.335 57.830 1.00 90.31 339 GLY A C 1
ATOM 2710 O O . GLY A 1 339 ? -35.606 -4.292 57.109 1.00 90.31 339 GLY A O 1
ATOM 2711 N N . ILE A 1 340 ? -36.880 -2.489 57.504 1.00 91.19 340 ILE A N 1
ATOM 2712 C CA . ILE A 1 340 ? -37.486 -2.445 56.166 1.00 91.19 340 ILE A CA 1
ATOM 2713 C C . ILE A 1 340 ? -36.516 -1.751 55.206 1.00 91.19 340 ILE A C 1
ATOM 2715 O O . ILE A 1 340 ? -36.143 -2.363 54.210 1.00 91.19 340 ILE A O 1
ATOM 2719 N N . LEU A 1 341 ? -36.017 -0.558 55.556 1.00 88.56 341 LEU A N 1
ATOM 2720 C CA . LEU A 1 341 ? -35.095 0.211 54.709 1.00 88.56 341 LEU A CA 1
ATOM 2721 C C . LEU A 1 341 ? -33.833 -0.568 54.343 1.00 88.56 341 LEU A C 1
ATOM 2723 O O . LEU A 1 341 ? -33.472 -0.593 53.173 1.00 88.56 341 LEU A O 1
ATOM 2727 N N . ASP A 1 342 ? -33.195 -1.237 55.303 1.00 91.75 342 ASP A N 1
ATOM 2728 C CA . ASP A 1 342 ? -31.975 -2.011 55.050 1.00 91.75 342 ASP A CA 1
ATOM 2729 C C . ASP A 1 342 ? -32.218 -3.110 54.004 1.00 91.75 342 ASP A C 1
ATOM 2731 O O . ASP A 1 342 ? -31.472 -3.229 53.032 1.00 91.75 342 ASP A O 1
ATOM 2735 N N . ARG A 1 343 ? -33.324 -3.859 54.137 1.00 94.75 343 ARG A N 1
ATOM 2736 C CA . ARG A 1 343 ? -33.701 -4.898 53.165 1.00 94.75 343 ARG A CA 1
ATOM 2737 C C . ARG A 1 343 ? -33.996 -4.306 51.791 1.00 94.75 343 ARG A C 1
ATOM 2739 O O . ARG A 1 343 ? -33.538 -4.848 50.788 1.00 94.75 343 ARG A O 1
ATOM 2746 N N . THR A 1 344 ? -34.742 -3.205 51.738 1.00 91.25 344 THR A N 1
ATOM 2747 C CA . THR A 1 344 ? -35.105 -2.558 50.474 1.00 91.25 344 THR A CA 1
ATOM 2748 C C . THR A 1 344 ? -33.867 -1.984 49.775 1.00 91.25 344 THR A C 1
ATOM 2750 O O . THR A 1 344 ? -33.709 -2.173 48.571 1.00 91.25 344 THR A O 1
ATOM 2753 N N . ILE A 1 345 ? -32.945 -1.351 50.510 1.00 91.31 345 ILE A N 1
ATOM 2754 C CA . ILE A 1 345 ? -31.674 -0.839 49.974 1.00 91.31 345 ILE A CA 1
ATOM 2755 C C . ILE A 1 345 ? -30.824 -1.979 49.399 1.00 91.31 345 ILE A C 1
ATOM 2757 O O . ILE A 1 345 ? -30.305 -1.846 48.288 1.00 91.31 345 ILE A O 1
ATOM 2761 N N . ASP A 1 346 ? -30.692 -3.097 50.114 1.00 92.81 346 ASP A N 1
ATOM 2762 C CA . ASP A 1 346 ? -29.910 -4.247 49.648 1.00 92.81 346 ASP A CA 1
ATOM 2763 C C . ASP A 1 346 ? -30.514 -4.880 48.383 1.00 92.81 346 ASP A C 1
ATOM 2765 O O . ASP A 1 346 ? -29.789 -5.167 47.424 1.00 92.81 346 ASP A O 1
ATOM 2769 N N . GLU A 1 347 ? -31.843 -5.034 48.323 1.00 92.88 347 GLU A N 1
ATOM 2770 C CA . GLU A 1 347 ? -32.534 -5.515 47.119 1.00 92.88 347 GLU A CA 1
ATOM 2771 C C . GLU A 1 347 ? -32.336 -4.563 45.925 1.00 92.88 347 GLU A C 1
ATOM 2773 O O . GLU A 1 347 ? -32.054 -5.015 44.809 1.00 92.88 347 GLU A O 1
ATOM 2778 N N . MET A 1 348 ? -32.443 -3.247 46.143 1.00 91.31 348 MET A N 1
ATOM 2779 C CA . MET A 1 348 ? -32.213 -2.239 45.102 1.00 91.31 348 MET A CA 1
ATOM 2780 C C . MET A 1 348 ? -30.772 -2.279 44.576 1.00 91.31 348 MET A C 1
ATOM 2782 O O . MET A 1 348 ? -30.557 -2.271 43.361 1.00 91.31 348 MET A O 1
ATOM 2786 N N . LYS A 1 349 ? -29.777 -2.380 45.467 1.00 91.50 349 LYS A N 1
ATOM 2787 C CA . LYS A 1 349 ? -28.360 -2.509 45.089 1.00 91.50 349 LYS A CA 1
ATOM 2788 C C . LYS A 1 349 ? -28.098 -3.767 44.266 1.00 91.50 349 LYS A C 1
ATOM 2790 O O . LYS A 1 349 ? -27.385 -3.687 43.267 1.00 91.50 349 LYS A O 1
ATOM 2795 N N . SER A 1 350 ? -28.698 -4.902 44.634 1.00 89.88 350 SER A N 1
ATOM 2796 C CA . SER A 1 350 ? -28.571 -6.149 43.867 1.00 89.88 350 SER A CA 1
ATOM 2797 C C . SER A 1 350 ? -29.094 -5.988 42.437 1.00 89.88 350 SER A C 1
ATOM 2799 O O . SER A 1 350 ? -28.387 -6.320 41.489 1.00 89.88 350 SER A O 1
ATOM 2801 N N . LYS A 1 351 ? -30.286 -5.398 42.258 1.00 88.81 351 LYS A N 1
ATOM 2802 C CA . LYS A 1 351 ? -30.867 -5.171 40.921 1.00 88.81 351 LYS A CA 1
ATOM 2803 C C . LYS A 1 351 ? -30.064 -4.190 40.067 1.00 88.81 351 LYS A C 1
ATOM 2805 O O . LYS A 1 351 ? -29.997 -4.342 38.847 1.00 88.81 351 LYS A O 1
ATOM 2810 N N . LEU A 1 352 ? -29.489 -3.159 40.690 1.00 86.06 352 LEU A N 1
ATOM 2811 C CA . LEU A 1 352 ? -28.625 -2.209 39.990 1.00 86.06 352 LEU A CA 1
ATOM 2812 C C . LEU A 1 352 ? -27.349 -2.894 39.490 1.00 86.06 352 LEU A C 1
ATOM 2814 O O . LEU A 1 352 ? -26.953 -2.638 38.352 1.00 86.06 352 LEU A O 1
ATOM 2818 N N . LYS A 1 353 ? -26.777 -3.791 40.303 1.00 86.50 353 LYS A N 1
ATOM 2819 C CA . LYS A 1 353 ? -25.576 -4.561 39.979 1.00 86.50 353 LYS A CA 1
ATOM 2820 C C . LYS A 1 353 ? -25.808 -5.590 38.870 1.00 86.50 353 LYS A C 1
ATOM 2822 O O . LYS A 1 353 ? -25.028 -5.631 37.929 1.00 86.50 353 LYS A O 1
ATOM 2827 N N . GLU A 1 354 ? -26.898 -6.359 38.921 1.00 83.19 354 GLU A N 1
ATOM 2828 C CA . GLU A 1 354 ? -27.249 -7.330 37.866 1.00 83.19 354 GLU A CA 1
ATOM 2829 C C . GLU A 1 354 ? -27.323 -6.665 36.480 1.00 83.19 354 GLU A C 1
ATOM 2831 O O . GLU A 1 354 ? -26.768 -7.163 35.505 1.00 83.19 354 GLU A O 1
ATOM 2836 N N . LYS A 1 355 ? -27.932 -5.477 36.400 1.00 77.19 355 LYS A N 1
ATOM 2837 C CA . LYS A 1 355 ? -28.061 -4.726 35.143 1.00 77.19 355 LYS A CA 1
ATOM 2838 C C . LYS A 1 355 ? -26.745 -4.100 34.666 1.00 77.19 355 LYS A C 1
ATOM 2840 O O . LYS A 1 355 ? -26.571 -3.858 33.473 1.00 77.19 355 LYS A O 1
ATOM 2845 N N . GLU A 1 356 ? -25.839 -3.781 35.586 1.00 76.56 356 GLU A N 1
ATOM 2846 C CA . GLU A 1 356 ? -24.485 -3.330 35.246 1.00 76.56 356 GLU A CA 1
ATOM 2847 C C . GLU A 1 356 ? -23.653 -4.488 34.685 1.00 76.56 356 GLU A C 1
ATOM 2849 O O . GLU A 1 356 ? -23.014 -4.319 33.650 1.00 76.56 356 GLU A O 1
ATOM 2854 N N . GLU A 1 357 ? -23.765 -5.683 35.268 1.00 75.19 357 GLU A N 1
ATOM 2855 C CA . GLU A 1 357 ? -23.122 -6.898 34.757 1.00 75.19 357 GLU A CA 1
ATOM 2856 C C . GLU A 1 357 ? -23.665 -7.315 33.372 1.00 75.19 357 GLU A C 1
ATOM 2858 O O . GLU A 1 357 ? -22.884 -7.704 32.501 1.00 75.19 357 GLU A O 1
ATOM 2863 N N . GLU A 1 358 ? -24.972 -7.169 33.115 1.00 72.38 358 GLU A N 1
ATOM 2864 C CA . GLU A 1 358 ? -25.568 -7.396 31.785 1.00 72.38 358 GLU A CA 1
ATOM 2865 C C . GLU A 1 358 ? -25.027 -6.418 30.727 1.00 72.38 358 GLU A C 1
ATOM 2867 O O . GLU A 1 358 ? -24.640 -6.833 29.632 1.00 72.38 358 GLU A O 1
ATOM 2872 N N . LYS A 1 359 ? -24.924 -5.123 31.059 1.00 68.44 359 LYS A N 1
ATOM 2873 C CA . LYS A 1 359 ? -24.345 -4.112 30.157 1.00 68.44 359 LYS A CA 1
ATOM 2874 C C . LYS A 1 359 ? -22.858 -4.343 29.898 1.00 68.44 359 LYS A C 1
ATOM 2876 O O . LYS A 1 359 ? -22.390 -4.136 28.778 1.00 68.44 359 LYS A O 1
ATOM 2881 N N . GLU A 1 360 ? -22.106 -4.773 30.908 1.00 64.94 360 GLU A N 1
ATOM 2882 C CA . GLU A 1 360 ? -20.703 -5.142 30.728 1.00 64.94 360 GLU A CA 1
ATOM 2883 C C . GLU A 1 360 ? -20.533 -6.351 29.803 1.00 64.94 360 GLU A C 1
ATOM 2885 O O . GLU A 1 360 ? -19.589 -6.380 29.012 1.00 64.94 360 GLU A O 1
ATOM 2890 N N . ALA A 1 361 ? -21.424 -7.344 29.882 1.00 66.00 361 ALA A N 1
ATOM 2891 C CA . ALA A 1 361 ? -21.385 -8.510 29.005 1.00 66.00 361 ALA A CA 1
ATOM 2892 C C . ALA A 1 361 ? -21.623 -8.121 27.534 1.00 66.00 361 ALA A C 1
ATOM 2894 O O . ALA A 1 361 ? -20.824 -8.495 26.674 1.00 66.00 361 ALA A O 1
ATOM 2895 N N . GLU A 1 362 ? -22.632 -7.289 27.251 1.00 64.88 362 GLU A N 1
ATOM 2896 C CA . GLU A 1 362 ? -22.882 -6.761 25.897 1.00 64.88 362 GLU A CA 1
ATOM 2897 C C . GLU A 1 362 ? -21.724 -5.886 25.381 1.00 64.88 362 GLU A C 1
ATOM 2899 O O . GLU A 1 362 ? -21.391 -5.901 24.193 1.00 64.88 362 GLU A O 1
ATOM 2904 N N . GLY A 1 363 ? -21.070 -5.134 26.272 1.00 66.44 363 GLY A N 1
ATOM 2905 C CA . GLY A 1 363 ? -19.897 -4.327 25.935 1.00 66.44 363 GLY A CA 1
ATOM 2906 C C . GLY A 1 363 ? -18.665 -5.160 25.561 1.00 66.44 363 GLY A C 1
ATOM 2907 O O . GLY A 1 363 ? -17.908 -4.769 24.667 1.00 66.44 363 GLY A O 1
ATOM 2908 N N . ARG A 1 364 ? -18.460 -6.321 26.202 1.00 69.25 364 ARG A N 1
ATOM 2909 C CA . ARG A 1 364 ? -17.330 -7.222 25.901 1.00 69.25 364 ARG A CA 1
ATOM 2910 C C . ARG A 1 364 ? -17.435 -7.816 24.500 1.00 69.25 364 ARG A C 1
ATOM 2912 O O . ARG A 1 364 ? -16.450 -7.755 23.764 1.00 69.25 364 ARG A O 1
ATOM 2919 N N . ASP A 1 365 ? -18.617 -8.283 24.103 1.00 83.12 365 ASP A N 1
ATOM 2920 C CA . ASP A 1 365 ? -18.827 -8.844 22.762 1.00 83.12 365 ASP A CA 1
ATOM 2921 C C . ASP A 1 365 ? -18.575 -7.796 21.669 1.00 83.12 365 ASP A C 1
ATOM 2923 O O . ASP A 1 365 ? -17.857 -8.058 20.701 1.00 83.12 365 ASP A O 1
ATOM 2927 N N . LYS A 1 366 ? -19.054 -6.559 21.858 1.00 87.06 366 LYS A N 1
ATOM 2928 C CA . LYS A 1 366 ? -18.788 -5.456 20.917 1.00 87.06 366 LYS A CA 1
ATOM 2929 C C . LYS A 1 366 ? -17.303 -5.116 20.814 1.00 87.06 366 LYS A C 1
ATOM 2931 O O . LYS A 1 366 ? -16.805 -4.887 19.712 1.00 87.06 366 LYS A O 1
ATOM 2936 N N . LYS A 1 367 ? -16.573 -5.123 21.934 1.00 89.12 367 LYS A N 1
ATOM 2937 C CA . LYS A 1 367 ? -15.124 -4.858 21.950 1.00 89.12 367 LYS A CA 1
ATOM 2938 C C . LYS A 1 367 ? -14.340 -5.931 21.191 1.00 89.12 367 LYS A C 1
ATOM 2940 O O . LYS A 1 367 ? -13.386 -5.607 20.482 1.00 89.12 367 LYS A O 1
ATOM 2945 N N . ASP A 1 368 ? -14.742 -7.193 21.305 1.00 93.44 368 ASP A N 1
ATOM 2946 C CA . ASP A 1 368 ? -14.106 -8.292 20.579 1.00 93.44 368 ASP A CA 1
ATOM 2947 C C . ASP A 1 368 ? -14.440 -8.270 19.080 1.00 93.44 368 ASP A C 1
ATOM 2949 O O . ASP A 1 368 ? -13.561 -8.528 18.251 1.00 93.44 368 ASP A O 1
ATOM 2953 N N . LEU A 1 369 ? -15.667 -7.895 18.707 1.00 93.88 369 LEU A N 1
ATOM 2954 C CA . LEU A 1 369 ? -16.043 -7.671 17.308 1.00 93.88 369 LEU A CA 1
ATOM 2955 C C . LEU A 1 369 ? -15.274 -6.494 16.691 1.00 93.88 369 LEU A C 1
ATOM 2957 O O . LEU A 1 369 ? -14.723 -6.635 15.599 1.00 93.88 369 LEU A O 1
ATOM 2961 N N . PHE A 1 370 ? -15.132 -5.379 17.408 1.00 94.81 370 PHE A N 1
ATOM 2962 C CA . PHE A 1 370 ? -14.340 -4.236 16.950 1.00 94.81 370 PHE A CA 1
ATOM 2963 C C . PHE A 1 370 ? -12.876 -4.614 16.678 1.00 94.81 370 PHE A C 1
ATOM 2965 O O . PHE A 1 370 ? -12.335 -4.298 15.617 1.00 94.81 370 PHE A O 1
ATOM 2972 N N . LYS A 1 371 ? -12.245 -5.379 17.580 1.00 95.94 371 LYS A N 1
ATOM 2973 C CA . LYS A 1 371 ? -10.883 -5.900 17.361 1.00 95.94 371 LYS A CA 1
ATOM 2974 C C . LYS A 1 371 ? -10.787 -6.783 16.114 1.00 95.94 371 LYS A C 1
ATOM 2976 O O . LYS A 1 371 ? -9.789 -6.720 15.395 1.00 95.94 371 LYS A O 1
ATOM 2981 N N . LYS A 1 372 ? -11.807 -7.605 15.829 1.00 96.12 372 LYS A N 1
ATOM 2982 C CA . LYS A 1 372 ? -11.854 -8.414 14.596 1.00 96.12 372 LYS A CA 1
ATOM 2983 C C . LYS A 1 372 ? -11.925 -7.536 13.346 1.00 96.12 372 LYS A C 1
ATOM 2985 O O . LYS A 1 372 ? -11.208 -7.820 12.388 1.00 96.12 372 LYS A O 1
ATOM 2990 N N . VAL A 1 373 ? -12.732 -6.474 13.363 1.00 97.06 373 VAL A N 1
ATOM 2991 C CA . VAL A 1 373 ? -12.812 -5.494 12.265 1.00 97.06 373 VAL A CA 1
ATOM 2992 C C . VAL A 1 373 ? -11.453 -4.831 12.030 1.00 97.06 373 VAL A C 1
ATOM 2994 O O . VAL A 1 373 ? -10.947 -4.858 10.908 1.00 97.06 373 VAL A O 1
ATOM 2997 N N . GLN A 1 374 ? -10.817 -4.315 13.089 1.00 96.75 374 GLN A N 1
ATOM 2998 C CA . GLN A 1 374 ? -9.505 -3.664 12.997 1.00 96.75 374 GLN A CA 1
ATOM 2999 C C . GLN A 1 374 ? -8.427 -4.580 12.412 1.00 96.75 374 GLN A C 1
ATOM 3001 O O . GLN A 1 374 ? -7.573 -4.114 11.664 1.00 96.75 374 GLN A O 1
ATOM 3006 N N . LYS A 1 375 ? -8.479 -5.884 12.706 1.00 97.00 375 LYS A N 1
ATOM 3007 C CA . LYS A 1 375 ? -7.546 -6.862 12.138 1.00 97.00 375 LYS A CA 1
ATOM 3008 C C . LYS A 1 375 ? -7.802 -7.141 10.650 1.00 97.00 375 LYS A C 1
ATOM 3010 O O . LYS A 1 375 ? -6.849 -7.293 9.895 1.00 97.00 375 LYS A O 1
ATOM 3015 N N . LYS A 1 376 ? -9.066 -7.195 10.218 1.00 97.19 376 LYS A N 1
ATOM 3016 C CA . LYS A 1 376 ? -9.436 -7.514 8.827 1.00 97.19 376 LYS A CA 1
ATOM 3017 C C . LYS A 1 376 ? -9.209 -6.357 7.848 1.00 97.19 376 LYS A C 1
ATOM 3019 O O . LYS A 1 376 ? -8.964 -6.609 6.673 1.00 97.19 376 LYS A O 1
ATOM 3024 N N . ILE A 1 377 ? -9.273 -5.099 8.292 1.00 96.31 377 ILE A N 1
ATOM 3025 C CA . ILE A 1 377 ? -9.081 -3.937 7.402 1.00 96.31 377 ILE A CA 1
ATOM 3026 C C . ILE A 1 377 ? -7.692 -3.940 6.723 1.00 96.31 377 ILE A C 1
ATOM 3028 O O . ILE A 1 377 ? -7.651 -3.819 5.498 1.00 96.31 377 ILE A O 1
ATOM 3032 N N . PRO A 1 378 ? -6.563 -4.111 7.444 1.00 96.81 378 PRO A N 1
ATOM 3033 C CA . PRO A 1 378 ? -5.243 -4.244 6.824 1.00 96.81 378 PRO A CA 1
ATOM 3034 C C . PRO A 1 378 ? -5.152 -5.412 5.837 1.00 96.81 378 PRO A C 1
ATOM 3036 O O . PRO A 1 378 ? -4.591 -5.241 4.758 1.00 96.81 378 PRO A O 1
ATOM 3039 N N . GLU A 1 379 ? -5.756 -6.563 6.162 1.00 94.81 379 GLU A N 1
ATOM 3040 C CA . GLU A 1 379 ? -5.810 -7.724 5.259 1.00 94.81 379 GLU A CA 1
ATOM 3041 C C . GLU A 1 379 ? -6.506 -7.358 3.933 1.00 94.81 379 GLU A C 1
ATOM 3043 O O . GLU A 1 379 ? -6.021 -7.706 2.859 1.00 94.81 379 GLU A O 1
ATOM 3048 N N . MET A 1 380 ? -7.612 -6.603 3.983 1.00 97.38 380 MET A N 1
ATOM 3049 C CA . MET A 1 380 ? -8.319 -6.164 2.770 1.00 97.38 380 MET A CA 1
ATOM 3050 C C . MET A 1 380 ? -7.547 -5.103 1.981 1.00 97.38 380 MET A C 1
ATOM 3052 O O . MET A 1 380 ? -7.623 -5.087 0.754 1.00 97.38 380 MET A O 1
ATOM 3056 N N . LYS A 1 381 ? -6.784 -4.235 2.656 1.00 96.06 381 LYS A N 1
ATOM 3057 C CA . LYS A 1 381 ? -5.913 -3.252 1.991 1.00 96.06 381 LYS A CA 1
ATOM 3058 C C . LYS A 1 381 ? -4.738 -3.914 1.264 1.00 96.06 381 LYS A C 1
ATOM 3060 O O . LYS A 1 381 ? -4.427 -3.496 0.155 1.00 96.06 381 LYS A O 1
ATOM 3065 N N . SER A 1 382 ? -4.124 -4.946 1.848 1.00 95.00 382 SER A N 1
ATOM 3066 C CA . SER A 1 382 ? -3.086 -5.740 1.165 1.00 95.00 382 SER A CA 1
ATOM 3067 C C . SER A 1 382 ? -3.659 -6.403 -0.094 1.00 95.00 382 SER A C 1
ATOM 3069 O O . SER A 1 382 ? -3.138 -6.169 -1.180 1.00 95.00 382 SER A O 1
ATOM 3071 N N . LEU A 1 383 ? -4.818 -7.076 0.001 1.00 95.19 383 LEU A N 1
ATOM 3072 C CA . LEU A 1 383 ? -5.487 -7.661 -1.175 1.00 95.19 383 LEU A CA 1
ATOM 3073 C C . LEU A 1 383 ? -5.839 -6.626 -2.253 1.00 95.19 383 LEU A C 1
ATOM 3075 O O . LEU A 1 383 ? -5.720 -6.918 -3.441 1.00 95.19 383 LEU A O 1
ATOM 3079 N N . LEU A 1 384 ? -6.269 -5.427 -1.852 1.00 96.81 384 LEU A N 1
ATOM 3080 C CA . LEU A 1 384 ? -6.545 -4.320 -2.768 1.00 96.81 384 LEU A CA 1
ATOM 3081 C C . LEU A 1 384 ? -5.285 -3.894 -3.535 1.00 96.81 384 LEU A C 1
ATOM 3083 O O . LEU A 1 384 ? -5.375 -3.647 -4.735 1.00 96.81 384 LEU A O 1
ATOM 3087 N N . ASN A 1 385 ? -4.137 -3.788 -2.862 1.00 95.25 385 ASN A N 1
ATOM 3088 C CA . ASN A 1 385 ? -2.877 -3.418 -3.508 1.00 95.25 385 ASN A CA 1
ATOM 3089 C C . ASN A 1 385 ? -2.422 -4.510 -4.475 1.00 95.25 385 ASN A C 1
ATOM 3091 O O . ASN A 1 385 ? -2.205 -4.209 -5.642 1.00 95.25 385 ASN A O 1
ATOM 3095 N N . THR A 1 386 ? -2.440 -5.776 -4.050 1.00 94.06 386 THR A N 1
ATOM 3096 C CA . THR A 1 386 ? -2.140 -6.899 -4.946 1.00 94.06 386 THR A CA 1
ATOM 3097 C C . THR A 1 386 ? -3.063 -6.902 -6.166 1.00 94.06 386 THR A C 1
ATOM 3099 O O . THR A 1 386 ? -2.608 -7.093 -7.286 1.00 94.06 386 THR A O 1
ATOM 3102 N N . ALA A 1 387 ? -4.362 -6.634 -5.994 1.00 96.31 387 ALA A N 1
ATOM 3103 C CA . ALA A 1 387 ? -5.288 -6.522 -7.119 1.00 96.31 387 ALA A CA 1
ATOM 3104 C C . ALA A 1 387 ? -4.909 -5.400 -8.101 1.00 96.31 387 ALA A C 1
ATOM 3106 O O . ALA A 1 387 ? -5.030 -5.607 -9.305 1.00 96.31 387 ALA A O 1
ATOM 3107 N N . LYS A 1 388 ? -4.414 -4.252 -7.621 1.00 95.62 388 LYS A N 1
ATOM 3108 C CA . LYS A 1 388 ? -3.906 -3.184 -8.498 1.00 95.62 388 LYS A CA 1
ATOM 3109 C C . LYS A 1 388 ? -2.647 -3.604 -9.249 1.00 95.62 388 LYS A C 1
ATOM 3111 O O . LYS A 1 388 ? -2.558 -3.322 -10.436 1.00 95.62 388 LYS A O 1
ATOM 3116 N N . ASP A 1 389 ? -1.719 -4.292 -8.587 1.00 91.94 389 ASP A N 1
ATOM 3117 C CA . ASP A 1 389 ? -0.475 -4.762 -9.214 1.00 91.94 389 ASP A CA 1
ATOM 3118 C C . ASP A 1 389 ? -0.762 -5.750 -10.358 1.00 91.94 389 ASP A C 1
ATOM 3120 O O . ASP A 1 389 ? -0.051 -5.805 -11.357 1.00 91.94 389 ASP A O 1
ATOM 3124 N N . PHE A 1 390 ? -1.864 -6.494 -10.240 1.00 91.50 390 PHE A N 1
ATOM 3125 C CA . PHE A 1 390 ? -2.389 -7.380 -11.275 1.00 91.50 390 PHE A CA 1
ATOM 3126 C C . PHE A 1 390 ? -3.292 -6.691 -12.317 1.00 91.50 390 PHE A C 1
ATOM 3128 O O . PHE A 1 390 ? -3.872 -7.389 -13.150 1.00 91.50 390 PHE A O 1
ATOM 3135 N N . ASP A 1 391 ? -3.445 -5.366 -12.264 1.00 94.50 391 ASP A N 1
ATOM 3136 C CA . ASP A 1 391 ? -4.355 -4.573 -13.107 1.00 94.50 391 ASP A CA 1
ATOM 3137 C C . ASP A 1 391 ? -5.815 -5.082 -13.080 1.00 94.50 391 ASP A C 1
ATOM 3139 O O . ASP A 1 391 ? -6.548 -5.108 -14.070 1.00 94.50 391 ASP A O 1
ATOM 3143 N N . VAL A 1 392 ? -6.258 -5.550 -11.910 1.00 96.19 392 VAL A N 1
ATOM 3144 C CA . VAL A 1 392 ? -7.621 -6.036 -11.684 1.00 96.19 392 VAL A CA 1
ATOM 3145 C C . VAL A 1 392 ? -8.518 -4.885 -11.231 1.00 96.19 392 VAL A C 1
ATOM 3147 O O . VAL A 1 392 ? -8.159 -4.087 -10.372 1.00 96.19 392 VAL A O 1
ATOM 3150 N N . GLU A 1 393 ? -9.746 -4.835 -11.752 1.00 96.44 393 GLU A N 1
ATOM 3151 C CA . GLU A 1 393 ? -10.779 -3.870 -11.352 1.00 96.44 393 GLU A CA 1
ATOM 3152 C C . GLU A 1 393 ? -11.010 -3.857 -9.824 1.00 96.44 393 GLU A C 1
ATOM 3154 O O . GLU A 1 393 ? -11.521 -4.821 -9.244 1.00 96.44 393 GLU A O 1
ATOM 3159 N N . VAL A 1 394 ? -10.679 -2.734 -9.174 1.00 97.50 394 VAL A N 1
ATOM 3160 C CA . VAL A 1 394 ? -10.708 -2.599 -7.705 1.00 97.50 394 VAL A CA 1
ATOM 3161 C C . VAL A 1 394 ? -11.893 -1.818 -7.133 1.00 97.50 394 VAL A C 1
ATOM 3163 O O . VAL A 1 394 ? -12.078 -1.788 -5.914 1.00 97.50 394 VAL A O 1
ATOM 3166 N N . GLU A 1 395 ? -12.699 -1.172 -7.973 1.00 97.50 395 GLU A N 1
ATOM 3167 C CA . GLU A 1 395 ? -13.716 -0.208 -7.531 1.00 97.50 395 GLU A CA 1
ATOM 3168 C C . GLU A 1 395 ? -14.787 -0.848 -6.632 1.00 97.50 395 GLU A C 1
ATOM 3170 O O . GLU A 1 395 ? -15.082 -0.343 -5.547 1.00 97.50 395 GLU A O 1
ATOM 3175 N N . GLY A 1 396 ? -15.281 -2.033 -7.010 1.00 96.00 396 GLY A N 1
ATOM 3176 C CA . GLY A 1 396 ? -16.239 -2.790 -6.198 1.00 96.00 396 GLY A CA 1
ATOM 3177 C C . GLY A 1 396 ? -15.708 -3.143 -4.802 1.00 96.00 396 GLY A C 1
ATOM 3178 O O . GLY A 1 396 ? -16.435 -3.025 -3.817 1.00 96.00 396 GLY A O 1
ATOM 3179 N N . GLY A 1 397 ? -14.428 -3.507 -4.696 1.00 97.00 397 GLY A N 1
ATOM 3180 C CA . GLY A 1 397 ? -13.794 -3.815 -3.414 1.00 97.00 397 GLY A CA 1
ATOM 3181 C C . GLY A 1 397 ? -13.566 -2.573 -2.547 1.00 97.00 397 GLY A C 1
ATOM 3182 O O . GLY A 1 397 ? -13.848 -2.603 -1.350 1.00 97.00 397 GLY A O 1
ATOM 3183 N N . LYS A 1 398 ? -13.143 -1.446 -3.141 1.00 97.81 398 LYS A N 1
ATOM 3184 C CA . LYS A 1 398 ? -13.007 -0.163 -2.421 1.00 97.81 398 LYS A CA 1
ATOM 3185 C C . LYS A 1 398 ? -14.329 0.267 -1.776 1.00 97.81 398 LYS A C 1
ATOM 3187 O O . LYS A 1 398 ? -14.339 0.663 -0.611 1.00 97.81 398 LYS A O 1
ATOM 3192 N N . ASN A 1 399 ? -15.441 0.134 -2.501 1.00 97.31 399 ASN A N 1
ATOM 3193 C CA . ASN A 1 399 ? -16.768 0.483 -1.993 1.00 97.31 399 ASN A CA 1
ATOM 3194 C C . ASN A 1 399 ? -17.165 -0.362 -0.772 1.00 97.31 399 ASN A C 1
ATOM 3196 O O . ASN A 1 399 ? -17.660 0.190 0.210 1.00 97.31 399 ASN A O 1
ATOM 3200 N N . LEU A 1 400 ? -16.873 -1.667 -0.783 1.00 97.88 400 LEU A N 1
ATOM 3201 C CA . LEU A 1 400 ? -17.143 -2.563 0.349 1.00 97.88 400 LEU A CA 1
ATOM 3202 C C . LEU A 1 400 ? -16.284 -2.237 1.583 1.00 97.88 400 LEU A C 1
ATOM 3204 O O . LEU A 1 400 ? -16.783 -2.288 2.708 1.00 97.88 400 LEU A O 1
ATOM 3208 N N . ILE A 1 401 ? -15.014 -1.852 1.394 1.00 97.56 401 ILE A N 1
ATOM 3209 C CA . ILE A 1 401 ? -14.152 -1.386 2.497 1.00 97.56 401 ILE A CA 1
ATOM 3210 C C . ILE A 1 401 ? -14.719 -0.098 3.108 1.00 97.56 401 ILE A C 1
ATOM 3212 O O . ILE A 1 401 ? -14.826 0.008 4.330 1.00 97.56 401 ILE A O 1
ATOM 3216 N N . ASN A 1 402 ? -15.121 0.866 2.278 1.00 97.12 402 ASN A N 1
ATOM 3217 C CA . ASN A 1 402 ? -15.702 2.126 2.746 1.00 97.12 402 ASN A CA 1
ATOM 3218 C C . ASN A 1 402 ? -17.034 1.911 3.483 1.00 97.12 402 ASN A C 1
ATOM 3220 O O . ASN A 1 402 ? -17.276 2.534 4.519 1.00 97.12 402 ASN A O 1
ATOM 3224 N N . GLU A 1 403 ? -17.876 0.994 3.000 1.00 97.88 403 GLU A N 1
ATOM 3225 C CA . GLU A 1 403 ? -19.108 0.594 3.684 1.00 97.88 403 GLU A CA 1
ATOM 3226 C C . GLU A 1 403 ? -18.812 -0.023 5.058 1.00 97.88 403 GLU A C 1
ATOM 3228 O O . GLU A 1 403 ? -19.425 0.370 6.053 1.00 97.88 403 GLU A O 1
ATOM 3233 N N . ALA A 1 404 ? -17.821 -0.916 5.147 1.00 97.94 404 ALA A N 1
ATOM 3234 C CA . ALA A 1 404 ? -17.398 -1.497 6.417 1.00 97.94 404 ALA A CA 1
ATOM 3235 C C . ALA A 1 404 ? -16.890 -0.433 7.405 1.00 97.94 404 ALA A C 1
ATOM 3237 O O . ALA A 1 404 ? -17.243 -0.461 8.585 1.00 97.94 404 ALA A O 1
ATOM 3238 N N . LEU A 1 405 ? -16.110 0.549 6.936 1.00 97.31 405 LEU A N 1
ATOM 3239 C CA . LEU A 1 405 ? -15.650 1.671 7.762 1.00 97.31 405 LEU A CA 1
ATOM 3240 C C . LEU A 1 405 ? -16.822 2.525 8.263 1.00 97.31 405 LEU A C 1
ATOM 3242 O O . LEU A 1 405 ? -16.848 2.909 9.433 1.00 97.31 405 LEU A O 1
ATOM 3246 N N . LYS A 1 406 ? -17.821 2.785 7.412 1.00 97.69 406 LYS A N 1
ATOM 3247 C CA . LYS A 1 406 ? -19.041 3.512 7.793 1.00 97.69 406 LYS A CA 1
ATOM 3248 C C . LYS A 1 406 ? -19.830 2.766 8.874 1.00 97.69 406 LYS A C 1
ATOM 3250 O O . LYS A 1 406 ? -20.198 3.380 9.873 1.00 97.69 406 LYS A O 1
ATOM 3255 N N . LYS A 1 407 ? -20.032 1.456 8.715 1.00 97.38 407 LYS A N 1
ATOM 3256 C CA . LYS A 1 407 ? -20.712 0.596 9.702 1.00 97.38 407 LYS A CA 1
ATOM 3257 C C . LYS A 1 407 ? -19.947 0.510 11.024 1.00 97.38 407 LYS A C 1
ATOM 3259 O O . LYS A 1 407 ? -20.539 0.618 12.094 1.00 97.38 407 LYS A O 1
ATOM 3264 N N . THR A 1 408 ? -18.615 0.471 10.959 1.00 95.50 408 THR A N 1
ATOM 3265 C CA . THR A 1 408 ? -17.740 0.538 12.143 1.00 95.50 408 THR A CA 1
ATOM 3266 C C . THR A 1 408 ? -17.951 1.837 12.927 1.00 95.50 408 THR A C 1
ATOM 3268 O O . THR A 1 408 ? -18.107 1.790 14.144 1.00 95.50 408 THR A O 1
ATOM 3271 N N . LYS A 1 409 ? -18.035 2.993 12.247 1.00 95.94 409 LYS A N 1
ATOM 3272 C CA . LYS A 1 409 ? -18.344 4.290 12.888 1.00 95.94 409 LYS A CA 1
ATOM 3273 C C . LYS A 1 409 ? -19.732 4.312 13.542 1.00 95.94 409 LYS A C 1
ATOM 3275 O O . LYS A 1 409 ? -19.943 5.032 14.510 1.00 95.94 409 LYS A O 1
ATOM 3280 N N . GLN A 1 410 ? -20.670 3.516 13.032 1.00 96.06 410 GLN A N 1
ATOM 3281 C CA . GLN A 1 410 ? -22.024 3.369 13.574 1.00 96.06 410 GLN A CA 1
ATOM 3282 C C . GLN A 1 410 ? -22.114 2.335 14.715 1.00 96.06 410 GLN A C 1
ATOM 3284 O O . GLN A 1 410 ? -23.204 2.105 15.231 1.00 96.06 410 GLN A O 1
ATOM 3289 N N . ASN A 1 411 ? -20.988 1.746 15.148 1.00 94.31 411 ASN A N 1
ATOM 3290 C CA . ASN A 1 411 ? -20.912 0.630 16.102 1.00 94.31 411 ASN A CA 1
ATOM 3291 C C . ASN A 1 411 ? -21.618 -0.660 15.639 1.00 94.31 411 ASN A C 1
ATOM 3293 O O . ASN A 1 411 ? -21.906 -1.530 16.465 1.00 94.31 411 ASN A O 1
ATOM 3297 N N . ASP A 1 412 ? -21.871 -0.803 14.336 1.00 96.00 412 ASP A N 1
ATOM 3298 C CA . ASP A 1 412 ? -22.422 -2.020 13.741 1.00 96.00 412 ASP A CA 1
ATOM 3299 C C . ASP A 1 412 ? -21.288 -2.918 13.230 1.00 96.00 412 ASP A C 1
ATOM 3301 O O . ASP A 1 412 ? -20.924 -2.945 12.050 1.00 96.00 412 ASP A O 1
ATOM 3305 N N . TYR A 1 413 ? -20.636 -3.594 14.175 1.00 96.44 413 TYR A N 1
ATOM 3306 C CA . TYR A 1 413 ? -19.442 -4.385 13.891 1.00 96.44 413 TYR A CA 1
ATOM 3307 C C . TYR A 1 413 ? -19.747 -5.697 13.163 1.00 96.44 413 TYR A C 1
ATOM 3309 O O . TYR A 1 413 ? -18.878 -6.194 12.451 1.00 96.44 413 TYR A O 1
ATOM 3317 N N . GLU A 1 414 ? -20.947 -6.261 13.322 1.00 95.81 414 GLU A N 1
ATOM 3318 C CA . GLU A 1 414 ? -21.342 -7.492 12.628 1.00 95.81 414 GLU A CA 1
ATOM 3319 C C . GLU A 1 414 ? -21.498 -7.224 11.133 1.00 95.81 414 GLU A C 1
ATOM 3321 O O . GLU A 1 414 ? -20.823 -7.861 10.321 1.00 95.81 414 GLU A O 1
ATOM 3326 N N . GLU A 1 415 ? -22.273 -6.200 10.766 1.00 96.62 415 GLU A N 1
ATOM 3327 C CA . GLU A 1 415 ? -22.435 -5.846 9.360 1.00 96.62 415 GLU A CA 1
ATOM 3328 C C . GLU A 1 415 ? -21.124 -5.340 8.728 1.00 96.62 415 GLU A C 1
ATOM 3330 O O . GLU A 1 415 ? -20.899 -5.528 7.528 1.00 96.62 415 GLU A O 1
ATOM 3335 N N . ALA A 1 416 ? -20.240 -4.703 9.508 1.00 97.69 416 ALA A N 1
ATOM 3336 C CA . ALA A 1 416 ? -18.913 -4.306 9.035 1.00 97.69 416 ALA A CA 1
ATOM 3337 C C . ALA A 1 416 ? -18.036 -5.522 8.687 1.00 97.69 416 ALA A C 1
ATOM 3339 O O . ALA A 1 416 ? -17.343 -5.508 7.666 1.00 97.69 416 ALA A O 1
ATOM 3340 N N . ILE A 1 417 ? -18.069 -6.581 9.507 1.00 97.44 417 ILE A N 1
ATOM 3341 C CA . ILE A 1 417 ? -17.352 -7.835 9.228 1.00 97.44 417 ILE A CA 1
ATOM 3342 C C . ILE A 1 417 ? -17.909 -8.489 7.962 1.00 97.44 417 ILE A C 1
ATOM 3344 O O . ILE A 1 417 ? -17.113 -8.892 7.111 1.00 97.44 417 ILE A O 1
ATOM 3348 N N . ASP A 1 418 ? -19.232 -8.532 7.800 1.00 97.56 418 ASP A N 1
ATOM 3349 C CA . ASP A 1 418 ? -19.875 -9.094 6.609 1.00 97.56 418 ASP A CA 1
ATOM 3350 C C . ASP A 1 418 ? -19.460 -8.351 5.329 1.00 97.56 418 ASP A C 1
ATOM 3352 O O . ASP A 1 418 ? -19.097 -8.985 4.333 1.00 97.56 418 ASP A O 1
ATOM 3356 N N . SER A 1 419 ? -19.427 -7.013 5.347 1.00 97.81 419 SER A N 1
ATOM 3357 C CA . SER A 1 419 ? -18.945 -6.209 4.213 1.00 97.81 419 SER A CA 1
ATOM 3358 C C . SER A 1 419 ? -17.468 -6.493 3.883 1.00 97.81 419 SER A C 1
ATOM 3360 O O . SER A 1 419 ? -17.109 -6.610 2.708 1.00 97.81 419 SER A O 1
ATOM 3362 N N . LEU A 1 420 ? -16.602 -6.680 4.891 1.00 97.69 420 LEU A N 1
ATOM 3363 C CA . LEU A 1 420 ? -15.194 -7.059 4.676 1.00 97.69 420 LEU A CA 1
ATOM 3364 C C . LEU A 1 420 ? -15.052 -8.483 4.119 1.00 97.69 420 LEU A C 1
ATOM 3366 O O . LEU A 1 420 ? -14.172 -8.742 3.300 1.00 97.69 420 LEU A O 1
ATOM 3370 N N . GLU A 1 421 ? -15.909 -9.419 4.523 1.00 97.56 421 GLU A N 1
ATOM 3371 C CA . GLU A 1 421 ? -15.905 -10.779 3.975 1.00 97.56 421 GLU A CA 1
ATOM 3372 C C . GLU A 1 421 ? -16.367 -10.813 2.518 1.00 97.56 421 GLU A C 1
ATOM 3374 O O . GLU A 1 421 ? -15.738 -11.479 1.691 1.00 97.56 421 GLU A O 1
ATOM 3379 N N . GLN A 1 422 ? -17.386 -10.027 2.166 1.00 97.25 422 GLN A N 1
ATOM 3380 C CA . GLN A 1 422 ? -17.784 -9.834 0.771 1.00 97.25 422 GLN A CA 1
ATOM 3381 C C . GLN A 1 422 ? -16.652 -9.214 -0.055 1.00 97.25 422 GLN A C 1
ATOM 3383 O O . GLN A 1 422 ? -16.389 -9.666 -1.171 1.00 97.25 422 GLN A O 1
ATOM 3388 N N . CYS A 1 423 ? -15.933 -8.237 0.509 1.00 97.38 423 CYS A N 1
ATOM 3389 C CA . CYS A 1 423 ? -14.765 -7.630 -0.127 1.00 97.38 423 CYS A CA 1
ATOM 3390 C C . CYS A 1 423 ? -13.669 -8.665 -0.409 1.00 97.38 423 CYS A C 1
ATOM 3392 O O . CYS A 1 423 ? -13.109 -8.702 -1.507 1.00 97.38 423 CYS A O 1
ATOM 3394 N N . ARG A 1 424 ? -13.392 -9.549 0.557 1.00 96.69 424 ARG A N 1
ATOM 3395 C CA . ARG A 1 424 ? -12.424 -10.637 0.391 1.00 96.69 424 ARG A CA 1
ATOM 3396 C C . ARG A 1 424 ? -12.817 -11.558 -0.761 1.00 96.69 424 ARG A C 1
ATOM 3398 O O . ARG A 1 424 ? -11.998 -11.805 -1.640 1.00 96.69 424 ARG A O 1
ATOM 3405 N N . VAL A 1 425 ? -14.062 -12.037 -0.777 1.00 96.75 425 VAL A N 1
ATOM 3406 C CA . VAL A 1 425 ? -14.563 -12.940 -1.829 1.00 96.75 425 VAL A CA 1
ATOM 3407 C C . VAL A 1 425 ? -14.524 -12.265 -3.203 1.00 96.75 425 VAL A C 1
ATOM 3409 O O . VAL A 1 425 ? -14.167 -12.910 -4.193 1.00 96.75 425 VAL A O 1
ATOM 3412 N N . PHE A 1 426 ? -14.847 -10.969 -3.269 1.00 97.06 426 PHE A N 1
ATOM 3413 C CA . PHE A 1 426 ? -14.763 -10.172 -4.491 1.00 97.06 426 PHE A CA 1
ATOM 3414 C C . PHE A 1 426 ? -13.340 -10.166 -5.065 1.00 97.06 426 PHE A C 1
ATOM 3416 O O . PHE A 1 426 ? -13.156 -10.555 -6.222 1.00 97.06 426 PHE A O 1
ATOM 3423 N N . PHE A 1 427 ? -12.337 -9.795 -4.257 1.00 96.75 427 PHE A N 1
ATOM 3424 C CA . PHE A 1 427 ? -10.944 -9.761 -4.709 1.00 96.75 427 PHE A CA 1
ATOM 3425 C C . PHE A 1 427 ? -10.418 -11.144 -5.069 1.00 96.75 427 PHE A C 1
ATOM 3427 O O . PHE A 1 427 ? -9.853 -11.295 -6.148 1.00 96.75 427 PHE A O 1
ATOM 3434 N N . GLN A 1 428 ? -10.664 -12.157 -4.233 1.00 96.06 428 GLN A N 1
ATOM 3435 C CA . GLN A 1 428 ? -10.233 -13.532 -4.502 1.00 96.06 428 GLN A CA 1
ATOM 3436 C C . GLN A 1 428 ? -10.752 -14.023 -5.855 1.00 96.06 428 GLN A C 1
ATOM 3438 O O . GLN A 1 428 ? -9.973 -14.443 -6.700 1.00 96.06 428 GLN A O 1
ATOM 3443 N N . THR A 1 429 ? -12.051 -13.855 -6.121 1.00 96.81 429 THR A N 1
ATOM 3444 C CA . THR A 1 429 ? -12.670 -14.297 -7.382 1.00 96.81 429 THR A CA 1
ATOM 3445 C C . THR A 1 429 ? -12.078 -13.596 -8.608 1.00 96.81 429 THR A C 1
ATOM 3447 O O . THR A 1 429 ? -11.989 -14.188 -9.686 1.00 96.81 429 THR A O 1
ATOM 3450 N N . LYS A 1 430 ? -11.741 -12.309 -8.486 1.00 97.25 430 LYS A N 1
ATOM 3451 C CA . LYS A 1 430 ? -11.199 -11.512 -9.592 1.00 97.25 430 LYS A CA 1
ATOM 3452 C C . LYS A 1 430 ? -9.716 -11.813 -9.830 1.00 97.25 430 LYS A C 1
ATOM 3454 O O . LYS A 1 430 ? -9.342 -12.041 -10.978 1.00 97.25 430 LYS A O 1
ATOM 3459 N N . LEU A 1 431 ? -8.919 -11.884 -8.763 1.00 96.44 431 LEU A N 1
ATOM 3460 C CA . LEU A 1 431 ? -7.511 -12.284 -8.802 1.00 96.44 431 LEU A CA 1
ATOM 3461 C C . LEU A 1 431 ? -7.355 -13.686 -9.384 1.00 96.44 431 LEU A C 1
ATOM 3463 O O . LEU A 1 431 ? -6.574 -13.872 -10.307 1.00 96.44 431 LEU A O 1
ATOM 3467 N N . ASP A 1 432 ? -8.157 -14.644 -8.922 1.00 96.44 432 ASP A N 1
ATOM 3468 C CA . ASP A 1 432 ? -8.151 -16.026 -9.400 1.00 96.44 432 ASP A CA 1
ATOM 3469 C C . ASP A 1 432 ? -8.318 -16.123 -10.922 1.00 96.44 432 ASP A C 1
ATOM 3471 O O . ASP A 1 432 ? -7.556 -16.818 -11.587 1.00 96.44 432 ASP A O 1
ATOM 3475 N N . LYS A 1 433 ? -9.270 -15.374 -11.491 1.00 96.88 433 LYS A N 1
ATOM 3476 C CA . LYS A 1 433 ? -9.483 -15.331 -12.947 1.00 96.88 433 LYS A CA 1
ATOM 3477 C C . LYS A 1 433 ? -8.299 -14.727 -13.701 1.00 96.88 433 LYS A C 1
ATOM 3479 O O . LYS A 1 433 ? -7.997 -15.164 -14.813 1.00 96.88 433 LYS A O 1
ATOM 3484 N N . ASN A 1 434 ? -7.668 -13.704 -13.131 1.00 95.94 434 ASN A N 1
ATOM 3485 C CA . ASN A 1 434 ? -6.509 -13.076 -13.753 1.00 95.94 434 ASN A CA 1
ATOM 3486 C C . ASN A 1 434 ? -5.292 -14.006 -13.701 1.00 95.94 434 ASN A C 1
ATOM 3488 O O . ASN A 1 434 ? -4.640 -14.222 -14.714 1.00 95.94 434 ASN A O 1
ATOM 3492 N N . ILE A 1 435 ? -5.066 -14.651 -12.556 1.00 96.12 435 ILE A N 1
ATOM 3493 C CA . ILE A 1 435 ? -4.026 -15.665 -12.365 1.00 96.12 435 ILE A CA 1
ATOM 3494 C C . ILE A 1 435 ? -4.207 -16.820 -13.353 1.00 96.12 435 ILE A C 1
ATOM 3496 O O . ILE A 1 435 ? -3.237 -17.216 -13.987 1.00 96.12 435 ILE A O 1
ATOM 3500 N N . ASP A 1 436 ? -5.431 -17.316 -13.560 1.00 96.56 436 ASP A N 1
ATOM 3501 C CA . ASP A 1 436 ? -5.706 -18.350 -14.570 1.00 96.56 436 ASP A CA 1
ATOM 3502 C C . ASP A 1 436 ? -5.287 -17.901 -15.983 1.00 96.56 436 ASP A C 1
ATOM 3504 O O . ASP A 1 436 ? -4.701 -18.674 -16.746 1.00 96.56 436 ASP A O 1
ATOM 3508 N N . THR A 1 437 ? -5.540 -16.633 -16.318 1.00 96.00 437 THR A N 1
ATOM 3509 C CA . THR A 1 437 ? -5.150 -16.038 -17.606 1.00 96.00 437 THR A CA 1
ATOM 3510 C C . THR A 1 437 ? -3.628 -15.945 -17.735 1.00 96.00 437 THR A C 1
ATOM 3512 O O . THR A 1 437 ? -3.072 -16.305 -18.774 1.00 96.00 437 THR A O 1
ATOM 3515 N N . GLU A 1 438 ? -2.939 -15.533 -16.672 1.00 95.19 438 GLU A N 1
ATOM 3516 C CA . GLU A 1 438 ? -1.480 -15.428 -16.642 1.00 95.19 438 GLU A CA 1
ATOM 3517 C C . GLU A 1 438 ? -0.795 -16.798 -16.694 1.00 95.19 438 GLU A C 1
ATOM 3519 O O . GLU A 1 438 ? 0.156 -16.977 -17.455 1.00 95.19 438 GLU A O 1
ATOM 3524 N N . ILE A 1 439 ? -1.325 -17.801 -15.990 1.00 94.62 439 ILE A N 1
ATOM 3525 C CA . ILE A 1 439 ? -0.860 -19.191 -16.089 1.00 94.62 439 ILE A CA 1
ATOM 3526 C C . ILE A 1 439 ? -1.018 -19.700 -17.526 1.00 94.62 439 ILE A C 1
ATOM 3528 O O . ILE A 1 439 ? -0.103 -20.327 -18.059 1.00 94.62 439 ILE A O 1
ATOM 3532 N N . GLU A 1 440 ? -2.150 -19.437 -18.190 1.00 94.69 440 GLU A N 1
ATOM 3533 C CA . GLU A 1 440 ? -2.313 -19.792 -19.604 1.00 94.69 440 GLU A CA 1
ATOM 3534 C C . GLU A 1 440 ? -1.315 -19.064 -20.514 1.00 94.69 440 GLU A C 1
ATOM 3536 O O . GLU A 1 440 ? -0.829 -19.657 -21.479 1.00 94.69 440 GLU A O 1
ATOM 3541 N N . ASN A 1 441 ? -1.014 -17.794 -20.235 1.00 91.94 441 ASN A N 1
ATOM 3542 C CA . ASN A 1 441 ? -0.053 -17.001 -21.000 1.00 91.94 441 ASN A CA 1
ATOM 3543 C C . ASN A 1 441 ? 1.376 -17.535 -20.858 1.00 91.94 441 ASN A C 1
ATOM 3545 O O . ASN A 1 441 ? 2.086 -17.598 -21.862 1.00 91.94 441 ASN A O 1
ATOM 3549 N N . ILE A 1 442 ? 1.765 -17.951 -19.650 1.00 90.94 442 ILE A N 1
ATOM 3550 C CA . ILE A 1 442 ? 3.044 -18.616 -19.379 1.00 90.94 442 ILE A CA 1
ATOM 3551 C C . ILE A 1 442 ? 3.082 -19.967 -20.114 1.00 90.94 442 ILE A C 1
ATOM 3553 O O . ILE A 1 442 ? 3.979 -20.207 -20.914 1.00 90.94 442 ILE A O 1
ATOM 3557 N N . LYS A 1 443 ? 2.044 -20.808 -19.969 1.00 91.31 443 LYS A N 1
ATOM 3558 C CA . LYS A 1 443 ? 1.958 -22.130 -20.630 1.00 91.31 443 LYS A CA 1
ATOM 3559 C C . LYS A 1 443 ? 2.011 -22.070 -22.160 1.00 91.31 443 LYS A C 1
ATOM 3561 O O . LYS A 1 443 ? 2.505 -22.997 -22.788 1.00 91.31 443 LYS A O 1
ATOM 3566 N N . LYS A 1 444 ? 1.429 -21.040 -22.787 1.00 89.06 444 LYS A N 1
ATOM 3567 C CA . LYS A 1 444 ? 1.341 -20.940 -24.259 1.00 89.06 444 LYS A CA 1
ATOM 3568 C C . LYS A 1 444 ? 2.648 -20.521 -24.929 1.00 89.06 444 LYS A C 1
ATOM 3570 O O . LYS A 1 444 ? 2.729 -20.634 -26.149 1.00 89.06 444 LYS A O 1
ATOM 3575 N N . LYS A 1 445 ? 3.599 -19.954 -24.186 1.00 71.88 445 LYS A N 1
ATOM 3576 C CA . LYS A 1 445 ? 4.721 -19.199 -24.761 1.00 71.88 445 LYS A CA 1
ATOM 3577 C C . LYS A 1 445 ? 6.100 -19.740 -24.383 1.00 71.88 445 LYS A C 1
ATOM 3579 O O . LYS A 1 445 ? 7.080 -19.101 -24.742 1.00 71.88 445 LYS A O 1
ATOM 3584 N N . THR A 1 446 ? 6.172 -20.864 -23.680 1.00 68.50 446 THR A N 1
ATOM 3585 C CA . THR A 1 446 ? 7.432 -21.413 -23.174 1.00 68.50 446 THR A CA 1
ATOM 3586 C C . THR A 1 446 ? 7.432 -22.927 -23.378 1.00 68.50 446 THR A C 1
ATOM 3588 O O . THR A 1 446 ? 6.457 -23.584 -23.007 1.00 68.50 446 THR A O 1
ATOM 3591 N N . ASP A 1 447 ? 8.498 -23.467 -23.975 1.00 69.38 447 ASP A N 1
ATOM 3592 C CA . ASP A 1 447 ? 8.731 -24.918 -24.075 1.00 69.38 447 ASP A CA 1
ATOM 3593 C C . ASP A 1 447 ? 9.485 -25.458 -22.837 1.00 69.38 447 ASP A C 1
ATOM 3595 O O . ASP A 1 447 ? 9.520 -26.675 -22.619 1.00 69.38 447 ASP A O 1
ATOM 3599 N N . ALA A 1 448 ? 10.034 -24.567 -21.995 1.00 68.31 448 ALA A N 1
ATOM 3600 C CA . ALA A 1 448 ? 10.592 -24.893 -20.686 1.00 68.31 448 ALA A CA 1
ATOM 3601 C C . ALA A 1 448 ? 9.622 -25.665 -19.791 1.00 68.31 448 ALA A C 1
ATOM 3603 O O . ALA A 1 448 ? 8.403 -25.459 -19.784 1.00 68.31 448 ALA A O 1
ATOM 3604 N N . ASP A 1 449 ? 10.206 -26.457 -18.896 1.00 80.31 449 ASP A N 1
ATOM 3605 C CA . ASP A 1 449 ? 9.495 -27.054 -17.775 1.00 80.31 449 ASP A CA 1
ATOM 3606 C C . ASP A 1 449 ? 9.148 -25.979 -16.720 1.00 80.31 449 ASP A C 1
ATOM 3608 O O . ASP A 1 449 ? 9.810 -25.825 -15.694 1.00 80.31 449 ASP A O 1
ATOM 3612 N N . VAL A 1 450 ? 8.103 -25.188 -16.991 1.00 92.12 450 VAL A N 1
ATOM 3613 C CA . VAL A 1 450 ? 7.485 -24.239 -16.041 1.00 92.12 450 VAL A CA 1
ATOM 3614 C C . VAL A 1 450 ? 6.527 -24.931 -15.062 1.00 92.12 450 VAL A C 1
ATOM 3616 O O . VAL A 1 450 ? 5.841 -24.257 -14.292 1.00 92.12 450 VAL A O 1
ATOM 3619 N N . THR A 1 451 ? 6.473 -26.267 -15.063 1.00 92.62 451 THR A N 1
ATOM 3620 C CA . THR A 1 451 ? 5.526 -27.050 -14.256 1.00 92.62 451 THR A CA 1
ATOM 3621 C C . THR A 1 451 ? 5.678 -26.758 -12.765 1.00 92.62 451 THR A C 1
ATOM 3623 O O . THR A 1 451 ? 4.678 -26.497 -12.109 1.00 92.62 451 THR A O 1
ATOM 3626 N N . GLU A 1 452 ? 6.912 -26.697 -12.253 1.00 93.38 452 GLU A N 1
ATOM 3627 C CA . GLU A 1 452 ? 7.184 -26.415 -10.832 1.00 93.38 452 GLU A CA 1
ATOM 3628 C C . GLU A 1 452 ? 6.685 -25.020 -10.413 1.00 93.38 452 GLU A C 1
ATOM 3630 O O . GLU A 1 452 ? 6.046 -24.874 -9.377 1.00 93.38 452 GLU A O 1
ATOM 3635 N N . ILE A 1 453 ? 6.877 -23.997 -11.259 1.00 94.56 453 ILE A N 1
ATOM 3636 C CA . ILE A 1 453 ? 6.395 -22.632 -10.974 1.00 94.56 453 ILE A CA 1
ATOM 3637 C C . ILE A 1 453 ? 4.865 -22.598 -10.932 1.00 94.56 453 ILE A C 1
ATOM 3639 O O . ILE A 1 453 ? 4.282 -21.922 -10.088 1.00 94.56 453 ILE A O 1
ATOM 3643 N N . ILE A 1 454 ? 4.203 -23.316 -11.841 1.00 95.62 454 ILE A N 1
ATOM 3644 C CA . ILE A 1 454 ? 2.739 -23.365 -11.898 1.00 95.62 454 ILE A CA 1
ATOM 3645 C C . ILE A 1 454 ? 2.170 -24.129 -10.696 1.00 95.62 454 ILE A C 1
ATOM 3647 O O . ILE A 1 454 ? 1.183 -23.676 -10.120 1.00 95.62 454 ILE A O 1
ATOM 3651 N N . GLU A 1 455 ? 2.796 -25.239 -10.294 1.00 96.00 455 GLU A N 1
ATOM 3652 C CA . GLU A 1 455 ? 2.421 -25.987 -9.086 1.00 96.00 455 GLU A CA 1
ATOM 3653 C C . GLU A 1 455 ? 2.541 -25.107 -7.831 1.00 96.00 455 GLU A C 1
ATOM 3655 O O . GLU A 1 455 ? 1.598 -25.041 -7.038 1.00 96.00 455 GLU A O 1
ATOM 3660 N N . ASP A 1 456 ? 3.632 -24.346 -7.699 1.00 96.75 456 ASP A N 1
ATOM 3661 C CA . ASP A 1 456 ? 3.811 -23.393 -6.600 1.00 96.75 456 ASP A CA 1
ATOM 3662 C C . ASP A 1 456 ? 2.750 -22.275 -6.629 1.00 96.75 456 ASP A C 1
ATOM 3664 O O . ASP A 1 456 ? 2.191 -21.916 -5.588 1.00 96.75 456 ASP A O 1
ATOM 3668 N N . ILE A 1 457 ? 2.435 -21.724 -7.811 1.00 96.44 457 ILE A N 1
ATOM 3669 C CA . ILE A 1 457 ? 1.381 -20.707 -7.969 1.00 96.44 457 ILE A CA 1
ATOM 3670 C C . ILE A 1 457 ? 0.036 -21.250 -7.474 1.00 96.44 457 ILE A C 1
ATOM 3672 O O . ILE A 1 457 ? -0.661 -20.561 -6.725 1.00 96.44 457 ILE A O 1
ATOM 3676 N N . GLU A 1 458 ? -0.334 -22.466 -7.876 1.00 96.31 458 GLU A N 1
ATOM 3677 C CA . GLU A 1 458 ? -1.586 -23.100 -7.458 1.00 96.31 458 GLU A CA 1
ATOM 3678 C C . GLU A 1 458 ? -1.600 -23.362 -5.939 1.00 96.31 458 GLU A C 1
ATOM 3680 O O . GLU A 1 458 ? -2.596 -23.049 -5.280 1.00 96.31 458 GLU A O 1
ATOM 3685 N N . GLU A 1 459 ? -0.486 -23.808 -5.345 1.00 96.94 459 GLU A N 1
ATOM 3686 C CA . GLU A 1 459 ? -0.373 -24.014 -3.894 1.00 96.94 459 GLU A CA 1
ATOM 3687 C C . GLU A 1 459 ? -0.559 -22.707 -3.098 1.00 96.94 459 GLU A C 1
ATOM 3689 O O . GLU A 1 459 ? -1.313 -22.663 -2.117 1.00 96.94 459 GLU A O 1
ATOM 3694 N N . TYR A 1 460 ? 0.116 -21.619 -3.491 1.00 95.94 460 TYR A N 1
ATOM 3695 C CA . TYR A 1 460 ? -0.016 -20.329 -2.801 1.00 95.94 460 TYR A CA 1
ATOM 3696 C C . TYR A 1 460 ? -1.378 -19.671 -3.040 1.00 95.94 460 TYR A C 1
ATOM 3698 O O . TYR A 1 460 ? -1.907 -19.013 -2.136 1.00 95.94 460 TYR A O 1
ATOM 3706 N N . ARG A 1 461 ? -1.987 -19.902 -4.208 1.00 94.69 461 ARG A N 1
ATOM 3707 C CA . ARG A 1 461 ? -3.356 -19.476 -4.511 1.00 94.69 461 ARG A CA 1
ATOM 3708 C C . ARG A 1 461 ? -4.370 -20.139 -3.580 1.00 94.69 461 ARG A C 1
ATOM 3710 O O . ARG A 1 461 ? -5.205 -19.435 -3.019 1.00 94.69 461 ARG A O 1
ATOM 3717 N N . GLU A 1 462 ? -4.273 -21.448 -3.335 1.00 94.44 462 GLU A N 1
ATOM 3718 C CA . GLU A 1 462 ? -5.172 -22.153 -2.402 1.00 94.44 462 GLU A CA 1
ATOM 3719 C C . GLU A 1 462 ? -5.058 -21.636 -0.958 1.00 94.44 462 GLU A C 1
ATOM 3721 O O . GLU A 1 462 ? -6.046 -21.600 -0.219 1.00 94.44 462 GLU A O 1
ATOM 3726 N N . LYS A 1 463 ? -3.865 -21.181 -0.557 1.00 94.44 463 LYS A N 1
ATOM 3727 C CA . LYS A 1 463 ? -3.629 -20.542 0.750 1.00 94.44 463 LYS A CA 1
ATOM 3728 C C . LYS A 1 463 ? -4.112 -19.087 0.807 1.00 94.44 463 LYS A C 1
ATOM 3730 O O . LYS A 1 463 ? -4.227 -18.530 1.899 1.00 94.44 463 LYS A O 1
ATOM 3735 N N . GLY A 1 464 ? -4.424 -18.477 -0.339 1.00 92.56 464 GLY A N 1
ATOM 3736 C CA . GLY A 1 464 ? -4.798 -17.068 -0.461 1.00 92.56 464 GLY A CA 1
ATOM 3737 C C . GLY A 1 464 ? -3.622 -16.098 -0.301 1.00 92.56 464 GLY A C 1
ATOM 3738 O O . GLY A 1 464 ? -3.839 -14.938 0.043 1.00 92.56 464 GLY A O 1
ATOM 3739 N N . GLU A 1 465 ? -2.388 -16.558 -0.521 1.00 94.88 465 GLU A N 1
ATOM 3740 C CA . GLU A 1 465 ? -1.158 -15.760 -0.413 1.00 94.88 465 GLU A CA 1
ATOM 3741 C C . GLU A 1 465 ? -0.818 -15.095 -1.760 1.00 94.88 465 GLU A C 1
ATOM 3743 O O . GLU A 1 465 ? 0.195 -15.391 -2.394 1.00 94.88 465 GLU A O 1
ATOM 3748 N N . TYR A 1 466 ? -1.692 -14.194 -2.217 1.00 94.69 466 TYR A N 1
ATOM 3749 C CA . TYR A 1 466 ? -1.634 -13.616 -3.567 1.00 94.69 466 TYR A CA 1
ATOM 3750 C C . TYR A 1 466 ? -0.375 -12.781 -3.862 1.00 94.69 466 TYR A C 1
ATOM 3752 O O . TYR A 1 466 ? 0.056 -12.734 -5.011 1.00 94.69 466 TYR A O 1
ATOM 3760 N N . GLU A 1 467 ? 0.264 -12.181 -2.852 1.00 92.31 467 GLU A N 1
ATOM 3761 C CA . GLU A 1 467 ? 1.543 -11.467 -3.026 1.00 92.31 467 GLU A CA 1
ATOM 3762 C C . GLU A 1 467 ? 2.659 -12.409 -3.506 1.00 92.31 467 GLU A C 1
ATOM 3764 O O . GLU A 1 467 ? 3.445 -12.066 -4.387 1.00 92.31 467 GLU A O 1
ATOM 3769 N N . LYS A 1 468 ? 2.704 -13.643 -2.987 1.00 95.38 468 LYS A N 1
ATOM 3770 C CA . LYS A 1 468 ? 3.683 -14.644 -3.440 1.00 95.38 468 LYS A CA 1
ATOM 3771 C C . LYS A 1 468 ? 3.358 -15.154 -4.836 1.00 95.38 468 LYS A C 1
ATOM 3773 O O . LYS A 1 468 ? 4.272 -15.399 -5.619 1.00 95.38 468 LYS A O 1
ATOM 3778 N N . VAL A 1 469 ? 2.067 -15.281 -5.148 1.00 96.25 469 VAL A N 1
ATOM 3779 C CA . VAL A 1 469 ? 1.606 -15.643 -6.492 1.00 96.25 469 VAL A CA 1
ATOM 3780 C C . VAL A 1 469 ? 2.067 -14.606 -7.521 1.00 96.25 469 VAL A C 1
ATOM 3782 O O . VAL A 1 469 ? 2.559 -15.001 -8.574 1.00 96.25 469 VAL A O 1
ATOM 3785 N N . ALA A 1 470 ? 1.992 -13.307 -7.206 1.00 93.50 470 ALA A N 1
ATOM 3786 C CA . ALA A 1 470 ? 2.503 -12.239 -8.073 1.00 93.50 470 ALA A CA 1
ATOM 3787 C C . ALA A 1 470 ? 3.984 -12.432 -8.419 1.00 93.50 470 ALA A C 1
ATOM 3789 O O . ALA A 1 470 ? 4.334 -12.510 -9.596 1.00 93.50 470 ALA A O 1
ATOM 3790 N N . GLY A 1 471 ? 4.833 -12.624 -7.404 1.00 93.75 471 GLY A N 1
ATOM 3791 C CA . GLY A 1 471 ? 6.267 -12.826 -7.621 1.00 93.75 471 GLY A CA 1
ATOM 3792 C C . GLY A 1 471 ? 6.606 -14.112 -8.387 1.00 93.75 471 GLY A C 1
ATOM 3793 O O . GLY A 1 471 ? 7.593 -14.154 -9.117 1.00 93.75 471 GLY A O 1
ATOM 3794 N N . LEU A 1 472 ? 5.805 -15.175 -8.257 1.00 95.06 472 LEU A N 1
ATOM 3795 C CA . LEU A 1 472 ? 5.993 -16.400 -9.047 1.00 95.06 472 LEU A CA 1
ATOM 3796 C C . LEU A 1 472 ? 5.559 -16.230 -10.507 1.00 95.06 472 LEU A C 1
ATOM 3798 O O . LEU A 1 472 ? 6.213 -16.769 -11.398 1.00 95.06 472 LEU A O 1
ATOM 3802 N N . ILE A 1 473 ? 4.491 -15.468 -10.760 1.00 94.25 473 ILE A N 1
ATOM 3803 C CA . ILE A 1 473 ? 4.059 -15.126 -12.120 1.00 94.25 473 ILE A CA 1
ATOM 3804 C C . ILE A 1 473 ? 5.132 -14.294 -12.825 1.00 94.25 473 ILE A C 1
ATOM 3806 O O . ILE A 1 473 ? 5.438 -14.569 -13.982 1.00 94.25 473 ILE A O 1
ATOM 3810 N N . GLU A 1 474 ? 5.734 -13.327 -12.135 1.00 93.06 474 GLU A N 1
ATOM 3811 C CA . GLU A 1 474 ? 6.836 -12.520 -12.669 1.00 93.06 474 GLU A CA 1
ATOM 3812 C C . GLU A 1 474 ? 8.055 -13.383 -13.017 1.00 93.06 474 GLU A C 1
ATOM 3814 O O . GLU A 1 474 ? 8.491 -13.377 -14.163 1.00 93.06 474 GLU A O 1
ATOM 3819 N N . LYS A 1 475 ? 8.494 -14.265 -12.109 1.00 92.94 475 LYS A N 1
ATOM 3820 C CA . LYS A 1 475 ? 9.554 -15.251 -12.403 1.00 92.94 475 LYS A CA 1
ATOM 3821 C C . LYS A 1 475 ? 9.227 -16.157 -13.590 1.00 92.94 475 LYS A C 1
ATOM 3823 O O . LYS A 1 475 ? 10.112 -16.540 -14.353 1.00 92.94 475 LYS A O 1
ATOM 3828 N N . GLY A 1 476 ? 7.957 -16.539 -13.742 1.00 91.38 476 GLY A N 1
ATOM 3829 C CA . GLY A 1 476 ? 7.488 -17.302 -14.898 1.00 91.38 476 GLY A CA 1
ATOM 3830 C C . GLY A 1 476 ? 7.602 -16.519 -16.211 1.00 91.38 476 GLY A C 1
ATOM 3831 O O . GLY A 1 476 ? 7.880 -17.112 -17.251 1.00 91.38 476 GLY A O 1
ATOM 3832 N N . LYS A 1 477 ? 7.426 -15.192 -16.169 1.00 90.38 477 LYS A N 1
ATOM 3833 C CA . LYS A 1 477 ? 7.626 -14.292 -17.315 1.00 90.38 477 LYS A CA 1
ATOM 3834 C C . LYS A 1 477 ? 9.106 -14.048 -17.610 1.00 90.38 477 LYS A C 1
ATOM 3836 O O . LYS A 1 477 ? 9.467 -14.062 -18.780 1.00 90.38 477 LYS A O 1
ATOM 3841 N N . GLU A 1 478 ? 9.948 -13.898 -16.591 1.00 88.69 478 GLU A N 1
ATOM 3842 C CA . GLU A 1 478 ? 11.400 -13.721 -16.750 1.00 88.69 478 GLU A CA 1
ATOM 3843 C C . GLU A 1 478 ? 12.041 -14.937 -17.426 1.00 88.69 478 GLU A C 1
ATOM 3845 O O . GLU A 1 478 ? 12.706 -14.789 -18.445 1.00 88.69 478 GLU A O 1
ATOM 3850 N N . LYS A 1 479 ? 11.750 -16.160 -16.953 1.00 85.69 479 LYS A N 1
ATOM 3851 C CA . LYS A 1 479 ? 12.251 -17.392 -17.599 1.00 85.69 479 LYS A CA 1
ATOM 3852 C C . LYS A 1 479 ? 11.862 -17.496 -19.069 1.00 85.69 479 LYS A C 1
ATOM 3854 O O . LYS A 1 479 ? 12.583 -18.074 -19.874 1.00 85.69 479 LYS A O 1
ATOM 3859 N N . LYS A 1 480 ? 10.691 -16.963 -19.416 1.00 78.94 480 LYS A N 1
ATOM 3860 C CA . LYS A 1 480 ? 10.253 -16.892 -20.803 1.00 78.94 480 LYS A CA 1
ATOM 3861 C C . LYS A 1 480 ? 11.127 -15.921 -21.600 1.00 78.94 480 LYS A C 1
ATOM 3863 O O . LYS A 1 480 ? 11.451 -16.230 -22.739 1.00 78.94 480 LYS A O 1
ATOM 3868 N N . GLU A 1 481 ? 11.453 -14.752 -21.060 1.00 76.94 481 GLU A N 1
ATOM 3869 C CA . GLU A 1 481 ? 12.317 -13.778 -21.738 1.00 76.94 481 GLU A CA 1
ATOM 3870 C C . GLU A 1 481 ? 13.735 -14.324 -21.922 1.00 76.94 481 GLU A C 1
ATOM 3872 O O . GLU A 1 481 ? 14.237 -14.247 -23.038 1.00 76.94 481 GLU A O 1
ATOM 3877 N N . GLU A 1 482 ? 14.294 -15.000 -20.913 1.00 75.19 482 GLU A N 1
ATOM 3878 C CA . GLU A 1 482 ? 15.606 -15.660 -21.002 1.00 75.19 482 GLU A CA 1
ATOM 3879 C C . GLU A 1 482 ? 15.671 -16.690 -22.148 1.00 75.19 482 GLU A C 1
ATOM 3881 O O . GLU A 1 482 ? 16.590 -16.633 -22.959 1.00 75.19 482 GLU A O 1
ATOM 3886 N N . GLU A 1 483 ? 14.680 -17.584 -22.293 1.00 65.38 483 GLU A N 1
ATOM 3887 C CA . GLU A 1 483 ? 14.656 -18.536 -23.423 1.00 65.38 483 GLU A CA 1
ATOM 3888 C C . GLU A 1 483 ? 14.446 -17.843 -24.776 1.00 65.38 483 GLU A C 1
ATOM 3890 O O . GLU A 1 483 ? 15.012 -18.267 -25.783 1.00 65.38 483 GLU A O 1
ATOM 3895 N N . THR A 1 484 ? 13.643 -16.772 -24.819 1.00 61.50 484 THR A N 1
ATOM 3896 C CA . THR A 1 484 ? 13.416 -16.035 -26.074 1.00 61.50 484 THR A CA 1
ATOM 3897 C C . THR A 1 484 ? 14.683 -15.292 -26.508 1.00 61.50 484 THR A C 1
ATOM 3899 O O . THR A 1 484 ? 14.944 -15.179 -27.703 1.00 61.50 484 THR A O 1
ATOM 3902 N N . GLU A 1 485 ? 15.466 -14.782 -25.554 1.00 57.72 485 GLU A N 1
ATOM 3903 C CA . GLU A 1 485 ? 16.767 -14.166 -25.811 1.00 57.72 485 GLU A CA 1
ATOM 3904 C C . GLU A 1 485 ? 17.803 -15.205 -26.253 1.00 57.72 485 GLU A C 1
ATOM 3906 O O . GLU A 1 485 ? 18.475 -14.971 -27.256 1.00 57.72 485 GLU A O 1
ATOM 3911 N N . GLU A 1 486 ? 17.863 -16.374 -25.606 1.00 53.97 486 GLU A N 1
ATOM 3912 C CA . GLU A 1 486 ? 18.802 -17.452 -25.954 1.00 53.97 486 GLU A CA 1
ATOM 3913 C C . GLU A 1 486 ? 18.509 -18.057 -27.351 1.00 53.97 486 GLU A C 1
ATOM 3915 O O . GLU A 1 486 ? 19.436 -18.379 -28.094 1.00 53.97 486 GLU A O 1
ATOM 3920 N N . GLU A 1 487 ? 17.241 -18.123 -27.789 1.00 50.25 487 GLU A N 1
ATOM 3921 C CA . GLU A 1 487 ? 16.873 -18.498 -29.172 1.00 50.25 487 GLU A CA 1
ATOM 3922 C C . GLU A 1 487 ? 17.145 -17.382 -30.207 1.00 50.25 487 GLU A C 1
ATOM 3924 O O . GLU A 1 487 ? 17.321 -17.658 -31.398 1.00 50.25 487 GLU A O 1
ATOM 3929 N N . LEU A 1 488 ? 17.199 -16.115 -29.782 1.00 48.59 488 LEU A N 1
ATOM 3930 C CA . LEU A 1 488 ? 17.477 -14.953 -30.639 1.00 48.59 488 LEU A CA 1
ATOM 3931 C C . LEU A 1 488 ? 18.974 -14.620 -30.769 1.00 48.59 488 LEU A C 1
ATOM 3933 O O . LEU A 1 488 ? 19.310 -13.672 -31.492 1.00 48.59 488 LEU A O 1
ATOM 3937 N N . GLU A 1 489 ? 19.856 -15.380 -30.117 1.00 50.12 489 GLU A N 1
ATOM 3938 C CA . GLU A 1 489 ? 21.316 -15.286 -30.256 1.00 50.12 489 GLU A CA 1
ATOM 3939 C C . GLU A 1 489 ? 21.876 -16.043 -31.483 1.00 50.12 489 GLU A C 1
ATOM 3941 O O . GLU A 1 489 ? 23.067 -15.933 -31.776 1.00 50.12 489 GLU A O 1
ATOM 3946 N N . GLU A 1 490 ? 21.054 -16.755 -32.270 1.00 49.09 490 GLU A N 1
ATOM 3947 C CA . GLU A 1 490 ? 21.536 -17.492 -33.458 1.00 49.09 490 GLU A CA 1
ATOM 3948 C C . GLU A 1 490 ? 21.569 -16.687 -34.787 1.00 49.09 490 GLU A C 1
ATOM 3950 O O . GLU A 1 490 ? 22.059 -17.205 -35.794 1.00 49.09 490 GLU A O 1
ATOM 3955 N N . GLU A 1 491 ? 21.161 -15.406 -34.818 1.00 51.53 491 GLU A N 1
ATOM 3956 C CA . GLU A 1 491 ? 21.513 -14.468 -35.910 1.00 51.53 491 GLU A CA 1
ATOM 3957 C C . GLU A 1 491 ? 22.244 -13.230 -35.353 1.00 51.53 491 GLU A C 1
ATOM 3959 O O . GLU A 1 491 ? 21.762 -12.614 -34.400 1.00 51.53 491 GLU A O 1
ATOM 3964 N N . PRO A 1 492 ? 23.409 -12.842 -35.910 1.00 52.28 492 PRO A N 1
ATOM 3965 C CA . PRO A 1 492 ? 24.418 -12.102 -35.166 1.00 52.28 492 PRO A CA 1
ATOM 3966 C C . PRO A 1 492 ? 24.002 -10.642 -34.983 1.00 52.28 492 PRO A C 1
ATOM 3968 O O . PRO A 1 492 ? 24.104 -9.827 -35.901 1.00 52.28 492 PRO A O 1
ATOM 3971 N N . ALA A 1 493 ? 23.588 -10.290 -33.765 1.00 57.09 493 ALA A N 1
ATOM 3972 C CA . ALA A 1 493 ? 23.475 -8.900 -33.328 1.00 57.09 493 ALA A CA 1
ATOM 3973 C C . ALA A 1 493 ? 24.781 -8.111 -33.578 1.00 57.09 493 ALA A C 1
ATOM 3975 O O . ALA A 1 493 ? 24.724 -6.921 -33.877 1.00 57.09 493 ALA A O 1
ATOM 3976 N N . GLU A 1 494 ? 25.929 -8.804 -33.580 1.00 64.50 494 GLU A N 1
ATOM 3977 C CA . GLU A 1 494 ? 27.246 -8.248 -33.910 1.00 64.50 494 GLU A CA 1
ATOM 3978 C C . GLU A 1 494 ? 27.295 -7.574 -35.296 1.00 64.50 494 GLU A C 1
ATOM 3980 O O . GLU A 1 494 ? 27.862 -6.493 -35.418 1.00 64.50 494 GLU A O 1
ATOM 3985 N N . GLU A 1 495 ? 26.660 -8.135 -36.336 1.00 66.69 495 GLU A N 1
ATOM 3986 C CA . GLU A 1 495 ? 26.748 -7.566 -37.695 1.00 66.69 495 GLU A CA 1
ATOM 3987 C C . GLU A 1 495 ? 25.998 -6.229 -37.825 1.00 66.69 495 GLU A C 1
ATOM 3989 O O . GLU A 1 495 ? 26.402 -5.353 -38.588 1.00 66.69 495 GLU A O 1
ATOM 3994 N N . ILE A 1 496 ? 24.898 -6.054 -37.085 1.00 75.50 496 ILE A N 1
ATOM 3995 C CA . ILE A 1 496 ? 24.099 -4.821 -37.143 1.00 75.50 496 ILE A CA 1
ATOM 3996 C C . ILE A 1 496 ? 24.781 -3.704 -36.353 1.00 75.50 496 ILE A C 1
ATOM 3998 O O . ILE A 1 496 ? 24.780 -2.553 -36.799 1.00 75.50 496 ILE A O 1
ATOM 4002 N N . ASP A 1 497 ? 25.394 -4.044 -35.218 1.00 83.69 497 ASP A N 1
ATOM 4003 C CA . ASP A 1 497 ? 26.186 -3.095 -34.443 1.00 83.69 497 ASP A CA 1
ATOM 4004 C C . ASP A 1 497 ? 27.389 -2.602 -35.258 1.00 83.69 497 ASP A C 1
ATOM 4006 O O . ASP A 1 497 ? 27.611 -1.393 -35.336 1.00 83.69 497 ASP A O 1
ATOM 4010 N N . GLU A 1 498 ? 28.113 -3.498 -35.941 1.00 87.94 498 GLU A N 1
ATOM 4011 C CA . GLU A 1 498 ? 29.233 -3.119 -36.813 1.00 87.94 498 GLU A CA 1
ATOM 4012 C C . GLU A 1 498 ? 28.807 -2.116 -37.902 1.00 87.94 498 GLU A C 1
ATOM 4014 O O . GLU A 1 498 ? 29.400 -1.038 -38.003 1.00 87.94 498 GLU A O 1
ATOM 4019 N N . GLU A 1 499 ? 27.739 -2.392 -38.663 1.00 88.19 499 GLU A N 1
ATOM 4020 C CA . GLU A 1 499 ? 27.272 -1.468 -39.710 1.00 88.19 499 GLU A CA 1
ATOM 4021 C C . GLU A 1 499 ? 26.767 -0.127 -39.150 1.00 88.19 499 GLU A C 1
ATOM 4023 O O . GLU A 1 499 ? 26.969 0.926 -39.767 1.00 88.19 499 GLU A O 1
ATOM 4028 N N . PHE A 1 500 ? 26.117 -0.137 -37.981 1.00 92.25 500 PHE A N 1
ATOM 4029 C CA . PHE A 1 500 ? 25.677 1.082 -37.305 1.00 92.25 500 PHE A CA 1
ATOM 4030 C C . PHE A 1 500 ? 26.871 1.960 -36.911 1.00 92.25 500 PHE A C 1
ATOM 4032 O O . PHE A 1 500 ? 26.875 3.164 -37.196 1.00 92.25 500 PHE A O 1
ATOM 4039 N N . PHE A 1 501 ? 27.887 1.366 -36.276 1.00 91.44 501 PHE A N 1
ATOM 4040 C CA . PHE A 1 501 ? 29.083 2.083 -35.841 1.00 91.44 501 PHE A CA 1
ATOM 4041 C C . PHE A 1 501 ? 29.884 2.628 -37.023 1.00 91.44 501 PHE A C 1
ATOM 4043 O O . PHE A 1 501 ? 30.306 3.782 -36.962 1.00 91.44 501 PHE A O 1
ATOM 4050 N N . GLU A 1 502 ? 30.019 1.874 -38.117 1.00 91.00 502 GLU A N 1
ATOM 4051 C CA . GLU A 1 502 ? 30.707 2.345 -39.326 1.00 91.00 502 GLU A CA 1
ATOM 4052 C C . GLU A 1 502 ? 30.058 3.611 -39.911 1.00 91.00 502 GLU A C 1
ATOM 4054 O O . GLU A 1 502 ? 30.742 4.587 -40.226 1.00 91.00 502 GLU A O 1
ATOM 4059 N N . ILE A 1 503 ? 28.728 3.636 -40.054 1.00 92.12 503 ILE A N 1
ATOM 4060 C CA . ILE A 1 503 ? 28.031 4.800 -40.629 1.00 92.12 503 ILE A CA 1
ATOM 4061 C C . ILE A 1 503 ? 28.089 5.984 -39.667 1.00 92.12 503 ILE A C 1
ATOM 4063 O O . ILE A 1 503 ? 28.280 7.123 -40.103 1.00 92.12 503 ILE A O 1
ATOM 4067 N N . LYS A 1 504 ? 27.933 5.722 -38.367 1.00 94.44 504 LYS A N 1
ATOM 4068 C CA . LYS A 1 504 ? 28.009 6.750 -37.335 1.00 94.44 504 LYS A CA 1
ATOM 4069 C C . LYS A 1 504 ? 29.389 7.406 -37.300 1.00 94.44 504 LYS A C 1
ATOM 4071 O O . LYS A 1 504 ? 29.460 8.631 -37.310 1.00 94.44 504 LYS A O 1
ATOM 4076 N N . GLU A 1 505 ? 30.463 6.618 -37.341 1.00 93.38 505 GLU A N 1
ATOM 4077 C CA . GLU A 1 505 ? 31.837 7.127 -37.402 1.00 93.38 505 GLU A CA 1
ATOM 4078 C C . GLU A 1 505 ? 32.037 8.010 -38.643 1.00 93.38 505 GLU A C 1
ATOM 4080 O O . GLU A 1 505 ? 32.567 9.113 -38.534 1.00 93.38 505 GLU A O 1
ATOM 4085 N N . ILE A 1 506 ? 31.538 7.601 -39.817 1.00 90.06 506 ILE A N 1
ATOM 4086 C CA . ILE A 1 506 ? 31.622 8.425 -41.036 1.00 90.06 506 ILE A CA 1
ATOM 4087 C C . ILE A 1 506 ? 30.898 9.769 -40.865 1.00 90.06 506 ILE A C 1
ATOM 4089 O O . ILE A 1 506 ? 31.409 10.790 -41.331 1.00 90.06 506 ILE A O 1
ATOM 4093 N N . ILE A 1 507 ? 29.721 9.784 -40.233 1.00 92.75 507 ILE A N 1
ATOM 4094 C CA . ILE A 1 507 ? 28.958 11.014 -39.982 1.00 92.75 507 ILE A CA 1
ATOM 4095 C C . ILE A 1 507 ? 29.714 11.925 -39.011 1.00 92.75 507 ILE A C 1
ATOM 4097 O O . ILE A 1 507 ? 29.966 13.075 -39.361 1.00 92.75 507 ILE A O 1
ATOM 4101 N N . GLU A 1 508 ? 30.144 11.414 -37.856 1.00 92.44 508 GLU A N 1
ATOM 4102 C CA . GLU A 1 508 ? 30.879 12.189 -36.843 1.00 92.44 508 GLU A CA 1
ATOM 4103 C C . GLU A 1 508 ? 32.194 12.752 -37.406 1.00 92.44 508 GLU A C 1
ATOM 4105 O O . GLU A 1 508 ? 32.546 13.918 -37.199 1.00 92.44 508 GLU A O 1
ATOM 4110 N N . GLU A 1 509 ? 32.924 11.953 -38.191 1.00 89.38 509 GLU A N 1
ATOM 4111 C CA . GLU A 1 509 ? 34.130 12.430 -38.860 1.00 89.38 509 GLU A CA 1
ATOM 4112 C C . GLU A 1 509 ? 33.831 13.519 -39.895 1.00 89.38 509 GLU A C 1
ATOM 4114 O O . GLU A 1 509 ? 34.663 14.405 -40.115 1.00 89.38 509 GLU A O 1
ATOM 4119 N N . ALA A 1 510 ? 32.680 13.449 -40.567 1.00 88.88 510 ALA A N 1
ATOM 4120 C CA . ALA A 1 510 ? 32.291 14.434 -41.562 1.00 88.88 510 ALA A CA 1
ATOM 4121 C C . ALA A 1 510 ? 31.821 15.738 -40.908 1.00 88.88 510 ALA A C 1
ATOM 4123 O O . ALA A 1 510 ? 32.188 16.813 -41.389 1.00 88.88 510 ALA A O 1
ATOM 4124 N N . GLU A 1 511 ? 31.126 15.662 -39.775 1.00 89.12 511 GLU A N 1
ATOM 4125 C CA . GLU A 1 511 ? 30.782 16.822 -38.952 1.00 89.12 511 GLU A CA 1
ATOM 4126 C C . GLU A 1 511 ? 32.029 17.565 -38.470 1.00 89.12 511 GLU A C 1
ATOM 4128 O O . GLU A 1 511 ? 32.074 18.791 -38.551 1.00 89.12 511 GLU A O 1
ATOM 4133 N N . GLY A 1 512 ? 33.0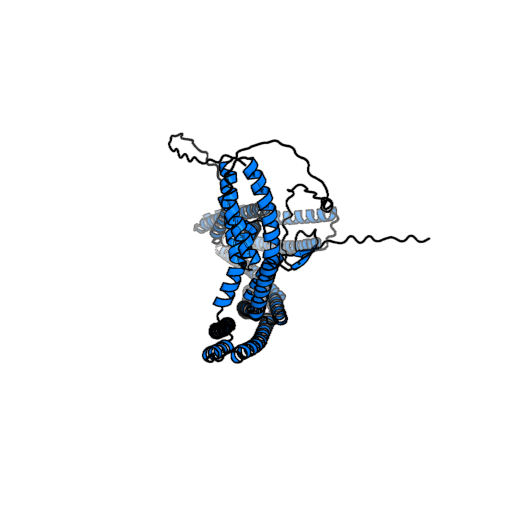90 16.843 -38.088 1.00 85.94 512 GLY A N 1
ATOM 4134 C CA . GLY A 1 512 ? 34.393 17.438 -37.766 1.00 85.94 512 GLY A CA 1
ATOM 4135 C C . GLY A 1 512 ? 35.060 18.184 -38.935 1.00 85.94 512 GLY A C 1
ATOM 4136 O O . GLY A 1 512 ? 36.047 18.891 -38.737 1.00 85.94 512 GLY A O 1
ATOM 4137 N N . LEU A 1 513 ? 34.541 18.036 -40.157 1.00 84.56 513 LEU A N 1
ATOM 4138 C CA . LEU A 1 513 ? 34.946 18.775 -41.356 1.00 84.56 513 LEU A CA 1
ATOM 4139 C C . LEU A 1 513 ? 33.895 19.809 -41.803 1.00 84.56 513 LEU A C 1
ATOM 4141 O O . LEU A 1 513 ? 33.964 20.273 -42.946 1.00 84.56 513 LEU A O 1
ATOM 4145 N N . ASP A 1 514 ? 32.944 20.148 -40.928 1.00 86.19 514 ASP A N 1
ATOM 4146 C CA . ASP A 1 514 ? 31.774 20.999 -41.176 1.00 86.19 514 ASP A CA 1
ATOM 4147 C C . ASP A 1 514 ? 30.800 20.439 -42.234 1.00 86.19 514 ASP A C 1
ATOM 4149 O O . ASP A 1 514 ? 30.067 21.181 -42.897 1.00 86.19 514 ASP A O 1
ATOM 4153 N N . LEU A 1 515 ? 30.771 19.115 -42.417 1.00 87.69 515 LEU A N 1
ATOM 4154 C CA . LEU A 1 515 ? 29.883 18.432 -43.359 1.00 87.69 515 LEU A CA 1
ATOM 4155 C C . LEU A 1 515 ? 28.734 17.754 -42.614 1.00 87.69 515 LEU A C 1
ATOM 4157 O O . LEU A 1 515 ? 28.918 16.712 -41.997 1.00 87.69 515 LEU A O 1
ATOM 4161 N N . LYS A 1 516 ? 27.530 18.321 -42.711 1.00 91.31 516 LYS A N 1
ATOM 4162 C CA . LYS A 1 516 ? 26.355 17.821 -41.979 1.00 91.31 516 LYS A CA 1
ATOM 4163 C C . LYS A 1 516 ? 25.538 16.807 -42.780 1.00 91.31 516 LYS A C 1
ATOM 4165 O O . LYS A 1 516 ? 25.276 17.025 -43.970 1.00 91.31 516 LYS A O 1
ATOM 4170 N N . PHE A 1 517 ? 25.047 15.761 -42.108 1.00 94.38 517 PHE A N 1
ATOM 4171 C CA . PHE A 1 517 ? 24.184 14.724 -42.685 1.00 94.38 517 PHE A CA 1
ATOM 4172 C C . PHE A 1 517 ? 22.886 14.567 -41.877 1.00 94.38 517 PHE A C 1
ATOM 4174 O O . PHE A 1 517 ? 22.567 13.461 -41.443 1.00 94.38 517 PHE A O 1
ATOM 4181 N N . PRO A 1 518 ? 22.038 15.611 -41.785 1.00 93.19 518 PRO A N 1
ATOM 4182 C CA . PRO A 1 518 ? 20.899 15.626 -40.858 1.00 93.19 518 PRO A CA 1
ATOM 4183 C C . PRO A 1 518 ? 19.905 14.481 -41.093 1.00 93.19 518 PRO A C 1
ATOM 4185 O O . PRO A 1 518 ? 19.287 13.962 -40.170 1.00 93.19 518 PRO A O 1
ATOM 4188 N N . LYS A 1 519 ? 19.750 14.048 -42.351 1.00 95.06 519 LYS A N 1
ATOM 4189 C CA . LYS A 1 519 ? 18.894 12.906 -42.687 1.00 95.06 519 LYS A CA 1
ATOM 4190 C C . LYS A 1 519 ? 19.544 11.559 -42.345 1.00 95.06 519 LYS A C 1
ATOM 4192 O O . LYS A 1 519 ? 18.825 10.631 -42.003 1.00 95.06 519 LYS A O 1
ATOM 4197 N N . GLY A 1 520 ? 20.869 11.446 -42.455 1.00 94.81 520 GLY A N 1
ATOM 4198 C CA . GLY A 1 520 ? 21.608 10.246 -42.052 1.00 94.81 520 GLY A CA 1
ATOM 4199 C C . GLY A 1 520 ? 21.587 10.065 -40.535 1.00 94.81 520 GLY A C 1
ATOM 4200 O O . GLY A 1 520 ? 21.258 8.982 -40.070 1.00 94.81 520 GLY A O 1
ATOM 4201 N N . GLU A 1 521 ? 21.831 11.144 -39.787 1.00 95.12 521 GLU A N 1
ATOM 4202 C CA . GLU A 1 521 ? 21.744 11.188 -38.317 1.00 95.12 521 GLU A CA 1
ATOM 4203 C C . GLU A 1 521 ? 20.356 10.766 -37.829 1.00 95.12 521 GLU A C 1
ATOM 4205 O O . GLU A 1 521 ? 20.232 9.820 -37.057 1.00 95.12 521 GLU A O 1
ATOM 4210 N N . HIS A 1 522 ? 19.301 11.380 -38.375 1.00 96.25 522 HIS A N 1
ATOM 4211 C CA . HIS A 1 522 ? 17.925 11.026 -38.028 1.00 96.25 522 HIS A CA 1
ATOM 4212 C C . HIS A 1 522 ? 17.615 9.541 -38.271 1.00 96.25 522 HIS A C 1
ATOM 4214 O O . HIS A 1 522 ? 16.956 8.903 -37.455 1.00 96.25 522 HIS A O 1
ATOM 4220 N N . LEU A 1 523 ? 18.090 8.972 -39.385 1.00 96.62 523 LEU A N 1
ATOM 4221 C CA . LEU A 1 523 ? 17.888 7.555 -39.697 1.00 96.62 523 LEU A CA 1
ATOM 4222 C C . LEU A 1 523 ? 18.640 6.633 -38.725 1.00 96.62 523 LEU A C 1
ATOM 4224 O O . LEU A 1 523 ? 18.111 5.580 -38.372 1.00 96.62 523 LEU A O 1
ATOM 4228 N N . LEU A 1 524 ? 19.832 7.017 -38.258 1.00 95.00 524 LEU A N 1
ATOM 4229 C CA . LEU A 1 524 ? 20.544 6.273 -37.215 1.00 95.00 524 LEU A CA 1
ATOM 4230 C C . LEU A 1 524 ? 19.829 6.373 -35.860 1.00 95.00 524 LEU A C 1
ATOM 4232 O O . LEU A 1 524 ? 19.700 5.368 -35.162 1.00 95.00 524 LEU A O 1
ATOM 4236 N N . ASP A 1 525 ? 19.293 7.538 -35.501 1.00 94.88 525 ASP A N 1
ATOM 4237 C CA . ASP A 1 525 ? 18.502 7.692 -34.276 1.00 94.88 525 ASP A CA 1
ATOM 4238 C C . ASP A 1 525 ? 17.223 6.847 -34.310 1.00 94.88 525 ASP A C 1
ATOM 4240 O O . ASP A 1 525 ? 16.867 6.201 -33.320 1.00 94.88 525 ASP A O 1
ATOM 4244 N N . GLU A 1 526 ? 16.536 6.808 -35.454 1.00 95.19 526 GLU A N 1
ATOM 4245 C CA . GLU A 1 526 ? 15.399 5.914 -35.672 1.00 95.19 526 GLU A CA 1
ATOM 4246 C C . GLU A 1 526 ? 15.816 4.445 -35.597 1.00 95.19 526 GLU A C 1
ATOM 4248 O O . GLU A 1 526 ? 15.128 3.655 -34.955 1.00 95.19 526 GLU A O 1
ATOM 4253 N N . ALA A 1 527 ? 16.949 4.065 -36.196 1.00 93.81 527 ALA A N 1
ATOM 4254 C CA . ALA A 1 527 ? 17.468 2.704 -36.099 1.00 93.81 527 ALA A CA 1
ATOM 4255 C C . ALA A 1 527 ? 17.728 2.294 -34.644 1.00 93.81 527 ALA A C 1
ATOM 4257 O O . ALA A 1 527 ? 17.286 1.227 -34.225 1.00 93.81 527 ALA A O 1
ATOM 4258 N N . LYS A 1 528 ? 18.358 3.166 -33.849 1.00 91.62 528 LYS A N 1
ATOM 4259 C CA . LYS A 1 528 ? 18.620 2.932 -32.423 1.00 91.62 528 LYS A CA 1
ATOM 4260 C C . LYS A 1 528 ? 17.328 2.801 -31.610 1.00 91.62 528 LYS A C 1
ATOM 4262 O O . LYS A 1 528 ? 17.237 1.945 -30.730 1.00 91.62 528 LYS A O 1
ATOM 4267 N N . LYS A 1 529 ? 16.314 3.624 -31.905 1.00 92.44 529 LYS A N 1
ATOM 4268 C CA . LYS A 1 529 ? 14.987 3.530 -31.269 1.00 92.44 529 LYS A CA 1
ATOM 4269 C C . LYS A 1 529 ? 14.291 2.215 -31.604 1.00 92.44 529 LYS A C 1
ATOM 4271 O O . LYS A 1 529 ? 13.725 1.596 -30.712 1.00 92.44 529 LYS A O 1
ATOM 4276 N N . GLU A 1 530 ? 14.315 1.795 -32.866 1.00 91.31 530 GLU A N 1
ATOM 4277 C CA . GLU A 1 530 ? 13.702 0.532 -33.289 1.00 91.31 530 GLU A CA 1
ATOM 4278 C C . GLU A 1 530 ? 14.460 -0.682 -32.742 1.00 91.31 530 GLU A C 1
ATOM 4280 O O . GLU A 1 530 ? 13.830 -1.651 -32.320 1.00 91.31 530 GLU A O 1
ATOM 4285 N N . TRP A 1 531 ? 15.787 -0.592 -32.627 1.00 85.50 531 TRP A N 1
ATOM 4286 C CA . TRP A 1 531 ? 16.609 -1.598 -31.957 1.00 85.50 531 TRP A CA 1
ATOM 4287 C C . TRP A 1 531 ? 16.213 -1.780 -30.489 1.00 85.50 531 TRP A C 1
ATOM 4289 O O . TRP A 1 531 ? 15.944 -2.898 -30.061 1.00 85.50 531 TRP A O 1
ATOM 4299 N N . GLY A 1 532 ? 16.075 -0.680 -29.738 1.00 81.19 532 GLY A N 1
ATOM 4300 C CA . GLY A 1 532 ? 15.640 -0.715 -28.335 1.00 81.19 532 GLY A CA 1
ATOM 4301 C C . GLY A 1 532 ? 14.218 -1.251 -28.125 1.00 81.19 532 GLY A C 1
ATOM 4302 O O . GLY A 1 532 ? 13.883 -1.672 -27.024 1.00 81.19 532 GLY A O 1
ATOM 4303 N N . LYS A 1 533 ? 13.384 -1.270 -29.174 1.00 89.25 533 LYS A N 1
ATOM 4304 C CA . LYS A 1 533 ? 12.049 -1.893 -29.162 1.00 89.25 533 LYS A CA 1
ATOM 4305 C C . LYS A 1 533 ? 12.064 -3.377 -29.551 1.00 89.25 533 LYS A C 1
ATOM 4307 O O . LYS A 1 533 ? 11.003 -3.991 -29.589 1.00 89.25 533 LYS A O 1
ATOM 4312 N N . GLY A 1 534 ? 13.221 -3.938 -29.906 1.00 82.69 534 GLY A N 1
ATOM 4313 C CA . GLY A 1 534 ? 13.345 -5.297 -30.440 1.00 82.69 534 GLY A CA 1
ATOM 4314 C C . GLY A 1 534 ? 12.991 -5.437 -31.930 1.00 82.69 534 GLY A C 1
ATOM 4315 O O . GLY A 1 534 ? 13.006 -6.545 -32.465 1.00 82.69 534 GLY A O 1
ATOM 4316 N N . ASN A 1 535 ? 12.719 -4.338 -32.643 1.00 89.06 535 ASN A N 1
ATOM 4317 C CA . ASN A 1 535 ? 12.357 -4.346 -34.066 1.00 89.06 535 ASN A CA 1
ATOM 4318 C C . ASN A 1 535 ? 13.609 -4.397 -34.965 1.00 89.06 535 ASN A C 1
ATOM 4320 O O . ASN A 1 535 ? 13.917 -3.445 -35.691 1.00 89.06 535 ASN A O 1
ATOM 4324 N N . ARG A 1 536 ? 14.339 -5.521 -34.931 1.00 86.38 536 ARG A N 1
ATOM 4325 C CA . ARG A 1 536 ? 15.642 -5.688 -35.612 1.00 86.38 536 ARG A CA 1
ATOM 4326 C C . ARG A 1 536 ? 15.589 -5.431 -37.127 1.00 86.38 536 ARG A C 1
ATOM 4328 O O . ARG A 1 536 ? 16.471 -4.762 -37.662 1.00 86.38 536 ARG A O 1
ATOM 4335 N N . ASP A 1 537 ? 14.536 -5.880 -37.812 1.00 88.94 537 ASP A N 1
ATOM 4336 C CA . ASP A 1 537 ? 14.377 -5.671 -39.262 1.00 88.94 537 ASP A CA 1
ATOM 4337 C C . ASP A 1 537 ? 14.251 -4.189 -39.631 1.00 88.94 537 ASP A C 1
ATOM 4339 O O . ASP A 1 537 ? 14.874 -3.718 -40.585 1.00 88.94 537 ASP A O 1
ATOM 4343 N N . GLN A 1 538 ? 13.473 -3.436 -38.850 1.00 92.25 538 GLN A N 1
ATOM 4344 C CA . GLN A 1 538 ? 13.259 -2.012 -39.091 1.00 92.25 538 GLN A CA 1
ATOM 4345 C C . GLN A 1 538 ? 14.522 -1.203 -38.782 1.00 92.25 538 GLN A C 1
ATOM 4347 O O . GLN A 1 538 ? 14.846 -0.265 -39.514 1.00 92.25 538 GLN A O 1
ATOM 4352 N N . ALA A 1 539 ? 15.260 -1.591 -37.736 1.00 92.50 539 ALA A N 1
ATOM 4353 C CA . ALA A 1 539 ? 16.557 -1.010 -37.414 1.00 92.50 539 ALA A CA 1
ATOM 4354 C C . ALA A 1 539 ? 17.561 -1.210 -38.562 1.00 92.50 539 ALA A C 1
ATOM 4356 O O . ALA A 1 539 ? 18.155 -0.237 -39.029 1.00 92.50 539 ALA A O 1
ATOM 4357 N N . ARG A 1 540 ? 17.671 -2.436 -39.097 1.00 91.38 540 ARG A N 1
ATOM 4358 C CA . ARG A 1 540 ? 18.530 -2.755 -40.251 1.00 91.38 540 ARG A CA 1
ATOM 4359 C C . ARG A 1 540 ? 18.123 -1.971 -41.503 1.00 91.38 540 ARG A C 1
ATOM 4361 O O . ARG A 1 540 ? 18.978 -1.434 -42.203 1.00 91.38 540 ARG A O 1
ATOM 4368 N N . GLU A 1 541 ? 16.823 -1.838 -41.772 1.00 95.00 541 GLU A N 1
ATOM 4369 C CA . GLU A 1 541 ? 16.334 -1.029 -42.895 1.00 95.00 541 GLU A CA 1
ATOM 4370 C C . GLU A 1 541 ? 16.730 0.453 -42.755 1.00 95.00 541 GLU A C 1
ATOM 4372 O O . GLU A 1 541 ? 17.101 1.100 -43.737 1.00 95.00 541 GLU A O 1
ATOM 4377 N N . ASN A 1 542 ? 16.668 1.000 -41.539 1.00 95.44 542 ASN A N 1
ATOM 4378 C CA . ASN A 1 542 ? 17.040 2.387 -41.266 1.00 95.44 542 ASN A CA 1
ATOM 4379 C C . ASN A 1 542 ? 18.557 2.618 -41.371 1.00 95.44 542 ASN A C 1
ATOM 4381 O O . ASN A 1 542 ? 18.968 3.619 -41.961 1.00 95.44 542 ASN A O 1
ATOM 4385 N N . ILE A 1 543 ? 19.381 1.671 -40.907 1.00 95.12 543 ILE A N 1
ATOM 4386 C CA . ILE A 1 543 ? 20.845 1.672 -41.093 1.00 95.12 543 ILE A CA 1
ATOM 4387 C C . ILE A 1 543 ? 21.190 1.683 -42.585 1.00 95.12 543 ILE A C 1
ATOM 4389 O O . ILE A 1 543 ? 21.930 2.550 -43.049 1.00 95.12 543 ILE A O 1
ATOM 4393 N N . GLU A 1 544 ? 20.573 0.807 -43.378 1.00 95.12 544 GLU A N 1
ATOM 4394 C CA . GLU A 1 544 ? 20.806 0.749 -44.823 1.00 95.12 544 GLU A CA 1
ATOM 4395 C C . GLU A 1 544 ? 20.357 2.046 -45.528 1.00 95.12 544 GLU A C 1
ATOM 4397 O O . GLU A 1 544 ? 21.031 2.552 -46.433 1.00 95.12 544 GLU A O 1
ATOM 4402 N N . LYS A 1 545 ? 19.247 2.661 -45.099 1.00 96.31 545 LYS A N 1
ATOM 4403 C CA . LYS A 1 545 ? 18.833 3.986 -45.598 1.00 96.31 545 LYS A CA 1
ATOM 4404 C C . LYS A 1 545 ? 19.856 5.069 -45.245 1.00 96.31 545 LYS A C 1
ATOM 4406 O O . LYS A 1 545 ? 20.153 5.899 -46.107 1.00 96.31 545 LYS A O 1
ATOM 4411 N N . ALA A 1 546 ? 20.401 5.063 -44.026 1.00 95.94 546 ALA A N 1
ATOM 4412 C CA . ALA A 1 546 ? 21.428 6.012 -43.597 1.00 95.94 546 ALA A CA 1
ATOM 4413 C C . ALA A 1 546 ? 22.704 5.851 -44.438 1.00 95.94 546 ALA A C 1
ATOM 4415 O O . ALA A 1 546 ? 23.206 6.830 -44.996 1.00 95.94 546 ALA A O 1
ATOM 4416 N N . LYS A 1 547 ? 23.155 4.606 -44.642 1.00 95.12 547 LYS A N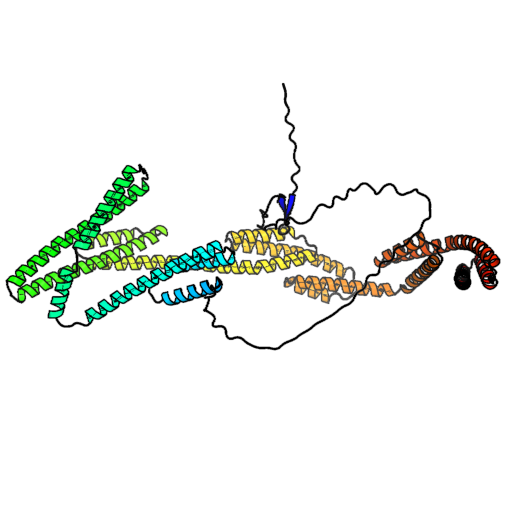 1
ATOM 4417 C CA . LYS A 1 547 ? 24.298 4.242 -45.496 1.00 95.12 547 LYS A CA 1
ATOM 4418 C C . LYS A 1 547 ? 24.154 4.799 -46.907 1.00 95.12 547 LYS A C 1
ATOM 4420 O O . LYS A 1 547 ? 25.079 5.413 -47.446 1.00 95.12 547 LYS A O 1
ATOM 4425 N N . ASN A 1 548 ? 22.974 4.619 -47.499 1.00 94.94 548 ASN A N 1
ATOM 4426 C CA . ASN A 1 548 ? 22.657 5.088 -48.845 1.00 94.94 548 ASN A CA 1
ATOM 4427 C C . ASN A 1 548 ? 22.561 6.624 -48.928 1.00 94.94 548 ASN A C 1
ATOM 4429 O O . ASN A 1 548 ? 23.029 7.226 -49.901 1.00 94.94 548 ASN A O 1
ATOM 4433 N N . GLU A 1 549 ? 22.000 7.282 -47.911 1.00 95.31 549 GLU A N 1
ATOM 4434 C CA . GLU A 1 549 ? 21.949 8.746 -47.820 1.00 95.31 549 GLU A CA 1
ATOM 4435 C C . GLU A 1 549 ? 23.364 9.344 -47.757 1.00 95.31 549 GLU A C 1
ATOM 4437 O O . GLU A 1 549 ? 23.696 10.221 -48.560 1.00 95.31 549 GLU A O 1
ATOM 4442 N N . VAL A 1 550 ? 24.221 8.828 -46.869 1.00 93.31 550 VAL A N 1
ATOM 4443 C CA . VAL A 1 550 ? 25.616 9.274 -46.728 1.00 93.31 550 VAL A CA 1
ATOM 4444 C C . VAL A 1 550 ? 26.388 9.014 -48.023 1.00 93.31 550 VAL A C 1
ATOM 4446 O O . VAL A 1 550 ? 26.945 9.945 -48.606 1.00 93.31 550 VAL A O 1
ATOM 4449 N N . SER A 1 551 ? 26.344 7.787 -48.550 1.00 92.12 551 SER A N 1
ATOM 4450 C CA . SER A 1 551 ? 27.093 7.390 -49.754 1.00 92.12 551 SER A CA 1
ATOM 4451 C C . SER A 1 551 ? 26.698 8.179 -51.007 1.00 92.12 551 SER A C 1
ATOM 4453 O O . SER A 1 551 ? 27.539 8.450 -51.865 1.00 92.12 551 SER A O 1
ATOM 4455 N N . SER A 1 552 ? 25.427 8.575 -51.131 1.00 94.31 552 SER A N 1
ATOM 4456 C CA . SER A 1 552 ? 24.944 9.338 -52.289 1.00 94.31 552 SER A CA 1
ATOM 4457 C C . SER A 1 552 ? 25.283 10.830 -52.221 1.00 94.31 552 SER A C 1
ATOM 4459 O O . SER A 1 552 ? 25.520 11.452 -53.260 1.00 94.31 552 SER A O 1
ATOM 4461 N N . ARG A 1 553 ? 25.336 11.419 -51.019 1.00 94.38 553 ARG A N 1
ATOM 4462 C CA . ARG A 1 553 ? 25.590 12.857 -50.829 1.00 94.38 553 ARG A CA 1
ATOM 4463 C C . ARG A 1 553 ? 27.054 13.213 -50.640 1.00 94.38 553 ARG A C 1
ATOM 4465 O O . ARG A 1 553 ? 27.490 14.251 -51.147 1.00 94.38 553 ARG A O 1
ATOM 4472 N N . LEU A 1 554 ? 27.807 12.353 -49.959 1.00 91.62 554 LEU A N 1
ATOM 4473 C CA . LEU A 1 554 ? 29.217 12.561 -49.641 1.00 91.62 554 LEU A CA 1
ATOM 4474 C C . LEU A 1 554 ? 30.062 12.978 -50.863 1.00 91.62 554 LEU A C 1
ATOM 4476 O O . LEU A 1 554 ? 30.836 13.929 -50.732 1.00 91.62 554 LEU A O 1
ATOM 4480 N N . PRO A 1 555 ? 29.889 12.404 -52.075 1.00 93.50 555 PRO A N 1
ATOM 4481 C CA . PRO A 1 555 ? 30.676 12.819 -53.231 1.00 93.50 555 PRO A CA 1
ATOM 4482 C C . PRO A 1 555 ? 30.465 14.290 -53.605 1.00 93.50 555 PRO A C 1
ATOM 4484 O O . PRO A 1 555 ? 31.432 15.019 -53.816 1.00 93.50 555 PRO A O 1
ATOM 4487 N N . GLY A 1 556 ? 29.208 14.743 -53.658 1.00 92.50 556 GLY A N 1
ATOM 4488 C CA . GLY A 1 556 ? 28.870 16.115 -54.047 1.00 92.50 556 GLY A CA 1
ATOM 4489 C C . GLY A 1 556 ? 29.358 17.146 -53.031 1.00 92.50 556 GLY A C 1
ATOM 4490 O O . GLY A 1 556 ? 29.816 18.228 -53.408 1.00 92.50 556 GLY A O 1
ATOM 4491 N N . ILE A 1 557 ? 29.315 16.785 -51.750 1.00 91.00 557 ILE A N 1
ATOM 4492 C CA . ILE A 1 557 ? 29.839 17.603 -50.659 1.00 91.00 557 ILE A CA 1
ATOM 4493 C C . ILE A 1 557 ? 31.366 17.724 -50.777 1.00 91.00 557 ILE A C 1
ATOM 4495 O O . ILE A 1 557 ? 31.886 18.839 -50.858 1.00 91.00 557 ILE A O 1
ATOM 4499 N N . ILE A 1 558 ? 32.082 16.598 -50.907 1.00 91.38 558 ILE A N 1
ATOM 4500 C CA . ILE A 1 558 ? 33.542 16.590 -51.086 1.00 91.38 558 ILE A CA 1
ATOM 4501 C C . ILE A 1 558 ? 33.946 17.372 -52.347 1.00 91.38 558 ILE A C 1
ATOM 4503 O O . ILE A 1 558 ? 34.929 18.110 -52.324 1.00 91.38 558 ILE A O 1
ATOM 4507 N N . GLU A 1 559 ? 33.213 17.268 -53.461 1.00 94.44 559 GLU A N 1
ATOM 4508 C CA . GLU A 1 559 ? 33.524 18.041 -54.672 1.00 94.44 559 GLU A CA 1
ATOM 4509 C C . GLU A 1 559 ? 33.466 19.555 -54.446 1.00 94.44 559 GLU A C 1
ATOM 4511 O O . GLU A 1 559 ? 34.302 20.294 -54.985 1.00 94.44 559 GLU A O 1
ATOM 4516 N N . ASN A 1 560 ? 32.478 20.026 -53.685 1.00 93.19 560 ASN A N 1
ATOM 4517 C CA . ASN A 1 560 ? 32.337 21.440 -53.354 1.00 93.19 560 ASN A CA 1
ATOM 4518 C C . ASN A 1 560 ? 33.448 21.894 -52.407 1.00 93.19 560 ASN A C 1
ATOM 4520 O O . ASN A 1 560 ? 34.108 22.898 -52.683 1.00 93.19 560 ASN A O 1
ATOM 4524 N N . GLU A 1 561 ? 33.762 21.085 -51.403 1.00 92.88 561 GLU A N 1
ATOM 4525 C CA . GLU A 1 561 ? 34.876 21.336 -50.497 1.00 92.88 561 GLU A CA 1
ATOM 4526 C C . GLU A 1 561 ? 36.236 21.350 -51.209 1.00 92.88 561 GLU A C 1
ATOM 4528 O O . GLU A 1 561 ? 37.070 22.221 -50.965 1.00 92.88 561 GLU A O 1
ATOM 4533 N N . ILE A 1 562 ? 36.466 20.462 -52.184 1.00 93.88 562 ILE A N 1
ATOM 4534 C CA . ILE A 1 562 ? 37.679 20.483 -53.015 1.00 93.88 562 ILE A CA 1
ATOM 4535 C C . ILE A 1 562 ? 37.800 21.808 -53.787 1.00 93.88 562 ILE A C 1
ATOM 4537 O O . ILE A 1 562 ? 38.919 22.265 -54.055 1.00 93.88 562 ILE A O 1
ATOM 4541 N N . LYS A 1 563 ? 36.686 22.429 -54.203 1.00 95.25 563 LYS A N 1
ATOM 4542 C CA . LYS A 1 563 ? 36.719 23.743 -54.871 1.00 95.25 563 LYS A CA 1
ATOM 4543 C C . LYS A 1 563 ? 37.147 24.828 -53.885 1.00 95.25 563 LYS A C 1
ATOM 4545 O O . LYS A 1 563 ? 38.082 25.558 -54.215 1.00 95.25 563 LYS A O 1
ATOM 4550 N N . GLY A 1 564 ? 36.557 24.863 -52.688 1.00 93.81 564 GLY A N 1
ATOM 4551 C CA . GLY A 1 564 ? 36.949 25.786 -51.616 1.00 93.81 564 GLY A CA 1
ATOM 4552 C C . GLY A 1 564 ? 38.420 25.623 -51.222 1.00 93.81 564 GLY A C 1
ATOM 4553 O O . GLY A 1 564 ? 39.198 26.575 -51.269 1.00 93.81 564 GLY A O 1
ATOM 4554 N N . ALA A 1 565 ? 38.856 24.382 -51.005 1.00 94.38 565 ALA A N 1
ATOM 4555 C CA . ALA A 1 565 ? 40.241 24.017 -50.717 1.00 94.38 565 ALA A CA 1
ATOM 4556 C C . ALA A 1 565 ? 41.239 24.522 -51.777 1.00 94.38 565 ALA A C 1
ATOM 4558 O O . ALA A 1 565 ? 42.346 24.957 -51.455 1.00 94.38 565 ALA A O 1
ATOM 4559 N N . LYS A 1 566 ? 40.876 24.501 -53.069 1.00 95.88 566 LYS A N 1
ATOM 4560 C CA . LYS A 1 566 ? 41.732 25.051 -54.140 1.00 95.88 566 LYS A CA 1
ATOM 4561 C C . LYS A 1 566 ? 41.874 26.565 -54.053 1.00 95.88 566 LYS A C 1
ATOM 4563 O O . LYS A 1 566 ? 42.918 27.087 -54.447 1.00 95.88 566 LYS A O 1
ATOM 4568 N N . GLU A 1 567 ? 40.833 27.271 -53.635 1.00 96.38 567 GLU A N 1
ATOM 4569 C CA . GLU A 1 567 ? 40.880 28.720 -53.440 1.00 96.38 567 GLU A CA 1
ATOM 4570 C C . GLU A 1 567 ? 41.715 29.075 -52.219 1.00 96.38 567 GLU A C 1
ATOM 4572 O O . GLU A 1 567 ? 42.586 29.942 -52.309 1.00 96.38 567 GLU A O 1
ATOM 4577 N N . GLU A 1 568 ? 41.534 28.335 -51.130 1.00 94.75 568 GLU A N 1
ATOM 4578 C CA . GLU A 1 568 ? 42.333 28.474 -49.920 1.00 94.75 568 GLU A CA 1
ATOM 4579 C C . GLU A 1 568 ? 43.823 28.265 -50.209 1.00 94.75 568 GLU A C 1
ATOM 4581 O O . GLU A 1 568 ? 44.637 29.146 -49.944 1.00 94.75 568 GLU A O 1
ATOM 4586 N N . LEU A 1 569 ? 44.186 27.182 -50.904 1.00 95.75 569 LEU A N 1
ATOM 4587 C CA . LEU A 1 569 ? 45.573 26.928 -51.301 1.00 95.75 569 LEU A CA 1
ATOM 4588 C C . LEU A 1 569 ? 46.185 28.061 -52.130 1.00 95.75 569 LEU A C 1
ATOM 4590 O O . LEU A 1 569 ? 47.387 28.314 -52.032 1.00 95.75 569 LEU A O 1
ATOM 4594 N N . LYS A 1 570 ? 45.393 28.746 -52.966 1.00 96.31 570 LYS A N 1
ATOM 4595 C CA . LYS A 1 570 ? 45.880 29.917 -53.710 1.00 96.31 570 LYS A CA 1
ATOM 4596 C C . LYS A 1 570 ? 46.183 31.074 -52.761 1.00 96.31 570 LYS A C 1
ATOM 4598 O O . LYS A 1 570 ? 47.242 31.677 -52.918 1.00 96.31 570 LYS A O 1
ATOM 4603 N N . LYS A 1 571 ? 45.299 31.359 -51.796 1.00 94.94 571 LYS A N 1
ATOM 4604 C CA . LYS A 1 571 ? 45.504 32.405 -50.778 1.00 94.94 571 LYS A CA 1
ATOM 4605 C C . LYS A 1 571 ? 46.760 32.111 -49.948 1.00 94.94 571 LYS A C 1
ATOM 4607 O O . LYS A 1 571 ? 47.684 32.922 -49.936 1.00 94.94 571 LYS A O 1
ATOM 4612 N N . THR A 1 572 ? 46.868 30.896 -49.415 1.00 94.69 572 THR A N 1
ATOM 4613 C CA . THR A 1 572 ? 48.018 30.425 -48.625 1.00 94.69 572 THR A CA 1
ATOM 4614 C C . THR A 1 572 ? 49.332 30.471 -49.413 1.00 94.69 572 THR A C 1
ATOM 4616 O O . THR A 1 572 ? 50.381 30.840 -48.885 1.00 94.69 572 THR A O 1
ATOM 4619 N N . LYS A 1 573 ? 49.301 30.173 -50.720 1.00 95.19 573 LYS A N 1
ATOM 4620 C CA . LYS A 1 573 ? 50.480 30.313 -51.591 1.00 95.19 573 LYS A CA 1
ATOM 4621 C C . LYS A 1 573 ? 50.917 31.766 -51.766 1.00 95.19 573 LYS A C 1
ATOM 4623 O O . LYS A 1 573 ? 52.116 32.025 -51.832 1.00 95.19 573 LYS A O 1
ATOM 4628 N N . VAL A 1 574 ? 49.971 32.700 -51.887 1.00 95.94 574 VAL A N 1
ATOM 4629 C CA . VAL A 1 574 ? 50.271 34.140 -51.996 1.00 95.94 574 VAL A CA 1
ATOM 4630 C C . VAL A 1 574 ? 50.941 34.648 -50.718 1.00 95.94 574 VAL A C 1
ATOM 4632 O O . VAL A 1 574 ? 51.864 35.450 -50.807 1.00 95.94 574 VAL A O 1
ATOM 4635 N N . GLN A 1 575 ? 50.561 34.105 -49.561 1.00 93.19 575 GLN A N 1
ATOM 4636 C CA . GLN A 1 575 ? 51.194 34.377 -48.264 1.00 93.19 575 GLN A CA 1
ATOM 4637 C C . GLN A 1 575 ? 52.586 33.727 -48.105 1.00 93.19 575 GLN A C 1
ATOM 4639 O O . GLN A 1 575 ? 53.249 33.914 -47.091 1.00 93.19 575 GLN A O 1
ATOM 4644 N N . GLY A 1 576 ? 53.073 32.989 -49.111 1.00 94.12 576 GLY A N 1
ATOM 4645 C CA . GLY A 1 576 ? 54.423 32.419 -49.125 1.00 94.12 576 GLY A CA 1
ATOM 4646 C C . GLY A 1 576 ? 54.568 31.073 -48.412 1.00 94.12 576 GLY A C 1
ATOM 4647 O O . GLY A 1 576 ? 55.687 30.567 -48.298 1.00 94.12 576 GLY A O 1
ATOM 4648 N N . ALA A 1 577 ? 53.469 30.458 -47.969 1.00 95.12 577 ALA A N 1
ATOM 4649 C CA . ALA A 1 577 ? 53.509 29.160 -47.309 1.00 95.12 577 ALA A CA 1
ATOM 4650 C C . ALA A 1 577 ? 53.765 27.994 -48.284 1.00 95.12 577 ALA A C 1
ATOM 4652 O O . ALA A 1 577 ? 53.373 28.009 -49.458 1.00 95.12 577 ALA A O 1
ATOM 4653 N N . ASN A 1 578 ? 54.437 26.941 -47.800 1.00 95.19 578 ASN A N 1
ATOM 4654 C CA . ASN A 1 578 ? 54.727 25.754 -48.608 1.00 95.19 578 ASN A CA 1
ATOM 4655 C C . ASN A 1 578 ? 53.502 24.832 -48.719 1.00 95.19 578 ASN A C 1
ATOM 4657 O O . ASN A 1 578 ? 53.273 23.963 -47.881 1.00 95.19 578 ASN A O 1
ATOM 4661 N N . ILE A 1 579 ? 52.773 24.964 -49.824 1.00 97.00 579 ILE A N 1
ATOM 4662 C CA . ILE A 1 579 ? 51.554 24.190 -50.097 1.00 97.00 579 ILE A CA 1
ATOM 4663 C C . ILE A 1 579 ? 51.781 22.846 -50.818 1.00 97.00 579 ILE A C 1
ATOM 4665 O O . ILE A 1 579 ? 50.822 22.231 -51.282 1.00 97.00 579 ILE A O 1
ATOM 4669 N N . SER A 1 580 ? 53.024 22.369 -50.963 1.00 97.25 580 SER A N 1
ATOM 4670 C CA . SER A 1 580 ? 53.318 21.194 -51.809 1.00 97.25 580 SER A CA 1
ATOM 4671 C C . SER A 1 580 ? 52.590 19.926 -51.339 1.00 97.25 580 SER A C 1
ATOM 4673 O O . SER A 1 580 ? 51.939 19.262 -52.143 1.00 97.25 580 SER A O 1
ATOM 4675 N N . LYS A 1 581 ? 52.631 19.635 -50.029 1.00 97.25 581 LYS A N 1
ATOM 4676 C CA . LYS A 1 581 ? 51.962 18.466 -49.428 1.00 97.25 581 LYS A CA 1
ATOM 4677 C C . LYS A 1 581 ? 50.425 18.568 -49.478 1.00 97.25 581 LYS A C 1
ATOM 4679 O O . LYS A 1 581 ? 49.807 17.623 -49.960 1.00 97.25 581 LYS A O 1
ATOM 4684 N N . PRO A 1 582 ? 49.788 19.691 -49.078 1.00 97.44 582 PRO A N 1
ATOM 4685 C CA . PRO A 1 582 ? 48.346 19.867 -49.265 1.00 97.44 582 PRO A CA 1
ATOM 4686 C C . PRO A 1 582 ? 47.871 19.667 -50.713 1.00 97.44 582 PRO A C 1
ATOM 4688 O O . PRO A 1 582 ? 46.859 19.016 -50.953 1.00 97.44 582 PRO A O 1
ATOM 4691 N N . VAL A 1 583 ? 48.619 20.162 -51.707 1.00 97.69 583 VAL A N 1
ATOM 4692 C CA . VAL A 1 583 ? 48.272 19.964 -53.127 1.00 97.69 583 VAL A CA 1
ATOM 4693 C C . VAL A 1 583 ? 48.325 18.488 -53.529 1.00 97.69 583 VAL A C 1
ATOM 4695 O O . VAL A 1 583 ? 47.507 18.049 -54.339 1.00 97.69 583 VAL A O 1
ATOM 4698 N N . GLU A 1 584 ? 49.286 17.721 -53.012 1.00 97.56 584 GLU A N 1
ATOM 4699 C CA . GLU A 1 584 ? 49.370 16.276 -53.251 1.00 97.56 584 GLU A CA 1
ATOM 4700 C C . GLU A 1 584 ? 48.178 15.531 -52.643 1.00 97.56 584 GLU A C 1
ATOM 4702 O O . GLU A 1 584 ? 47.550 14.736 -53.346 1.00 97.56 584 GLU A O 1
ATOM 4707 N N . LEU A 1 585 ? 47.816 15.844 -51.395 1.00 97.12 585 LEU A N 1
ATOM 4708 C CA . LEU A 1 585 ? 46.657 15.259 -50.712 1.00 97.12 585 LEU A CA 1
ATOM 4709 C C . LEU A 1 585 ? 45.353 15.581 -51.449 1.00 97.12 585 LEU A C 1
ATOM 4711 O O . LEU A 1 585 ? 44.604 14.670 -51.785 1.00 97.12 585 LEU A O 1
ATOM 4715 N N . LEU A 1 586 ? 45.144 16.840 -51.845 1.00 96.81 586 LEU A N 1
ATOM 4716 C CA . LEU A 1 586 ? 43.940 17.247 -52.572 1.00 96.81 586 LEU A CA 1
ATOM 4717 C C . LEU A 1 586 ? 43.833 16.594 -53.963 1.00 96.81 586 LEU A C 1
ATOM 4719 O O . LEU A 1 586 ? 42.740 16.303 -54.453 1.00 96.81 586 LEU A O 1
ATOM 4723 N N . LYS A 1 587 ? 44.970 16.329 -54.623 1.00 97.19 587 LYS A N 1
ATOM 4724 C CA . LYS A 1 587 ? 45.003 15.544 -55.869 1.00 97.19 587 LYS A CA 1
ATOM 4725 C C . LYS A 1 587 ? 44.662 14.077 -55.629 1.00 97.19 587 LYS A C 1
ATOM 4727 O O . LYS A 1 587 ? 44.019 13.490 -56.498 1.00 97.19 587 LYS A O 1
ATOM 4732 N N . LYS A 1 588 ? 45.112 13.501 -54.509 1.00 97.31 588 LYS A N 1
ATOM 4733 C CA . LYS A 1 588 ? 44.785 12.130 -54.103 1.00 97.31 588 LYS A CA 1
ATOM 4734 C C . LYS A 1 588 ? 43.285 12.006 -53.827 1.00 97.31 588 LYS A C 1
ATOM 4736 O O . LYS A 1 588 ? 42.656 11.171 -54.464 1.00 97.31 588 LYS A O 1
ATOM 4741 N N . THR A 1 589 ? 42.708 12.918 -53.039 1.00 95.81 589 THR A N 1
ATOM 4742 C CA . THR A 1 589 ? 41.255 13.028 -52.815 1.00 95.81 589 THR A CA 1
ATOM 4743 C C . THR A 1 589 ? 40.490 13.063 -54.137 1.00 95.81 589 THR A C 1
ATOM 4745 O O . THR A 1 589 ? 39.662 12.206 -54.411 1.00 95.81 589 THR A O 1
ATOM 4748 N N . ASN A 1 590 ? 40.825 14.000 -55.029 1.00 95.19 590 ASN A N 1
ATOM 4749 C CA . ASN A 1 590 ? 40.124 14.156 -56.306 1.00 95.19 590 ASN A CA 1
ATOM 4750 C C . ASN A 1 590 ? 40.332 12.979 -57.281 1.00 95.19 590 ASN A C 1
ATOM 4752 O O . ASN A 1 590 ? 39.609 12.873 -58.269 1.00 95.19 590 ASN A O 1
ATOM 4756 N N . ARG A 1 591 ? 41.356 12.141 -57.077 1.00 97.12 591 ARG A N 1
ATOM 4757 C CA . ARG A 1 591 ? 41.536 10.900 -57.839 1.00 97.12 591 ARG A CA 1
ATOM 4758 C C . ARG A 1 591 ? 40.633 9.805 -57.279 1.00 97.12 591 ARG A C 1
ATOM 4760 O O . ARG A 1 591 ? 39.853 9.268 -58.053 1.00 97.12 591 ARG A O 1
ATOM 4767 N N . ALA A 1 592 ? 40.699 9.559 -55.971 1.00 95.25 592 ALA A N 1
ATOM 4768 C CA . ALA A 1 592 ? 39.875 8.567 -55.284 1.00 95.25 592 ALA A CA 1
ATOM 4769 C C . ALA A 1 592 ? 38.377 8.819 -55.530 1.00 95.25 592 ALA A C 1
ATOM 4771 O O . ALA A 1 592 ? 37.653 7.922 -55.950 1.00 95.25 592 ALA A O 1
ATOM 4772 N N . LEU A 1 593 ? 37.951 10.084 -55.456 1.00 94.62 593 LEU A N 1
ATOM 4773 C CA . LEU A 1 593 ? 36.578 10.495 -55.754 1.00 94.62 593 LEU A CA 1
ATOM 4774 C C . LEU A 1 593 ? 36.125 10.136 -57.180 1.00 94.62 593 LEU A C 1
ATOM 4776 O O . LEU A 1 593 ? 34.991 9.725 -57.391 1.00 94.62 593 LEU A O 1
ATOM 4780 N N . LYS A 1 594 ? 37.016 10.260 -58.174 1.00 94.94 594 LYS A N 1
ATOM 4781 C CA . LYS A 1 594 ? 36.725 9.895 -59.575 1.00 94.94 594 LYS A CA 1
ATOM 4782 C C . LYS A 1 594 ? 36.732 8.392 -59.818 1.00 94.94 594 LYS A C 1
ATOM 4784 O O . LYS A 1 594 ? 36.120 7.936 -60.779 1.00 94.94 594 LYS A O 1
ATOM 4789 N N . GLU A 1 595 ? 37.480 7.660 -59.006 1.00 95.75 595 GLU A N 1
ATOM 4790 C CA . GLU A 1 595 ? 37.546 6.201 -59.030 1.00 95.75 595 GLU A CA 1
ATOM 4791 C C . GLU A 1 595 ? 36.359 5.573 -58.276 1.00 95.75 595 GLU A C 1
ATOM 4793 O O . GLU A 1 595 ? 36.122 4.378 -58.420 1.00 95.75 595 GLU A O 1
ATOM 4798 N N . GLY A 1 596 ? 35.574 6.381 -57.552 1.00 91.50 596 GLY A N 1
ATOM 4799 C CA . GLY A 1 596 ? 34.435 5.934 -56.748 1.00 91.50 596 GLY A CA 1
ATOM 4800 C C . GLY A 1 596 ? 34.828 5.416 -55.363 1.00 91.50 596 GLY A C 1
ATOM 4801 O O . GLY A 1 596 ? 33.972 4.910 -54.646 1.00 91.50 596 GLY A O 1
ATOM 4802 N N . ASP A 1 597 ? 36.098 5.550 -54.974 1.00 93.50 597 ASP A N 1
ATOM 4803 C CA . ASP A 1 597 ? 36.603 5.167 -53.655 1.00 93.50 597 ASP A CA 1
ATOM 4804 C C . ASP A 1 597 ? 36.351 6.312 -52.659 1.00 93.50 597 ASP A C 1
ATOM 4806 O O . ASP A 1 597 ? 37.165 7.230 -52.489 1.00 93.50 597 ASP A O 1
ATOM 4810 N N . LEU A 1 598 ? 35.153 6.304 -52.065 1.00 88.88 598 LEU A N 1
ATOM 4811 C CA . LEU A 1 598 ? 34.691 7.364 -51.166 1.00 88.88 598 LEU A CA 1
ATOM 4812 C C . LEU A 1 598 ? 35.476 7.396 -49.856 1.00 88.88 598 LEU A C 1
ATOM 4814 O O . LEU A 1 598 ? 35.834 8.486 -49.409 1.00 88.88 598 LEU A O 1
ATOM 4818 N N . GLN A 1 599 ? 35.812 6.231 -49.301 1.00 87.50 599 GLN A N 1
ATOM 4819 C CA . GLN A 1 599 ? 36.583 6.113 -48.066 1.00 87.50 599 GLN A CA 1
ATOM 4820 C C . GLN A 1 599 ? 37.980 6.716 -48.239 1.00 87.50 599 GLN A C 1
ATOM 4822 O O . GLN A 1 599 ? 38.360 7.642 -47.521 1.00 87.50 599 GLN A O 1
ATOM 4827 N N . GLN A 1 600 ? 38.719 6.301 -49.275 1.00 92.31 600 GLN A N 1
ATOM 4828 C CA . GLN A 1 600 ? 40.046 6.857 -49.534 1.00 92.31 600 GLN A CA 1
ATOM 4829 C C . GLN A 1 600 ? 39.994 8.352 -49.882 1.00 92.31 600 GLN A C 1
ATOM 4831 O O . GLN A 1 600 ? 40.924 9.106 -49.553 1.00 92.31 600 GLN A O 1
ATOM 4836 N N . SER A 1 601 ? 38.939 8.792 -50.577 1.00 93.38 601 SER A N 1
ATOM 4837 C CA . SER A 1 601 ? 38.711 10.207 -50.867 1.00 93.38 601 SER A CA 1
ATOM 4838 C C . SER A 1 601 ? 38.571 11.002 -49.571 1.00 93.38 601 SER A C 1
ATOM 4840 O O . SER A 1 601 ? 39.300 11.979 -49.372 1.00 93.38 601 SER A O 1
ATOM 4842 N N . PHE A 1 602 ? 37.700 10.544 -48.675 1.00 89.81 602 PHE A N 1
ATOM 4843 C CA . PHE A 1 602 ? 37.417 11.177 -47.397 1.00 89.81 602 PHE A CA 1
ATOM 4844 C C . PHE A 1 602 ? 38.653 11.225 -46.483 1.00 89.81 602 PHE A C 1
ATOM 4846 O O . PHE A 1 602 ? 39.070 12.313 -46.086 1.00 89.81 602 PHE A O 1
ATOM 4853 N N . GLU A 1 603 ? 39.359 10.107 -46.285 1.00 91.19 603 GLU A N 1
ATOM 4854 C CA . GLU A 1 603 ? 40.605 10.052 -45.497 1.00 91.19 603 GLU A CA 1
ATOM 4855 C C . GLU A 1 603 ? 41.693 11.004 -46.027 1.00 91.19 603 GLU A C 1
ATOM 4857 O O . GLU A 1 603 ? 42.410 11.683 -45.277 1.00 91.19 603 GLU A O 1
ATOM 4862 N N . SER A 1 604 ? 41.833 11.070 -47.356 1.00 93.69 604 SER A N 1
ATOM 4863 C CA . SER A 1 604 ? 42.800 11.961 -48.002 1.00 93.69 604 SER A CA 1
ATOM 4864 C C . SER A 1 604 ? 42.405 13.431 -47.832 1.00 93.69 604 SER A C 1
ATOM 4866 O O . SER A 1 604 ? 43.282 14.291 -47.718 1.00 93.69 604 SER A O 1
ATOM 4868 N N . PHE A 1 605 ? 41.100 13.723 -47.791 1.00 94.38 605 PHE A N 1
ATOM 4869 C CA . PHE A 1 605 ? 40.576 15.066 -47.560 1.00 94.38 605 PHE A CA 1
ATOM 4870 C C . PHE A 1 605 ? 40.728 15.505 -46.096 1.00 94.38 605 PHE A C 1
ATOM 4872 O O . PHE A 1 605 ? 41.205 16.610 -45.838 1.00 94.38 605 PHE A O 1
ATOM 4879 N N . LYS A 1 606 ? 40.459 14.611 -45.142 1.00 93.06 606 LYS A N 1
ATOM 4880 C CA . LYS A 1 606 ? 40.736 14.806 -43.711 1.00 93.06 606 LYS A CA 1
ATOM 4881 C C . LYS A 1 606 ? 42.211 15.126 -43.467 1.00 93.06 606 LYS A C 1
ATOM 4883 O O . LYS A 1 606 ? 42.559 16.125 -42.840 1.00 93.06 606 LYS A O 1
ATOM 4888 N N . SER A 1 607 ? 43.100 14.341 -44.080 1.00 94.25 607 SER A N 1
ATOM 4889 C CA . SER A 1 607 ? 44.546 14.593 -44.053 1.00 94.25 607 SER A CA 1
ATOM 4890 C C . SER A 1 607 ? 44.919 15.958 -44.649 1.00 94.25 607 SER A C 1
ATOM 4892 O O . SER A 1 607 ? 45.860 16.603 -44.183 1.00 94.25 607 SER A O 1
ATOM 4894 N N . PHE A 1 608 ? 44.208 16.405 -45.691 1.00 95.88 608 PHE A N 1
ATOM 4895 C CA . PHE A 1 608 ? 44.392 17.730 -46.279 1.00 95.88 608 PHE A CA 1
ATOM 4896 C C . PHE A 1 608 ? 43.998 18.848 -45.302 1.00 95.88 608 PHE A C 1
ATOM 4898 O O . PHE A 1 608 ? 44.816 19.743 -45.091 1.00 95.88 608 PHE A O 1
ATOM 4905 N N . LYS A 1 609 ? 42.810 18.784 -44.684 1.00 94.44 609 LYS A N 1
ATOM 4906 C CA . LYS A 1 609 ? 42.316 19.794 -43.726 1.00 94.44 609 LYS A CA 1
ATOM 4907 C C . LYS A 1 609 ? 43.241 19.922 -42.516 1.00 94.44 609 LYS A C 1
ATOM 4909 O O . LYS A 1 609 ? 43.753 21.011 -42.274 1.00 94.44 609 LYS A O 1
ATOM 4914 N N . LYS A 1 610 ? 43.625 18.796 -41.903 1.00 94.75 610 LYS A N 1
ATOM 4915 C CA . LYS A 1 610 ? 44.626 18.767 -40.821 1.00 94.75 610 LYS A CA 1
ATOM 4916 C C . LYS A 1 610 ? 45.940 19.441 -41.226 1.00 94.75 610 LYS A C 1
ATOM 4918 O O . LYS A 1 610 ? 46.535 20.202 -40.469 1.00 94.75 610 LYS A O 1
ATOM 4923 N N . LYS A 1 611 ? 46.412 19.198 -42.455 1.00 95.62 611 LYS A N 1
ATOM 4924 C CA . LYS A 1 611 ? 47.646 19.831 -42.938 1.00 95.62 611 LYS A CA 1
ATOM 4925 C C . LYS A 1 611 ? 47.482 21.329 -43.202 1.00 95.62 611 LYS A C 1
ATOM 4927 O O . LYS A 1 611 ? 48.465 22.059 -43.077 1.00 95.62 611 LYS A O 1
ATOM 4932 N N . MET A 1 612 ? 46.291 21.778 -43.589 1.00 94.38 612 MET A N 1
ATOM 4933 C CA . MET A 1 612 ? 45.984 23.199 -43.741 1.00 94.38 612 MET A CA 1
ATOM 4934 C C . MET A 1 612 ? 45.935 23.906 -42.388 1.00 94.38 612 MET A C 1
ATOM 4936 O O . MET A 1 612 ? 46.540 24.965 -42.271 1.00 94.38 612 MET A O 1
ATOM 4940 N N . GLU A 1 613 ? 45.337 23.301 -41.362 1.00 93.44 613 GLU A N 1
ATOM 4941 C CA . GLU A 1 613 ? 45.357 23.817 -39.984 1.00 93.44 613 GLU A CA 1
ATOM 4942 C C . GLU A 1 613 ? 46.782 23.970 -39.448 1.00 93.44 613 GLU A C 1
ATOM 4944 O O . GLU A 1 613 ? 47.146 25.029 -38.945 1.00 93.44 613 GLU A O 1
ATOM 4949 N N . GLU A 1 614 ? 47.640 22.963 -39.649 1.00 94.62 614 GLU A N 1
ATOM 4950 C CA . GLU A 1 614 ? 49.057 23.067 -39.285 1.00 94.62 614 GLU A CA 1
ATOM 4951 C C . GLU A 1 614 ? 49.752 24.235 -40.000 1.00 94.62 614 GLU A C 1
ATOM 4953 O O . GLU A 1 614 ? 50.652 24.861 -39.446 1.00 94.62 614 GLU A O 1
ATOM 4958 N N . ILE A 1 615 ? 49.392 24.524 -41.254 1.00 93.50 615 ILE A N 1
ATOM 4959 C CA . ILE A 1 615 ? 49.963 25.662 -41.984 1.00 93.50 615 ILE A CA 1
ATOM 4960 C C . ILE A 1 615 ? 49.412 26.978 -41.433 1.00 93.50 615 ILE A C 1
ATOM 4962 O O . ILE A 1 615 ? 50.201 27.889 -41.221 1.00 93.50 615 ILE A O 1
ATOM 4966 N N . ARG A 1 616 ? 48.107 27.071 -41.172 1.00 92.06 616 ARG A N 1
ATOM 4967 C CA . ARG A 1 616 ? 47.473 28.252 -40.571 1.00 92.06 616 ARG A CA 1
ATOM 4968 C C . ARG A 1 616 ? 48.132 28.620 -39.237 1.00 92.06 616 ARG A C 1
ATOM 4970 O O . ARG A 1 616 ? 48.699 29.701 -39.110 1.00 92.06 616 ARG A O 1
ATOM 4977 N N . SER A 1 617 ? 48.253 27.641 -38.338 1.00 92.12 617 SER A N 1
ATOM 4978 C CA . SER A 1 617 ? 48.911 27.798 -37.032 1.00 92.12 617 SER A CA 1
ATOM 4979 C C . SER A 1 617 ? 50.384 28.226 -37.124 1.00 92.12 617 SER A C 1
ATOM 4981 O O . SER A 1 617 ? 50.863 28.975 -36.281 1.00 92.12 617 SER A O 1
ATOM 4983 N N . ASN A 1 618 ? 51.122 27.798 -38.155 1.00 90.69 618 ASN A N 1
ATOM 4984 C CA . ASN A 1 618 ? 52.533 28.173 -38.321 1.00 90.69 618 ASN A CA 1
ATOM 4985 C C . ASN A 1 618 ? 52.749 29.568 -38.929 1.00 90.69 618 ASN A C 1
ATOM 4987 O O . ASN A 1 618 ? 53.879 30.061 -38.919 1.00 90.69 618 ASN A O 1
ATOM 4991 N N . TYR A 1 619 ? 51.721 30.161 -39.531 1.00 84.06 619 TYR A N 1
ATOM 4992 C CA . TYR A 1 619 ? 51.832 31.415 -40.275 1.00 84.06 619 TYR A CA 1
ATOM 4993 C C . TYR A 1 619 ? 51.003 32.556 -39.660 1.00 84.06 619 TYR A C 1
ATOM 4995 O O . TYR A 1 619 ? 50.968 33.6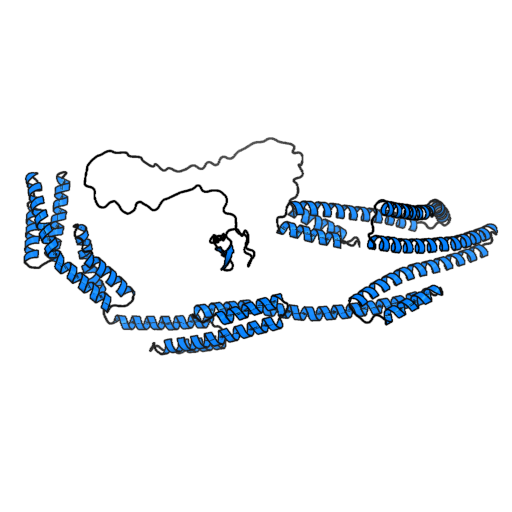23 -40.271 1.00 84.06 619 TYR A O 1
ATOM 5003 N N . ASP A 1 620 ? 50.397 32.354 -38.477 1.00 72.81 620 ASP A N 1
ATOM 5004 C CA . ASP A 1 620 ? 49.445 33.291 -37.845 1.00 72.81 620 ASP A CA 1
ATOM 5005 C C . ASP A 1 620 ? 48.364 33.753 -38.846 1.00 72.81 620 ASP A C 1
ATOM 5007 O O . ASP A 1 620 ? 48.100 34.943 -39.031 1.00 72.81 620 ASP A O 1
ATOM 5011 N N . ILE A 1 621 ? 47.793 32.785 -39.574 1.00 57.59 621 ILE A N 1
ATOM 5012 C CA . ILE A 1 621 ? 46.655 32.957 -40.494 1.00 57.59 621 ILE A CA 1
ATOM 5013 C C . ILE A 1 621 ? 45.461 32.252 -39.878 1.00 57.59 621 ILE A C 1
ATOM 5015 O O . ILE A 1 621 ? 44.356 32.830 -39.942 1.00 57.59 621 ILE A O 1
#